Protein AF-0000000087464953 (afdb_homodimer)

Radius of gyration: 22.98 Å; Cα contacts (8 Å, |Δi|>4): 676; chains: 2; bounding box: 60×60×43 Å

Foldseek 3Di:
DLVQLVLLVCLLVLLLVQLVVLQVVCVVVPLDDVVVAADASLSSLQDPPNLVSQLVSLLVSLVSQLVLLVVVLVLLVVLVNPDPLSVLLSVLSNQLSVLSNQCSPDRCVHPVVSNVVSVCSNQVSVLVSLVSVLVSCVVSPPDPVPPPLSVVSVVLSVLSVVLCVQLVVCVVVVNNRSSRVSNSSNVSSSSVSSSSCSVVRSPVDDPDDDPDPDPPD/DLVQLVLLVCLLVLLLVQLVVLQVVCVVVVLDDVVVAADASLSSLQDPPNLVSQLVSLLVSLVSQLVLLVVVLVLLVVLVNPDPLSVLLSVLSNQLSVLSNQCSPDRCVHPVVSNVVSVCSNQVSVLVSLVSVLVSCVVSPPDPVPPPLSVLSVVLSVLSVVLCVQLVVCVVVVNNRSSRVSNSSNVSSSSVSSSSCSVVRSPPPDDDPDPDDPPPD

InterPro domains:
  IPR019402 CWH43-like, N-terminal domain [PF10277] (4-204)
  IPR050911 DRAM/TMEM150 Autophagy Modulator [PTHR21324] (6-210)

Secondary structure (DSSP, 8-state):
-GGGGHHHHHHHHHHHHHHHHHHHHHHHTTSS-TTT-PPPHHHHTSSTTHHHHHHHHHHHHHHHHHHHHHHHHHHHHHTT---HHHHHHHHHHHHHHHHHHHHHHS-TTT-HHHHHHHHHIIIIIHHHHHHHHHHHHHHS---TT-TTHHHHHHHHHHHHHHHHHHHHHHHHTT-HHHHHHHHHHHHHHHHHHHHTHHHHHTT----EE--S-----/-GGGGHHHHHHHHHHHHHHHHHHHHHHHTTSS-TTT-PPPHHHHTSSTTHHHHHHHHHHHHHHHHHHHHHHHHHHHHHTT---HHHHHHHHHHHHHHHHHHHHHHS-TTT-HHHHHHHHHIIIIIHHHHHHHHHHHHHHS---TT-TTHHHHHHHHHHHHHHHHHHHHHHHHTT-HHHHHHHHHHHHHHHHHHHHTHHHHHTT-----EE-S-----

pLDDT: mean 92.19, std 12.77, range [33.0, 98.88]

Organism: NCBI:txid62062

Solvent-accessible surface area (backbone atoms only — not comparable to full-atom values): 20929 Å² total; per-residue (Å²): 65,57,69,55,16,46,54,29,36,47,38,24,51,50,45,53,54,44,56,50,50,23,42,50,50,20,48,73,71,58,75,43,56,67,88,82,43,48,66,37,71,63,63,28,29,44,44,86,64,37,18,29,53,34,16,44,43,28,40,52,37,20,53,48,48,42,52,47,37,53,51,51,44,35,36,41,38,42,72,67,49,79,42,71,63,49,54,51,28,41,53,29,36,49,49,12,28,50,10,32,33,32,38,25,30,24,31,56,88,70,40,42,68,58,15,51,50,9,48,46,26,33,52,54,38,31,48,52,23,53,52,45,48,37,52,44,54,67,67,52,65,74,62,86,88,49,71,62,56,42,60,53,47,44,49,49,49,50,51,37,52,53,27,54,53,48,20,53,52,27,47,76,70,67,38,48,39,63,15,19,53,26,48,52,52,33,54,54,45,50,29,51,57,43,27,55,46,22,70,63,29,39,66,29,62,40,79,48,71,39,33,38,80,62,76,79,124,70,57,69,54,16,47,53,28,37,48,36,23,49,51,45,54,54,44,55,51,51,24,40,50,49,19,47,75,71,60,76,42,55,66,88,81,44,47,66,38,71,63,65,30,28,43,46,86,65,36,18,31,52,34,16,44,44,28,40,54,36,19,52,47,48,43,50,48,39,53,50,50,42,36,36,42,36,42,72,67,48,78,42,71,64,48,54,51,30,42,52,29,36,51,50,13,27,51,11,33,34,34,39,24,31,24,31,55,87,71,39,43,69,59,14,53,49,9,48,47,27,32,53,54,38,30,49,51,22,52,50,45,47,36,53,44,54,68,67,54,65,73,62,84,88,48,71,62,56,42,60,51,46,45,51,49,50,50,51,37,52,52,28,53,52,48,20,53,52,28,46,76,70,68,37,48,39,63,14,19,52,27,48,52,52,34,54,52,45,50,28,51,57,43,27,56,48,20,72,62,28,39,66,25,38,70,52,62,70,36,35,37,76,62,76,78,125

Nearest PDB structures (foldseek):
  5v54-assembly1_A  TM=2.873E-01  e=4.674E+00  Homo sapiens
  6eig-assembly2_B-3  TM=3.670E-01  e=9.941E-01  Chlamydomonas reinhardtii
  5v54-assembly1_A  TM=2.876E-01  e=6.099E+00  Homo sapiens

Structure (mmCIF, N/CA/C/O backbone):
data_AF-0000000087464953-model_v1
#
loop_
_entity.id
_entity.type
_entity.pdbx_description
1 polymer 'Transmembrane protein 150B'
#
loop_
_atom_site.group_PDB
_atom_site.id
_atom_site.type_symbol
_atom_site.label_atom_id
_atom_site.label_alt_id
_atom_site.label_comp_id
_atom_site.label_asym_id
_atom_site.label_entity_id
_atom_site.label_seq_id
_atom_site.pdbx_PDB_ins_code
_atom_site.Cartn_x
_atom_site.Cartn_y
_atom_site.Cartn_z
_atom_site.occupancy
_atom_site.B_iso_or_equiv
_atom_site.auth_seq_id
_atom_site.auth_comp_id
_atom_site.auth_asym_id
_atom_site.auth_atom_id
_atom_site.pdbx_PDB_model_num
ATOM 1 N N . MET A 1 1 ? 5.387 15.211 20.094 1 66.38 1 MET A N 1
ATOM 2 C CA . MET A 1 1 ? 5.168 13.852 20.578 1 66.38 1 MET A CA 1
ATOM 3 C C . MET A 1 1 ? 6.148 12.875 19.938 1 66.38 1 MET A C 1
ATOM 5 O O . MET A 1 1 ? 6.254 12.812 18.703 1 66.38 1 MET A O 1
ATOM 9 N N . TRP A 1 2 ? 6.953 12.156 20.734 1 78.81 2 TRP A N 1
ATOM 10 C CA . TRP A 1 2 ? 8.062 11.266 20.406 1 78.81 2 TRP A CA 1
ATOM 11 C C . TRP A 1 2 ? 7.562 10.031 19.656 1 78.81 2 TRP A C 1
ATOM 13 O O . TRP A 1 2 ? 8.344 9.344 19 1 78.81 2 TRP A O 1
ATOM 23 N N . LEU A 1 3 ? 6.246 9.789 19.594 1 80.25 3 LEU A N 1
ATOM 24 C CA . LEU A 1 3 ? 5.672 8.594 18.984 1 80.25 3 LEU A CA 1
ATOM 25 C C . LEU A 1 3 ? 5.82 8.617 17.469 1 80.25 3 LEU A C 1
ATOM 27 O O . LEU A 1 3 ? 5.926 7.566 16.828 1 80.25 3 LEU A O 1
ATOM 31 N N . TRP A 1 4 ? 5.918 9.742 16.938 1 85.56 4 TRP A N 1
ATOM 32 C CA . TRP A 1 4 ? 6.102 9.852 15.5 1 85.56 4 TRP A CA 1
ATOM 33 C C . TRP A 1 4 ? 7.453 9.289 15.078 1 85.56 4 TRP A C 1
ATOM 35 O O . TRP A 1 4 ? 7.645 8.922 13.914 1 85.56 4 TRP A O 1
ATOM 45 N N . ALA A 1 5 ? 8.375 9.273 16 1 89.94 5 ALA A N 1
ATOM 46 C CA . ALA A 1 5 ? 9.695 8.734 15.711 1 89.94 5 ALA A CA 1
ATOM 47 C C . ALA A 1 5 ? 9.633 7.23 15.461 1 89.94 5 ALA A C 1
ATOM 49 O O . ALA A 1 5 ? 10.539 6.652 14.859 1 89.94 5 ALA A O 1
ATOM 50 N N . LEU A 1 6 ? 8.594 6.645 15.93 1 93.12 6 LEU A N 1
ATOM 51 C CA . LEU A 1 6 ? 8.469 5.199 15.789 1 93.12 6 LEU A CA 1
ATOM 52 C C . LEU A 1 6 ? 8.125 4.812 14.359 1 93.12 6 LEU A C 1
ATOM 54 O O . LEU A 1 6 ? 8.414 3.697 13.922 1 93.12 6 LEU A O 1
ATOM 58 N N . LEU A 1 7 ? 7.547 5.738 13.586 1 95 7 LEU A N 1
ATOM 59 C CA . LEU A 1 7 ? 7.109 5.434 12.227 1 95 7 LEU A CA 1
ATOM 60 C C . LEU A 1 7 ? 8.289 5.031 11.352 1 95 7 LEU A C 1
ATOM 62 O O . LEU A 1 7 ? 8.32 3.922 10.812 1 95 7 LEU A O 1
ATOM 66 N N . PRO A 1 8 ? 9.312 5.863 11.234 1 97.06 8 PRO A N 1
ATOM 67 C CA . PRO A 1 8 ? 10.445 5.457 10.398 1 97.06 8 PRO A CA 1
ATOM 68 C C . PRO A 1 8 ? 11.219 4.277 10.984 1 97.06 8 PRO A C 1
ATOM 70 O O . PRO A 1 8 ? 11.766 3.463 10.242 1 97.06 8 PRO A O 1
ATOM 73 N N . ILE A 1 9 ? 11.266 4.176 12.289 1 97.19 9 ILE A N 1
ATOM 74 C CA . ILE A 1 9 ? 11.953 3.068 12.93 1 97.19 9 ILE A CA 1
ATOM 75 C C . ILE A 1 9 ? 11.211 1.763 12.656 1 97.19 9 ILE A C 1
ATOM 77 O O . ILE A 1 9 ? 11.836 0.745 12.336 1 97.19 9 ILE A O 1
ATOM 81 N N . CYS A 1 10 ? 9.914 1.782 12.758 1 97.69 10 CYS A N 1
ATOM 82 C CA . CYS A 1 10 ? 9.109 0.607 12.445 1 97.69 10 CYS A CA 1
ATOM 83 C C . CYS A 1 10 ? 9.281 0.194 10.992 1 97.69 10 CYS A C 1
ATOM 85 O O . CYS A 1 10 ? 9.375 -0.996 10.688 1 97.69 10 CYS A O 1
ATOM 87 N N . LEU A 1 11 ? 9.297 1.172 10.133 1 98.5 11 LEU A N 1
ATOM 88 C CA . LEU A 1 11 ? 9.547 0.887 8.727 1 98.5 11 LEU A CA 1
ATOM 89 C C . LEU A 1 11 ? 10.875 0.165 8.547 1 98.5 11 LEU A C 1
ATOM 91 O O . LEU A 1 11 ? 10.938 -0.867 7.871 1 98.5 11 LEU A O 1
ATOM 95 N N . ALA A 1 12 ? 11.945 0.646 9.156 1 98.56 12 ALA A N 1
ATOM 96 C CA . ALA A 1 12 ? 13.281 0.09 9.008 1 98.56 12 ALA A CA 1
ATOM 97 C C . ALA A 1 12 ? 13.359 -1.326 9.57 1 98.56 12 ALA A C 1
ATOM 99 O O . ALA A 1 12 ? 13.891 -2.232 8.922 1 98.56 12 ALA A O 1
ATOM 100 N N . VAL A 1 13 ? 12.797 -1.513 10.742 1 98.44 13 VAL A N 1
ATOM 101 C CA . VAL A 1 13 ? 12.859 -2.809 11.414 1 98.44 13 VAL A CA 1
ATOM 102 C C . VAL A 1 13 ? 11.969 -3.812 10.68 1 98.44 13 VAL A C 1
ATOM 104 O O . VAL A 1 13 ? 12.398 -4.934 10.391 1 98.44 13 VAL A O 1
ATOM 107 N N . PHE A 1 14 ? 10.781 -3.422 10.383 1 98.56 14 PHE A N 1
ATOM 108 C CA . PHE A 1 14 ? 9.844 -4.301 9.703 1 98.56 14 PHE A CA 1
ATOM 109 C C . PHE A 1 14 ? 10.391 -4.727 8.344 1 98.56 14 PHE A C 1
ATOM 111 O O . PHE A 1 14 ? 10.32 -5.902 7.984 1 98.56 14 PHE A O 1
ATOM 118 N N . GLY A 1 15 ? 10.875 -3.77 7.555 1 98.44 15 GLY A N 1
ATOM 119 C CA . GLY A 1 15 ? 11.438 -4.094 6.254 1 98.44 15 GLY A CA 1
ATOM 120 C C . GLY A 1 15 ? 12.648 -5.004 6.34 1 98.44 15 GLY A C 1
ATOM 121 O O . GLY A 1 15 ? 12.734 -5.996 5.613 1 98.44 15 GLY A O 1
ATOM 122 N N . ASN A 1 16 ? 13.547 -4.66 7.25 1 98.31 16 ASN A N 1
ATOM 123 C CA . ASN A 1 16 ? 14.766 -5.449 7.426 1 98.31 16 ASN A CA 1
ATOM 124 C C . ASN A 1 16 ? 14.445 -6.879 7.848 1 98.31 16 ASN A C 1
ATOM 126 O O . ASN A 1 16 ? 14.82 -7.832 7.164 1 98.31 16 ASN A O 1
ATOM 130 N N . VAL A 1 17 ? 13.672 -7.043 8.867 1 98.44 17 VAL A N 1
ATOM 131 C CA . VAL A 1 17 ? 13.312 -8.367 9.352 1 98.44 17 VAL A CA 1
ATOM 132 C C . VAL A 1 17 ? 12.508 -9.109 8.281 1 98.44 17 VAL A C 1
ATOM 134 O O . VAL A 1 17 ? 12.734 -10.297 8.031 1 98.44 17 VAL A O 1
ATOM 137 N N . GLY A 1 18 ? 11.602 -8.422 7.637 1 98.62 18 GLY A N 1
ATOM 138 C CA . GLY A 1 18 ? 10.75 -9.039 6.633 1 98.62 18 GLY A CA 1
ATOM 139 C C . GLY A 1 18 ? 11.523 -9.641 5.473 1 98.62 18 GLY A C 1
ATOM 140 O O . GLY A 1 18 ? 11.266 -10.773 5.074 1 98.62 18 GLY A O 1
ATOM 141 N N . ILE A 1 19 ? 12.469 -8.922 4.906 1 98.38 19 ILE A N 1
ATOM 142 C CA . ILE A 1 19 ? 13.195 -9.398 3.736 1 98.38 19 ILE A CA 1
ATOM 143 C C . ILE A 1 19 ? 14.094 -10.57 4.125 1 98.38 19 ILE A C 1
ATOM 145 O O . ILE A 1 19 ? 14.266 -11.516 3.352 1 98.38 19 ILE A O 1
ATOM 149 N N . TRP A 1 20 ? 14.602 -10.57 5.348 1 98.56 20 TRP A N 1
ATOM 150 C CA . TRP A 1 20 ? 15.422 -11.688 5.793 1 98.56 20 TRP A CA 1
ATOM 151 C C . TRP A 1 20 ? 14.562 -12.922 6.074 1 98.56 20 TRP A C 1
ATOM 153 O O . TRP A 1 20 ? 15.008 -14.055 5.887 1 98.56 20 TRP A O 1
ATOM 163 N N . VAL A 1 21 ? 13.367 -12.727 6.562 1 98.62 21 VAL A N 1
ATOM 164 C CA . VAL A 1 21 ? 12.43 -13.844 6.711 1 98.62 21 VAL A CA 1
ATOM 165 C C . VAL A 1 21 ? 12.156 -14.469 5.348 1 98.62 21 VAL A C 1
ATOM 167 O O . VAL A 1 21 ? 12.18 -15.695 5.207 1 98.62 21 VAL A O 1
ATOM 170 N N . VAL A 1 22 ? 11.93 -13.672 4.344 1 98.69 22 VAL A N 1
ATOM 171 C CA . VAL A 1 22 ? 11.695 -14.156 2.988 1 98.69 22 VAL A CA 1
ATOM 172 C C . VAL A 1 22 ? 12.906 -14.953 2.51 1 98.69 22 VAL A C 1
ATOM 174 O O . VAL A 1 22 ? 12.758 -16.016 1.909 1 98.69 22 VAL A O 1
ATOM 177 N N . PHE A 1 23 ? 14.102 -14.438 2.775 1 98.62 23 PHE A N 1
ATOM 178 C CA . PHE A 1 23 ? 15.336 -15.141 2.467 1 98.62 23 PHE A CA 1
ATOM 179 C C . PHE A 1 23 ? 15.359 -16.516 3.133 1 98.62 23 PHE A C 1
ATOM 181 O O . PHE A 1 23 ? 15.633 -17.516 2.479 1 98.62 23 PHE A O 1
ATOM 188 N N . GLY A 1 24 ? 15.039 -16.531 4.43 1 98.56 24 GLY A N 1
ATOM 189 C CA . GLY A 1 24 ? 15.031 -17.781 5.164 1 98.56 24 GLY A CA 1
ATOM 190 C C . GLY A 1 24 ? 14.062 -18.797 4.598 1 98.56 24 GLY A C 1
ATOM 191 O O . GLY A 1 24 ? 14.391 -19.984 4.488 1 98.56 24 GLY A O 1
ATOM 192 N N . ILE A 1 25 ? 12.914 -18.391 4.215 1 98.44 25 ILE A N 1
ATOM 193 C CA . ILE A 1 25 ? 11.914 -19.297 3.658 1 98.44 25 ILE A CA 1
ATOM 194 C C . ILE A 1 25 ? 12.383 -19.812 2.303 1 98.44 25 ILE A C 1
ATOM 196 O O . ILE A 1 25 ? 12.25 -21 2.008 1 98.44 25 ILE A O 1
ATOM 200 N N . ALA A 1 26 ? 12.922 -18.938 1.483 1 98.31 26 ALA A N 1
ATOM 201 C CA . ALA A 1 26 ? 13.398 -19.328 0.158 1 98.31 26 ALA A CA 1
ATOM 202 C C . ALA A 1 26 ? 14.5 -20.375 0.256 1 98.31 26 ALA A C 1
ATOM 204 O O . ALA A 1 26 ? 14.523 -21.328 -0.527 1 98.31 26 ALA A O 1
ATOM 205 N N . VAL A 1 27 ? 15.391 -20.219 1.188 1 98 27 VAL A N 1
ATOM 206 C CA . VAL A 1 27 ? 16.469 -21.172 1.397 1 98 27 VAL A CA 1
ATOM 207 C C . VAL A 1 27 ? 15.898 -22.484 1.934 1 98 27 VAL A C 1
ATOM 209 O O . VAL A 1 27 ? 16.266 -23.562 1.468 1 98 27 VAL A O 1
ATOM 212 N N . SER A 1 28 ? 14.977 -22.375 2.91 1 97.81 28 SER A N 1
ATOM 213 C CA . SER A 1 28 ? 14.406 -23.547 3.559 1 97.81 28 SER A CA 1
ATOM 214 C C . SER A 1 28 ? 13.625 -24.406 2.566 1 97.81 28 SER A C 1
ATOM 216 O O . SER A 1 28 ? 13.672 -25.641 2.625 1 97.81 28 SER A O 1
ATOM 218 N N . ASN A 1 29 ? 12.93 -23.75 1.607 1 96.69 29 ASN A N 1
ATOM 219 C CA . ASN A 1 29 ? 12.141 -24.516 0.651 1 96.69 29 ASN A CA 1
ATOM 220 C C . ASN A 1 29 ? 12.922 -24.781 -0.634 1 96.69 29 ASN A C 1
ATOM 222 O O . ASN A 1 29 ? 12.367 -25.281 -1.614 1 96.69 29 ASN A O 1
ATOM 226 N N . GLU A 1 30 ? 14.203 -24.328 -0.704 1 96.94 30 GLU A N 1
ATOM 227 C CA . GLU A 1 30 ? 15.195 -24.672 -1.718 1 96.94 30 GLU A CA 1
ATOM 228 C C . GLU A 1 30 ? 14.859 -24.031 -3.059 1 96.94 30 GLU A C 1
ATOM 230 O O . GLU A 1 30 ? 15.133 -24.594 -4.117 1 96.94 30 GLU A O 1
ATOM 235 N N . THR A 1 31 ? 14.094 -22.969 -2.947 1 95.88 31 THR A N 1
ATOM 236 C CA . THR A 1 31 ? 13.867 -22.234 -4.184 1 95.88 31 THR A CA 1
ATOM 237 C C . THR A 1 31 ? 15.102 -21.422 -4.559 1 95.88 31 THR A C 1
ATOM 239 O O . THR A 1 31 ? 15.234 -20.969 -5.703 1 95.88 31 THR A O 1
ATOM 242 N N . VAL A 1 32 ? 15.938 -21.188 -3.562 1 96.12 32 VAL A N 1
ATOM 243 C CA . VAL A 1 32 ? 17.25 -20.641 -3.826 1 96.12 32 VAL A CA 1
ATOM 244 C C . VAL A 1 32 ? 18.328 -21.531 -3.207 1 96.12 32 VAL A C 1
ATOM 246 O O . VAL A 1 32 ? 18.125 -22.109 -2.137 1 96.12 32 VAL A O 1
ATOM 249 N N . ASN A 1 33 ? 19.453 -21.672 -3.902 1 96.12 33 ASN A N 1
ATOM 250 C CA . ASN A 1 33 ? 20.609 -22.438 -3.441 1 96.12 33 ASN A CA 1
ATOM 251 C C . ASN A 1 33 ? 21.812 -21.562 -3.178 1 96.12 33 ASN A C 1
ATOM 253 O O . ASN A 1 33 ? 22.516 -21.172 -4.113 1 96.12 33 ASN A O 1
ATOM 257 N N . ILE A 1 34 ? 22.109 -21.344 -1.981 1 94.75 34 ILE A N 1
ATOM 258 C CA . ILE A 1 34 ? 23.125 -20.375 -1.591 1 94.75 34 ILE A CA 1
ATOM 259 C C . ILE A 1 34 ? 24.516 -20.953 -1.82 1 94.75 34 ILE A C 1
ATOM 261 O O . ILE A 1 34 ? 25.5 -20.219 -1.824 1 94.75 34 ILE A O 1
ATOM 265 N N . THR A 1 35 ? 24.656 -22.234 -1.925 1 93.81 35 THR A N 1
ATOM 266 C CA . THR A 1 35 ? 25.953 -22.859 -2.186 1 93.81 35 THR A CA 1
ATOM 267 C C . THR A 1 35 ? 26.375 -22.641 -3.631 1 93.81 35 THR A C 1
ATOM 269 O O . THR A 1 35 ? 27.578 -22.609 -3.932 1 93.81 35 THR A O 1
ATOM 272 N N . GLU A 1 36 ? 25.469 -22.516 -4.488 1 94.19 36 GLU A N 1
ATOM 273 C CA . GLU A 1 36 ? 25.766 -22.266 -5.895 1 94.19 36 GLU A CA 1
ATOM 274 C C . GLU A 1 36 ? 25.984 -20.766 -6.148 1 94.19 36 GLU A C 1
ATOM 276 O O . GLU A 1 36 ? 27 -20.375 -6.723 1 94.19 36 GLU A O 1
ATOM 281 N N . ARG A 1 37 ? 24.984 -20 -5.762 1 95.56 37 ARG A N 1
ATOM 282 C CA . ARG A 1 37 ? 25.016 -18.562 -5.957 1 95.56 37 ARG A CA 1
ATOM 283 C C . ARG A 1 37 ? 24.203 -17.844 -4.883 1 95.56 37 ARG A C 1
ATOM 285 O O . ARG A 1 37 ? 23.125 -18.297 -4.5 1 95.56 37 ARG A O 1
ATOM 292 N N . PHE A 1 38 ? 24.812 -16.688 -4.406 1 97.62 38 PHE A N 1
ATOM 293 C CA . PHE A 1 38 ? 24.016 -15.875 -3.498 1 97.62 38 PHE A CA 1
ATOM 294 C C . PHE A 1 38 ? 22.875 -15.18 -4.246 1 97.62 38 PHE A C 1
ATOM 296 O O . PHE A 1 38 ? 23.094 -14.531 -5.266 1 97.62 38 PHE A O 1
ATOM 303 N N . PRO A 1 39 ? 21.703 -15.32 -3.742 1 98.06 39 PRO A N 1
ATOM 304 C CA . PRO A 1 39 ? 20.547 -14.875 -4.512 1 98.06 39 PRO A CA 1
ATOM 305 C C . PRO A 1 39 ? 20.266 -13.375 -4.344 1 98.06 39 PRO A C 1
ATOM 307 O O . PRO A 1 39 ? 20.547 -12.812 -3.283 1 98.06 39 PRO A O 1
ATOM 310 N N . TYR A 1 40 ? 19.781 -12.758 -5.391 1 97.94 40 TYR A N 1
ATOM 311 C CA . TYR A 1 40 ? 19.172 -11.438 -5.262 1 97.94 40 TYR A CA 1
ATOM 312 C C . TYR A 1 40 ? 17.969 -11.469 -4.328 1 97.94 40 TYR A C 1
ATOM 314 O O . TYR A 1 40 ? 17.344 -12.516 -4.148 1 97.94 40 TYR A O 1
ATOM 322 N N . ILE A 1 41 ? 17.641 -10.32 -3.807 1 98.06 41 ILE A N 1
ATOM 323 C CA . ILE A 1 41 ? 16.469 -10.211 -2.945 1 98.06 41 ILE A CA 1
ATOM 324 C C . ILE A 1 41 ? 15.211 -10.617 -3.721 1 98.06 41 ILE A C 1
ATOM 326 O O . ILE A 1 41 ? 14.375 -11.359 -3.207 1 98.06 41 ILE A O 1
ATOM 330 N N . SER A 1 42 ? 15.094 -10.148 -4.953 1 96.5 42 SER A N 1
ATOM 331 C CA . SER A 1 42 ? 13.93 -10.438 -5.789 1 96.5 42 SER A CA 1
ATOM 332 C C . SER A 1 42 ? 13.805 -11.938 -6.059 1 96.5 42 SER A C 1
ATOM 334 O O . SER A 1 42 ? 12.695 -12.453 -6.191 1 96.5 42 SER A O 1
ATOM 336 N N . GLU A 1 43 ? 14.953 -12.656 -6.184 1 96.94 43 GLU A N 1
ATOM 337 C CA . GLU A 1 43 ? 14.93 -14.102 -6.367 1 96.94 43 GLU A CA 1
ATOM 338 C C . GLU A 1 43 ? 14.367 -14.805 -5.137 1 96.94 43 GLU A C 1
ATOM 340 O O . GLU A 1 43 ? 13.656 -15.805 -5.258 1 96.94 43 GLU A O 1
ATOM 345 N N . CYS A 1 44 ? 14.695 -14.289 -3.986 1 97.56 44 CYS A N 1
ATOM 346 C CA . CYS A 1 44 ? 14.172 -14.859 -2.75 1 97.56 44 CYS A CA 1
ATOM 347 C C . CYS A 1 44 ? 12.656 -14.688 -2.67 1 97.56 44 CYS A C 1
ATOM 349 O O . CYS A 1 44 ? 11.961 -15.531 -2.102 1 97.56 44 CYS A O 1
ATOM 351 N N . GLY A 1 45 ? 12.125 -13.625 -3.229 1 97.06 45 GLY A N 1
ATOM 352 C CA . GLY A 1 45 ? 10.719 -13.297 -3.088 1 97.06 45 GLY A CA 1
ATOM 353 C C . GLY A 1 45 ? 9.906 -13.625 -4.324 1 97.06 45 GLY A C 1
ATOM 354 O O . GLY A 1 45 ? 8.773 -13.156 -4.477 1 97.06 45 GLY A O 1
ATOM 355 N N . THR A 1 46 ? 10.406 -14.398 -5.227 1 95.12 46 THR A N 1
ATOM 356 C CA . THR A 1 46 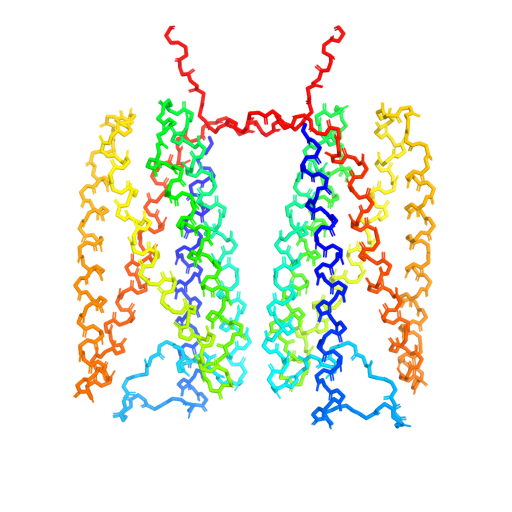? 9.773 -14.539 -6.531 1 95.12 46 THR A CA 1
ATOM 357 C C . THR A 1 46 ? 8.828 -15.742 -6.551 1 95.12 46 THR A C 1
ATOM 359 O O . THR A 1 46 ? 7.84 -15.75 -7.285 1 95.12 46 THR A O 1
ATOM 362 N N . TYR A 1 47 ? 9.023 -16.75 -5.73 1 95.19 47 TYR A N 1
ATOM 363 C CA . TYR A 1 47 ? 8.258 -17.984 -5.828 1 95.19 47 TYR A CA 1
ATOM 364 C C . TYR A 1 47 ? 7.305 -18.125 -4.648 1 95.19 47 TYR A C 1
ATOM 366 O O . TYR A 1 47 ? 7.59 -17.641 -3.549 1 95.19 47 TYR A O 1
ATOM 374 N N . ASN A 1 48 ? 6.289 -18.828 -4.941 1 95.06 48 ASN A N 1
ATOM 375 C CA . ASN A 1 48 ? 5.352 -19.172 -3.881 1 95.06 48 ASN A CA 1
ATOM 376 C C . ASN A 1 48 ? 5.957 -20.172 -2.898 1 95.06 48 ASN A C 1
ATOM 378 O O . ASN A 1 48 ? 6.738 -21.031 -3.293 1 95.06 48 ASN A O 1
ATOM 382 N N . PRO A 1 49 ? 5.641 -20.016 -1.568 1 96.56 49 PRO A N 1
ATOM 383 C CA . PRO A 1 49 ? 4.633 -19.109 -1.007 1 96.56 49 PRO A CA 1
ATOM 384 C C . PRO A 1 49 ? 5.227 -17.781 -0.533 1 96.56 49 PRO A C 1
ATOM 386 O O . PRO A 1 49 ? 4.488 -16.844 -0.238 1 96.56 49 PRO A O 1
ATOM 389 N N . GLN A 1 50 ? 6.609 -17.703 -0.439 1 97.31 50 GLN A N 1
ATOM 390 C CA . GLN A 1 50 ? 7.238 -16.531 0.16 1 97.31 50 GLN A CA 1
ATOM 391 C C . GLN A 1 50 ? 7.078 -15.305 -0.732 1 97.31 50 GLN A C 1
ATOM 393 O O . GLN A 1 50 ? 7.289 -14.18 -0.288 1 97.31 50 GLN A O 1
ATOM 398 N N . SER A 1 51 ? 6.648 -15.508 -1.979 1 97.81 51 SER A N 1
ATOM 399 C CA . SER A 1 51 ? 6.355 -14.352 -2.818 1 97.81 51 SER A CA 1
ATOM 400 C C . SER A 1 51 ? 5.199 -13.539 -2.25 1 97.81 51 SER A C 1
ATOM 402 O O . SER A 1 51 ? 5.184 -12.312 -2.371 1 97.81 51 SER A O 1
ATOM 404 N N . CYS A 1 52 ? 4.184 -14.219 -1.66 1 98.25 52 CYS A N 1
ATOM 405 C CA . CYS A 1 52 ? 3.07 -13.523 -1.016 1 98.25 52 CYS A CA 1
ATOM 406 C C . CYS A 1 52 ? 3.562 -12.656 0.133 1 98.25 52 CYS A C 1
ATOM 408 O O . CYS A 1 52 ? 3.143 -11.508 0.268 1 98.25 52 CYS A O 1
ATOM 410 N N . ILE A 1 53 ? 4.434 -13.219 0.913 1 98.38 53 ILE A N 1
ATOM 411 C CA . ILE A 1 53 ? 4.996 -12.516 2.062 1 98.38 53 ILE A CA 1
ATOM 412 C C . ILE A 1 53 ? 5.848 -11.344 1.584 1 98.38 53 ILE A C 1
ATOM 414 O O . ILE A 1 53 ? 5.762 -10.242 2.133 1 98.38 53 ILE A O 1
ATOM 418 N N . PHE A 1 54 ? 6.684 -11.633 0.591 1 98.75 54 PHE A N 1
ATOM 419 C CA . PHE A 1 54 ? 7.512 -10.586 0.013 1 98.75 54 PHE A CA 1
ATOM 420 C C . PHE A 1 54 ? 6.656 -9.422 -0.471 1 98.75 54 PHE A C 1
ATOM 422 O O . PHE A 1 54 ? 6.961 -8.258 -0.193 1 98.75 54 PHE A O 1
ATOM 429 N N . SER A 1 55 ? 5.574 -9.734 -1.194 1 98.75 55 SER A N 1
ATOM 430 C CA . SER A 1 55 ? 4.652 -8.719 -1.688 1 98.75 55 SER A CA 1
ATOM 431 C C . SER A 1 55 ? 4.055 -7.906 -0.541 1 98.75 55 SER A C 1
ATOM 433 O O . SER A 1 55 ? 4.027 -6.676 -0.589 1 98.75 55 SER A O 1
ATOM 435 N N . GLN A 1 56 ? 3.645 -8.562 0.462 1 98.81 56 GLN A N 1
ATOM 436 C CA . GLN A 1 56 ? 3.043 -7.898 1.611 1 98.81 56 GLN A CA 1
ATOM 437 C C . GLN A 1 56 ? 4.051 -6.984 2.307 1 98.81 56 GLN A C 1
ATOM 439 O O . GLN A 1 56 ? 3.725 -5.852 2.662 1 98.81 56 GLN A O 1
ATOM 444 N N . ILE A 1 57 ? 5.25 -7.473 2.504 1 98.69 57 ILE A N 1
ATOM 445 C CA . ILE A 1 57 ? 6.301 -6.695 3.156 1 98.69 57 ILE A CA 1
ATOM 446 C C . ILE A 1 57 ? 6.594 -5.438 2.342 1 98.69 57 ILE A C 1
ATOM 448 O O . ILE A 1 57 ? 6.648 -4.336 2.891 1 98.69 57 ILE A O 1
ATOM 452 N N . CYS A 1 58 ? 6.77 -5.598 1.04 1 98.75 58 CYS A N 1
ATOM 453 C CA . CYS A 1 58 ? 7.082 -4.469 0.175 1 98.75 58 CYS A CA 1
ATOM 454 C C . CYS A 1 58 ? 5.969 -3.426 0.218 1 98.75 58 CYS A C 1
ATOM 456 O O . CYS A 1 58 ? 6.242 -2.225 0.298 1 98.75 58 CYS A O 1
ATOM 458 N N . ASN A 1 59 ? 4.73 -3.859 0.186 1 98.81 59 ASN A N 1
ATOM 459 C CA . ASN A 1 59 ? 3.619 -2.912 0.161 1 98.81 59 ASN A CA 1
ATOM 460 C C . ASN A 1 59 ? 3.438 -2.225 1.512 1 98.81 59 ASN A C 1
ATOM 462 O O . ASN A 1 59 ? 3.113 -1.038 1.569 1 98.81 59 ASN A O 1
ATOM 466 N N . VAL A 1 60 ? 3.629 -2.938 2.584 1 98.69 60 VAL A N 1
ATOM 467 C CA . VAL A 1 60 ? 3.59 -2.297 3.895 1 98.69 60 VAL A CA 1
ATOM 468 C C . VAL A 1 60 ? 4.715 -1.271 4.004 1 98.69 60 VAL A C 1
ATOM 470 O O . VAL A 1 60 ? 4.5 -0.153 4.48 1 98.69 60 VAL A O 1
ATOM 473 N N . CYS A 1 61 ? 5.914 -1.645 3.584 1 98.69 61 CYS A N 1
ATOM 474 C CA . CYS A 1 61 ? 7.035 -0.711 3.594 1 98.69 61 CYS A CA 1
ATOM 475 C C . CYS A 1 61 ? 6.746 0.5 2.717 1 98.69 61 CYS A C 1
ATOM 477 O O . CYS A 1 61 ? 7.082 1.629 3.08 1 98.69 61 CYS A O 1
ATOM 479 N N . ALA A 1 62 ? 6.141 0.259 1.554 1 98.75 62 ALA A N 1
ATOM 480 C CA . ALA A 1 62 ? 5.805 1.36 0.656 1 98.75 62 ALA A CA 1
ATOM 481 C C . ALA A 1 62 ? 4.863 2.352 1.333 1 98.75 62 ALA A C 1
ATOM 483 O O . ALA A 1 62 ? 5.055 3.566 1.232 1 98.75 62 ALA A O 1
ATOM 484 N N . VAL A 1 63 ? 3.883 1.875 2.033 1 98.19 63 VAL A N 1
ATOM 485 C CA . VAL A 1 63 ? 2.908 2.73 2.703 1 98.19 63 VAL A CA 1
ATOM 486 C C . VAL A 1 63 ? 3.588 3.498 3.834 1 98.19 63 VAL A C 1
ATOM 488 O O . VAL A 1 63 ? 3.385 4.707 3.982 1 98.19 63 VAL A O 1
ATOM 491 N N . LEU A 1 64 ? 4.344 2.818 4.664 1 98.06 64 LEU A N 1
ATOM 492 C CA . LEU A 1 64 ? 5.051 3.475 5.758 1 98.06 64 LEU A CA 1
ATOM 493 C C . LEU A 1 64 ? 6.023 4.523 5.227 1 98.06 64 LEU A C 1
ATOM 495 O O . LEU A 1 64 ? 6.129 5.617 5.785 1 98.06 64 LEU A O 1
ATOM 499 N N . ALA A 1 65 ? 6.707 4.137 4.176 1 98.69 65 ALA A N 1
ATOM 500 C CA . ALA A 1 65 ? 7.633 5.086 3.561 1 98.69 65 ALA A CA 1
ATOM 501 C C . ALA A 1 65 ? 6.895 6.312 3.043 1 98.69 65 ALA A C 1
ATOM 503 O O . ALA A 1 65 ? 7.367 7.441 3.195 1 98.69 65 ALA A O 1
ATOM 504 N N . LEU A 1 66 ? 5.793 6.078 2.422 1 97.81 66 LEU A N 1
ATOM 505 C CA . LEU A 1 66 ? 4.98 7.184 1.927 1 97.81 66 LEU A CA 1
ATOM 506 C C . LEU A 1 66 ? 4.605 8.133 3.061 1 97.81 66 LEU A C 1
ATOM 508 O O . LEU A 1 66 ? 4.684 9.352 2.902 1 97.81 66 LEU A O 1
ATOM 512 N N . TRP A 1 67 ? 4.238 7.598 4.176 1 95.5 67 TRP A N 1
ATOM 513 C CA . TRP A 1 67 ? 3.887 8.414 5.332 1 95.5 67 TRP A CA 1
ATOM 514 C C . TRP A 1 67 ? 5.094 9.195 5.832 1 95.5 67 TRP A C 1
ATOM 516 O O . TRP A 1 67 ? 4.969 10.367 6.195 1 95.5 67 TRP A O 1
ATOM 526 N N . VAL A 1 68 ? 6.211 8.562 5.867 1 96.75 68 VAL A N 1
ATOM 527 C CA . VAL A 1 68 ? 7.434 9.242 6.281 1 96.75 68 VAL A CA 1
ATOM 528 C C . VAL A 1 68 ? 7.719 10.414 5.344 1 96.75 68 VAL A C 1
ATOM 530 O O . VAL A 1 68 ? 8.008 11.523 5.793 1 96.75 68 VAL A O 1
ATOM 533 N N . VAL A 1 69 ? 7.582 10.172 4.07 1 97.38 69 VAL A N 1
ATOM 534 C CA . VAL A 1 69 ? 7.883 11.164 3.043 1 97.38 69 VAL A CA 1
ATOM 535 C C . VAL A 1 69 ? 6.945 12.359 3.191 1 97.38 69 VAL A C 1
ATOM 537 O O . VAL A 1 69 ? 7.387 13.508 3.129 1 97.38 69 VAL A O 1
ATOM 540 N N . VAL A 1 70 ? 5.715 12.133 3.447 1 94 70 VAL A N 1
ATOM 541 C CA . VAL A 1 70 ? 4.715 13.188 3.564 1 94 70 VAL A CA 1
ATOM 542 C C . VAL A 1 70 ? 4.977 14.008 4.824 1 94 70 VAL A C 1
ATOM 544 O O . VAL A 1 70 ? 4.965 15.242 4.781 1 94 70 VAL A O 1
ATOM 547 N N . ILE A 1 71 ? 5.203 13.328 5.883 1 92.25 71 ILE A N 1
ATOM 548 C CA . ILE A 1 71 ? 5.441 14.016 7.148 1 92.25 71 ILE A CA 1
ATOM 549 C C . ILE A 1 71 ? 6.723 14.836 7.055 1 92.25 71 ILE A C 1
ATOM 551 O O . ILE A 1 71 ? 6.762 15.992 7.5 1 92.25 71 ILE A O 1
ATOM 555 N N . ARG A 1 72 ? 7.75 14.242 6.508 1 93.31 72 ARG A N 1
ATOM 556 C CA . ARG A 1 72 ? 9.016 14.953 6.367 1 93.31 72 ARG A CA 1
ATOM 557 C C . ARG A 1 72 ? 8.859 16.203 5.5 1 93.31 72 ARG A C 1
ATOM 559 O O . ARG A 1 72 ? 9.398 17.25 5.82 1 93.31 72 ARG A O 1
ATOM 566 N N . PHE A 1 73 ? 8.164 16.062 4.445 1 93.69 73 PHE A N 1
ATOM 567 C CA . PHE A 1 73 ? 7.887 17.188 3.57 1 93.69 73 PHE A CA 1
ATOM 568 C C . PHE A 1 73 ? 7.234 18.328 4.348 1 93.69 73 PHE A C 1
ATOM 570 O O . PHE A 1 73 ? 7.66 19.484 4.25 1 93.69 73 PHE A O 1
ATOM 577 N N . GLN A 1 74 ? 6.219 18 5.105 1 89.75 74 GLN A N 1
ATOM 578 C CA . GLN A 1 74 ? 5.488 19 5.875 1 89.75 74 GLN A CA 1
ATOM 579 C C . GLN A 1 74 ? 6.363 19.594 6.977 1 89.75 74 GLN A C 1
ATOM 581 O O . GLN A 1 74 ? 6.266 20.781 7.281 1 89.75 74 GLN A O 1
ATOM 586 N N . GLN A 1 75 ? 7.117 18.766 7.574 1 88 75 GLN A N 1
ATOM 587 C CA . GLN A 1 75 ? 8.023 19.234 8.617 1 88 75 GLN A CA 1
ATOM 588 C C . GLN A 1 75 ? 8.969 20.312 8.078 1 88 75 GLN A C 1
ATOM 590 O O . GLN A 1 75 ? 9.148 21.359 8.711 1 88 75 GLN A O 1
ATOM 595 N N . VAL A 1 76 ? 9.539 20.062 6.992 1 89.81 76 VAL A N 1
ATOM 596 C CA . VAL A 1 76 ? 10.469 21.016 6.367 1 89.81 76 VAL A CA 1
ATOM 597 C C . VAL A 1 76 ? 9.727 22.281 5.984 1 89.81 76 VAL A C 1
ATOM 599 O O . VAL A 1 76 ? 10.242 23.391 6.16 1 89.81 76 VAL A O 1
ATOM 602 N N . ARG A 1 77 ? 8.555 22.141 5.488 1 88.12 77 ARG A N 1
ATOM 603 C CA . ARG A 1 77 ? 7.723 23.297 5.145 1 88.12 77 ARG A CA 1
ATOM 604 C C . ARG A 1 77 ? 7.422 24.141 6.379 1 88.12 77 ARG A C 1
ATOM 606 O O . ARG A 1 77 ? 7.477 25.375 6.324 1 88.12 77 ARG A O 1
ATOM 613 N N . ASP A 1 78 ? 7.109 23.5 7.457 1 84.38 78 ASP A N 1
ATOM 614 C CA . ASP A 1 78 ? 6.773 24.188 8.703 1 84.38 78 ASP A CA 1
ATOM 615 C C . ASP A 1 78 ? 7.984 24.922 9.266 1 84.38 78 ASP A C 1
ATOM 617 O O . ASP A 1 78 ? 7.832 25.906 9.992 1 84.38 78 ASP A O 1
ATOM 621 N N . TYR A 1 79 ? 9.117 24.375 8.953 1 83 79 TYR A N 1
ATOM 622 C CA . TYR A 1 79 ? 10.336 25.047 9.383 1 83 79 TYR A CA 1
ATOM 623 C C . TYR A 1 79 ? 10.641 26.25 8.508 1 83 79 TYR A C 1
ATOM 625 O O . TYR A 1 79 ? 11.68 26.891 8.664 1 83 79 TYR A O 1
ATOM 633 N N . GLY A 1 80 ? 9.789 26.516 7.578 1 82 80 GLY A N 1
ATOM 634 C CA . GLY A 1 80 ? 9.93 27.703 6.746 1 82 80 GLY A CA 1
ATOM 635 C C . GLY A 1 80 ? 10.734 27.453 5.48 1 82 80 GLY A C 1
ATOM 636 O O . GLY A 1 80 ? 11.141 28.391 4.805 1 82 80 GLY A O 1
ATOM 637 N N . GLN A 1 81 ? 11.062 26.281 5.195 1 82.44 81 GLN A N 1
ATOM 638 C CA . GLN A 1 81 ? 11.844 25.938 4.016 1 82.44 81 GLN A CA 1
ATOM 639 C C . GLN A 1 81 ? 10.953 25.375 2.906 1 82.44 81 GLN A C 1
ATOM 641 O O . GLN A 1 81 ? 11.18 24.266 2.426 1 82.44 81 GLN A O 1
ATOM 646 N N . ASN A 1 82 ? 9.977 26.109 2.502 1 83.69 82 ASN A N 1
ATOM 647 C CA . ASN A 1 82 ? 9.133 25.75 1.37 1 83.69 82 ASN A CA 1
ATOM 648 C C . ASN A 1 82 ? 9.836 26 0.041 1 83.69 82 ASN A C 1
ATOM 650 O O . ASN A 1 82 ? 9.43 26.875 -0.725 1 83.69 82 ASN A O 1
ATOM 654 N N . SER A 1 83 ? 10.836 25.156 -0.331 1 91.19 83 SER A N 1
ATOM 655 C CA . SER A 1 83 ? 11.719 25.328 -1.482 1 91.19 83 SER A CA 1
ATOM 656 C C . SER A 1 83 ? 11.359 24.344 -2.598 1 91.19 83 SER A C 1
ATOM 658 O O . SER A 1 83 ? 10.609 23.391 -2.377 1 91.19 83 SER A O 1
ATOM 660 N N . LYS A 1 84 ? 11.852 24.656 -3.736 1 95.94 84 LYS A N 1
ATOM 661 C CA . LYS A 1 84 ? 11.719 23.75 -4.875 1 95.94 84 LYS A CA 1
ATOM 662 C C . LYS A 1 84 ? 12.375 22.406 -4.59 1 95.94 84 LYS A C 1
ATOM 664 O O . LYS A 1 84 ? 11.938 21.375 -5.094 1 95.94 84 LYS A O 1
ATOM 669 N N . VAL A 1 85 ? 13.367 22.422 -3.789 1 96.38 85 VAL A N 1
ATOM 670 C CA . VAL A 1 85 ? 14.062 21.203 -3.428 1 96.38 85 VAL A CA 1
ATOM 671 C C . VAL A 1 85 ? 13.148 20.312 -2.584 1 96.38 85 VAL A C 1
ATOM 673 O O . VAL A 1 85 ? 13.094 19.094 -2.779 1 96.38 85 VAL A O 1
ATOM 676 N N . ASN A 1 86 ? 12.453 20.938 -1.652 1 96.44 86 ASN A N 1
ATOM 677 C CA . ASN A 1 86 ? 11.508 20.203 -0.831 1 96.44 86 ASN A CA 1
ATOM 678 C C . ASN A 1 86 ? 10.383 19.594 -1.672 1 96.44 86 ASN A C 1
ATOM 680 O O . ASN A 1 86 ? 9.984 18.453 -1.458 1 96.44 86 ASN A O 1
ATOM 684 N N . ILE A 1 87 ? 9.93 20.297 -2.658 1 97.5 87 ILE A N 1
ATOM 685 C CA . ILE A 1 87 ? 8.898 19.812 -3.57 1 97.5 87 ILE A CA 1
ATOM 686 C C . ILE A 1 87 ? 9.453 18.672 -4.41 1 97.5 87 ILE A C 1
ATOM 688 O O . ILE A 1 87 ? 8.797 17.641 -4.57 1 97.5 87 ILE A O 1
ATOM 692 N N . ALA A 1 88 ? 10.625 18.844 -4.922 1 98.25 88 ALA A N 1
ATOM 693 C CA . ALA A 1 88 ? 11.258 17.781 -5.684 1 98.25 88 ALA A CA 1
ATOM 694 C C . ALA A 1 88 ? 11.422 16.516 -4.828 1 98.25 88 ALA A C 1
ATOM 696 O O . ALA A 1 88 ? 11.242 15.406 -5.312 1 98.25 88 ALA A O 1
ATOM 697 N N . SER A 1 89 ? 11.758 16.734 -3.598 1 98.12 89 SER A N 1
ATOM 698 C CA . SER A 1 89 ? 12 15.609 -2.701 1 98.12 89 SER A CA 1
ATOM 699 C C . SER A 1 89 ? 10.734 14.789 -2.486 1 98.12 89 SER A C 1
ATOM 701 O O . SER A 1 89 ? 10.766 13.562 -2.533 1 98.12 89 SER A O 1
ATOM 703 N N . ILE A 1 90 ? 9.617 15.453 -2.252 1 98 90 ILE A N 1
ATOM 704 C CA . ILE A 1 90 ? 8.391 14.695 -2.014 1 98 90 ILE A CA 1
ATOM 705 C C . ILE A 1 90 ? 7.98 13.969 -3.289 1 98 90 ILE A C 1
ATOM 707 O O . ILE A 1 90 ? 7.457 12.852 -3.23 1 98 90 ILE A O 1
ATOM 711 N N . ILE A 1 91 ? 8.188 14.547 -4.449 1 98.62 91 ILE A N 1
ATOM 712 C CA . ILE A 1 91 ? 7.867 13.906 -5.719 1 98.62 91 ILE A CA 1
ATOM 713 C C . ILE A 1 91 ? 8.719 12.648 -5.898 1 98.62 91 ILE A C 1
ATOM 715 O O . ILE A 1 91 ? 8.195 11.57 -6.199 1 98.62 91 ILE A O 1
ATOM 719 N N . LEU A 1 92 ? 9.977 12.773 -5.668 1 98.88 92 LEU A N 1
ATOM 720 C CA . LEU A 1 92 ? 10.867 11.633 -5.785 1 98.88 92 LEU A CA 1
ATOM 721 C C . LEU A 1 92 ? 10.508 10.555 -4.766 1 98.88 92 LEU A C 1
ATOM 723 O O . LEU A 1 92 ? 10.57 9.359 -5.066 1 98.88 92 LEU A O 1
ATOM 727 N N . GLY A 1 93 ? 10.188 11.016 -3.533 1 98.81 93 GLY A N 1
ATOM 728 C CA . GLY A 1 93 ? 9.758 10.078 -2.512 1 98.81 93 GLY A CA 1
ATOM 729 C C . GLY A 1 93 ? 8.539 9.273 -2.918 1 98.81 93 GLY A C 1
ATOM 730 O O . GLY A 1 93 ? 8.516 8.047 -2.773 1 98.81 93 GLY A O 1
ATOM 731 N N . PHE A 1 94 ? 7.566 9.93 -3.508 1 98.56 94 PHE A N 1
ATOM 732 C CA . PHE A 1 94 ? 6.352 9.266 -3.961 1 98.56 94 PHE A CA 1
ATOM 733 C C . PHE A 1 94 ? 6.664 8.258 -5.062 1 98.56 94 PHE A C 1
ATOM 735 O O . PHE A 1 94 ? 6.188 7.125 -5.023 1 98.56 94 PHE A O 1
ATOM 742 N N . ILE A 1 95 ? 7.441 8.672 -6 1 98.81 95 ILE A N 1
ATOM 743 C CA . ILE A 1 95 ? 7.793 7.82 -7.129 1 98.81 95 ILE A CA 1
ATOM 744 C C . ILE A 1 95 ? 8.531 6.582 -6.633 1 98.81 95 ILE A C 1
ATOM 746 O O . ILE A 1 95 ? 8.258 5.465 -7.086 1 98.81 95 ILE A O 1
ATOM 750 N N . SER A 1 96 ? 9.398 6.773 -5.711 1 98.88 96 SER A N 1
ATOM 751 C CA . SER A 1 96 ? 10.156 5.652 -5.164 1 98.88 96 SER A CA 1
ATOM 752 C C . SER A 1 96 ? 9.242 4.68 -4.422 1 98.88 96 SER A C 1
ATOM 754 O O . SER A 1 96 ? 9.43 3.463 -4.492 1 98.88 96 SER A O 1
ATOM 756 N N . CYS A 1 97 ? 8.266 5.199 -3.666 1 98.75 97 CYS A N 1
ATOM 757 C CA . CYS A 1 97 ? 7.324 4.336 -2.963 1 98.75 97 CYS A CA 1
ATOM 758 C C . CYS A 1 97 ? 6.516 3.496 -3.945 1 98.75 97 CYS A C 1
ATOM 760 O O . CYS A 1 97 ? 6.25 2.32 -3.689 1 98.75 97 CYS A O 1
ATOM 762 N N . VAL A 1 98 ? 6.156 4.07 -5.062 1 98.75 98 VAL A N 1
ATOM 763 C CA . VAL A 1 98 ? 5.488 3.314 -6.117 1 98.75 98 VAL A CA 1
ATOM 764 C C . VAL A 1 98 ? 6.41 2.207 -6.621 1 98.75 98 VAL A C 1
ATOM 766 O O . VAL A 1 98 ? 5.969 1.081 -6.859 1 98.75 98 VAL A O 1
ATOM 769 N N . GLY A 1 99 ? 7.66 2.539 -6.809 1 98.88 99 GLY A N 1
ATOM 770 C CA . GLY A 1 99 ? 8.633 1.538 -7.211 1 98.88 99 GLY A CA 1
ATOM 771 C C . GLY A 1 99 ? 8.68 0.344 -6.277 1 98.88 99 GLY A C 1
ATOM 772 O O . GLY A 1 99 ? 8.727 -0.803 -6.727 1 98.88 99 GLY A O 1
ATOM 773 N N . ILE A 1 100 ? 8.672 0.592 -4.969 1 98.81 100 ILE A N 1
ATOM 774 C CA . ILE A 1 100 ? 8.695 -0.47 -3.969 1 98.81 100 ILE A CA 1
ATOM 775 C C . ILE A 1 100 ? 7.465 -1.356 -4.125 1 98.81 100 ILE A C 1
ATOM 777 O O . ILE A 1 100 ? 7.562 -2.584 -4.062 1 98.81 100 ILE A O 1
ATOM 781 N N . SER A 1 101 ? 6.324 -0.754 -4.332 1 98.81 101 SER A N 1
ATOM 782 C CA . SER A 1 101 ? 5.086 -1.499 -4.543 1 98.81 101 SER A CA 1
ATOM 783 C C . SER A 1 101 ? 5.168 -2.365 -5.793 1 98.81 101 SER A C 1
ATOM 785 O O . SER A 1 101 ? 4.762 -3.529 -5.777 1 98.81 101 SER A O 1
ATOM 787 N N . LEU A 1 102 ? 5.703 -1.843 -6.863 1 98.81 102 LEU A N 1
ATOM 788 C CA . LEU A 1 102 ? 5.852 -2.59 -8.109 1 98.81 102 LEU A CA 1
ATOM 789 C C . LEU A 1 102 ? 6.766 -3.793 -7.914 1 98.81 102 LEU A C 1
ATOM 791 O O . LEU A 1 102 ? 6.453 -4.895 -8.375 1 98.81 102 LEU A O 1
ATOM 795 N N . ILE A 1 103 ? 7.844 -3.549 -7.188 1 98.38 103 ILE A N 1
ATOM 796 C CA . ILE A 1 103 ? 8.789 -4.629 -6.934 1 98.38 103 ILE A CA 1
ATOM 797 C C . ILE A 1 103 ? 8.094 -5.77 -6.199 1 98.38 103 ILE A C 1
ATOM 799 O O . ILE A 1 103 ? 8.312 -6.941 -6.504 1 98.38 103 ILE A O 1
ATOM 803 N N . GLY A 1 104 ? 7.258 -5.449 -5.285 1 98.25 104 GLY A N 1
ATOM 804 C CA . GLY A 1 104 ? 6.59 -6.449 -4.469 1 98.25 104 GLY A CA 1
ATOM 805 C C . GLY A 1 104 ? 5.5 -7.199 -5.215 1 98.25 104 GLY A C 1
ATOM 806 O O . GLY A 1 104 ? 5.34 -8.406 -5.039 1 98.25 104 GLY A O 1
ATOM 807 N N . ASN A 1 105 ? 4.82 -6.512 -6.094 1 98.5 105 ASN A N 1
ATOM 808 C CA . ASN A 1 105 ? 3.621 -7.094 -6.691 1 98.5 105 ASN A CA 1
ATOM 809 C C . ASN A 1 105 ? 3.928 -7.766 -8.023 1 98.5 105 ASN A C 1
ATOM 811 O O . ASN A 1 105 ? 3.164 -8.617 -8.484 1 98.5 105 ASN A O 1
ATOM 815 N N . PHE A 1 106 ? 4.961 -7.348 -8.703 1 98.5 106 PHE A N 1
ATOM 816 C CA . PHE A 1 106 ? 5.355 -7.941 -9.977 1 98.5 106 PHE A CA 1
ATOM 817 C C . PHE A 1 106 ? 6.641 -8.75 -9.82 1 98.5 106 PHE A C 1
ATOM 819 O O . PHE A 1 106 ? 7.734 -8.18 -9.82 1 98.5 106 PHE A O 1
ATOM 826 N N . GLN A 1 107 ? 6.469 -10.047 -9.719 1 96.38 107 GLN A N 1
ATOM 827 C CA . GLN A 1 107 ? 7.613 -10.938 -9.578 1 96.38 107 GLN A CA 1
ATOM 828 C C . GLN A 1 107 ? 8.477 -10.93 -10.836 1 96.38 107 GLN A C 1
ATOM 830 O O . GLN A 1 107 ? 7.957 -10.891 -11.953 1 96.38 107 GLN A O 1
ATOM 835 N N . GLN A 1 108 ? 9.695 -11.008 -10.609 1 93.94 108 GLN A N 1
ATOM 836 C CA . GLN A 1 108 ? 10.633 -10.953 -11.727 1 93.94 108 GLN A CA 1
ATOM 837 C C . GLN A 1 108 ? 10.422 -12.125 -12.688 1 93.94 108 GLN A C 1
ATOM 839 O O . GLN A 1 108 ? 10.617 -11.984 -13.891 1 93.94 108 GLN A O 1
ATOM 844 N N . SER A 1 109 ? 9.938 -13.281 -12.211 1 93.69 109 SER A N 1
ATOM 845 C CA . SER A 1 109 ? 9.734 -14.461 -13.039 1 93.69 109 SER A CA 1
ATOM 846 C C . SER A 1 109 ? 8.453 -14.344 -13.859 1 93.69 109 SER A C 1
ATOM 848 O O . SER A 1 109 ? 8.234 -15.117 -14.797 1 93.69 109 SER A O 1
ATOM 850 N N . VAL A 1 110 ? 7.621 -13.43 -13.562 1 95.44 110 VAL A N 1
ATOM 851 C CA . VAL A 1 110 ? 6.309 -13.328 -14.195 1 95.44 110 VAL A CA 1
ATOM 852 C C . VAL A 1 110 ? 6.285 -12.141 -15.156 1 95.44 110 VAL A C 1
ATOM 854 O O . VAL A 1 110 ? 6.02 -12.305 -16.344 1 95.44 110 VAL A O 1
ATOM 857 N N . VAL A 1 111 ? 6.594 -10.992 -14.633 1 96.31 111 VAL A N 1
ATOM 858 C CA . VAL A 1 111 ? 6.652 -9.781 -15.453 1 96.31 111 VAL A CA 1
ATOM 859 C C . VAL A 1 111 ? 7.945 -9.023 -15.164 1 96.31 111 VAL A C 1
ATOM 861 O O . VAL A 1 111 ? 7.938 -8.023 -14.438 1 96.31 111 VAL A O 1
ATOM 864 N N . MET A 1 112 ? 9.031 -9.297 -15.859 1 96.06 112 MET A N 1
ATOM 865 C CA . MET A 1 112 ? 10.367 -8.781 -15.578 1 96.06 112 MET A CA 1
ATOM 866 C C . MET A 1 112 ? 10.438 -7.277 -15.828 1 96.06 112 MET A C 1
ATOM 868 O O . MET A 1 112 ? 11.031 -6.543 -15.031 1 96.06 112 MET A O 1
ATOM 872 N N . GLY A 1 113 ? 9.805 -6.828 -16.875 1 97.19 113 GLY A N 1
ATOM 873 C CA . GLY A 1 113 ? 9.883 -5.422 -17.25 1 97.19 113 GLY A CA 1
ATOM 874 C C . GLY A 1 113 ? 9.375 -4.492 -16.156 1 97.19 113 GLY A C 1
ATOM 875 O O . GLY A 1 113 ? 10.062 -3.535 -15.789 1 97.19 113 GLY A O 1
ATOM 876 N N . ILE A 1 114 ? 8.227 -4.77 -15.609 1 98.25 114 ILE A N 1
ATOM 877 C CA . ILE A 1 114 ? 7.641 -3.922 -14.578 1 98.25 114 ILE A CA 1
ATOM 878 C C . ILE A 1 114 ? 8.43 -4.066 -13.281 1 98.25 114 ILE A C 1
ATOM 880 O O . ILE A 1 114 ? 8.633 -3.086 -12.555 1 98.25 114 ILE A O 1
ATOM 884 N N . HIS A 1 115 ? 8.93 -5.301 -13.023 1 98 115 HIS A N 1
ATOM 885 C CA . HIS A 1 115 ? 9.766 -5.508 -11.852 1 98 115 HIS A CA 1
ATOM 886 C C . HIS A 1 115 ? 11.023 -4.645 -11.906 1 98 115 HIS A C 1
ATOM 888 O O . HIS A 1 115 ? 11.367 -3.975 -10.93 1 98 115 HIS A O 1
ATOM 894 N N . LEU A 1 116 ? 11.68 -4.648 -13.07 1 97.38 116 LEU A N 1
ATOM 895 C CA . LEU A 1 116 ? 12.914 -3.885 -13.234 1 97.38 116 LEU A CA 1
ATOM 896 C C . LEU A 1 116 ? 12.641 -2.389 -13.141 1 97.38 116 LEU A C 1
ATOM 898 O O . LEU A 1 116 ? 13.469 -1.632 -12.617 1 97.38 116 LEU A O 1
ATOM 902 N N . LEU A 1 117 ? 11.5 -2.006 -13.672 1 98.44 117 LEU A N 1
ATOM 903 C CA . LEU A 1 117 ? 11.109 -0.614 -13.492 1 98.44 117 LEU A CA 1
ATOM 904 C C . LEU A 1 117 ? 10.961 -0.276 -12.008 1 98.44 117 LEU A C 1
ATOM 906 O O . LEU A 1 117 ? 11.469 0.75 -11.555 1 98.44 117 LEU A O 1
ATOM 910 N N . GLY A 1 118 ? 10.297 -1.112 -11.281 1 98.62 118 GLY A N 1
ATOM 911 C CA . GLY A 1 118 ? 10.164 -0.917 -9.844 1 98.62 118 GLY A CA 1
ATOM 912 C C . GLY A 1 118 ? 11.5 -0.837 -9.133 1 98.62 118 GLY A C 1
ATOM 913 O O . GLY A 1 118 ? 11.703 0.032 -8.281 1 98.62 118 GLY A O 1
ATOM 914 N N . ALA A 1 119 ? 12.406 -1.733 -9.477 1 98 119 ALA A N 1
ATOM 915 C CA . ALA A 1 119 ? 13.742 -1.743 -8.875 1 98 119 ALA A CA 1
ATOM 916 C C . ALA A 1 119 ? 14.484 -0.445 -9.172 1 98 119 ALA A C 1
ATOM 918 O O . ALA A 1 119 ? 15.125 0.13 -8.289 1 98 119 ALA A O 1
ATOM 919 N N . PHE A 1 120 ? 14.398 -0.018 -10.414 1 98.06 120 PHE A N 1
ATOM 920 C CA . PHE A 1 120 ? 15.031 1.233 -10.812 1 98.06 120 PHE A CA 1
ATOM 921 C C . PHE A 1 120 ? 14.484 2.4 -9.992 1 98.06 120 PHE A C 1
ATOM 923 O O . PHE A 1 120 ? 15.258 3.188 -9.438 1 98.06 120 PHE A O 1
ATOM 930 N N . LEU A 1 121 ? 13.172 2.512 -9.906 1 98.75 121 LEU A N 1
ATOM 931 C CA . LEU A 1 121 ? 12.539 3.598 -9.164 1 98.75 121 LEU A CA 1
ATOM 932 C C . LEU A 1 121 ? 12.898 3.531 -7.688 1 98.75 121 LEU A C 1
ATOM 934 O O . LEU A 1 121 ? 13.211 4.555 -7.074 1 98.75 121 LEU A O 1
ATOM 938 N N . ALA A 1 122 ? 12.859 2.365 -7.141 1 98.5 122 ALA A N 1
ATOM 939 C CA . ALA A 1 122 ? 13.125 2.205 -5.715 1 98.5 122 ALA A CA 1
ATOM 940 C C . ALA A 1 122 ? 14.578 2.535 -5.383 1 98.5 122 ALA A C 1
ATOM 942 O O . ALA A 1 122 ? 14.852 3.238 -4.41 1 98.5 122 ALA A O 1
ATOM 943 N N . PHE A 1 123 ? 15.539 2.1 -6.215 1 98.44 123 PHE A N 1
ATOM 944 C CA . PHE A 1 123 ? 16.953 2.225 -5.887 1 98.44 123 PHE A CA 1
ATOM 945 C C . PHE A 1 123 ? 17.5 3.574 -6.336 1 98.44 123 PHE A C 1
ATOM 947 O O . PHE A 1 123 ? 18.109 4.297 -5.551 1 98.44 123 PHE A O 1
ATOM 954 N N . PHE A 1 124 ? 17.25 3.934 -7.574 1 98.25 124 PHE A N 1
ATOM 955 C CA . PHE A 1 124 ? 17.875 5.129 -8.117 1 98.25 124 PHE A CA 1
ATOM 956 C C . PHE A 1 124 ? 17.109 6.379 -7.727 1 98.25 124 PHE A C 1
ATOM 958 O O . PHE A 1 124 ? 17.688 7.348 -7.227 1 98.25 124 PHE A O 1
ATOM 965 N N . VAL A 1 125 ? 15.797 6.355 -7.934 1 98.69 125 VAL A N 1
ATOM 966 C CA . VAL A 1 125 ? 14.984 7.512 -7.559 1 98.69 125 VAL A CA 1
ATOM 967 C C . VAL A 1 125 ? 14.961 7.652 -6.039 1 98.69 125 VAL A C 1
ATOM 969 O O . VAL A 1 125 ? 15.008 8.766 -5.512 1 98.69 125 VAL A O 1
ATOM 972 N N . GLY A 1 126 ? 14.883 6.512 -5.352 1 98.75 126 GLY A N 1
ATOM 973 C CA . GLY A 1 126 ? 14.984 6.543 -3.9 1 98.75 126 GLY A CA 1
ATOM 974 C C . GLY A 1 126 ? 16.281 7.141 -3.404 1 98.75 126 GLY A C 1
ATOM 975 O O . GLY A 1 126 ? 16.297 7.93 -2.457 1 98.75 126 GLY A O 1
ATOM 976 N N . LEU A 1 127 ? 17.375 6.734 -4.055 1 98.81 127 LEU A N 1
ATOM 977 C CA . LEU A 1 127 ? 18.672 7.293 -3.686 1 98.81 127 LEU A CA 1
ATOM 978 C C . LEU A 1 127 ? 18.703 8.797 -3.916 1 98.81 127 LEU A C 1
ATOM 980 O O . LEU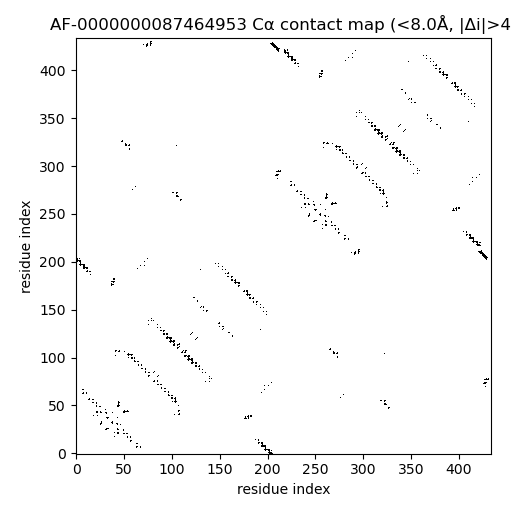 A 1 127 ? 19.219 9.547 -3.086 1 98.81 127 LEU A O 1
ATOM 984 N N . ALA A 1 128 ? 18.141 9.242 -4.996 1 98.81 128 ALA A N 1
ATOM 985 C CA . ALA A 1 128 ? 18.047 10.68 -5.27 1 98.81 128 ALA A CA 1
ATOM 986 C C . ALA A 1 128 ? 17.25 11.391 -4.184 1 98.81 128 ALA A C 1
ATOM 988 O O . ALA A 1 128 ? 17.609 12.492 -3.762 1 98.81 128 ALA A O 1
ATOM 989 N N . TYR A 1 129 ? 16.172 10.805 -3.781 1 98.81 129 TYR A N 1
ATOM 990 C CA . TYR A 1 129 ? 15.391 11.352 -2.678 1 98.81 129 TYR A CA 1
ATOM 991 C C . TYR A 1 129 ? 16.266 11.562 -1.445 1 98.81 129 TYR A C 1
ATOM 993 O O . TYR A 1 129 ? 16.219 12.625 -0.827 1 98.81 129 TYR A O 1
ATOM 1001 N N . PHE A 1 130 ? 17.031 10.57 -1.07 1 98.75 130 PHE A N 1
ATOM 1002 C CA . PHE A 1 130 ? 17.828 10.641 0.151 1 98.75 130 PHE A CA 1
ATOM 1003 C C . PHE A 1 130 ? 18.922 11.68 0.019 1 98.75 130 PHE A C 1
ATOM 1005 O O . PHE A 1 130 ? 19.281 12.344 0.996 1 98.75 130 PHE A O 1
ATOM 1012 N N . TRP A 1 131 ? 19.453 11.82 -1.194 1 98.56 131 TRP A N 1
ATOM 1013 C CA . TRP A 1 131 ? 20.438 12.883 -1.393 1 98.56 131 TRP A CA 1
ATOM 1014 C C . TRP A 1 131 ? 19.797 14.258 -1.196 1 98.56 131 TRP A C 1
ATOM 1016 O O . TRP A 1 131 ? 20.438 15.164 -0.65 1 98.56 131 TRP A O 1
ATOM 1026 N N . LEU A 1 132 ? 18.578 14.453 -1.667 1 97.88 132 LEU A N 1
ATOM 1027 C CA . LEU A 1 132 ? 17.891 15.711 -1.433 1 97.88 132 LEU A CA 1
ATOM 1028 C C . LEU A 1 132 ? 17.641 15.93 0.056 1 97.88 132 LEU A C 1
ATOM 1030 O O . LEU A 1 132 ? 17.672 17.062 0.536 1 97.88 132 LEU A O 1
ATOM 1034 N N . GLN A 1 133 ? 17.391 14.859 0.739 1 96.62 133 GLN A N 1
ATOM 1035 C CA . GLN A 1 133 ? 17.188 14.984 2.178 1 96.62 133 GLN A CA 1
ATOM 1036 C C . GLN A 1 133 ? 18.469 15.422 2.881 1 96.62 133 GLN A C 1
ATOM 1038 O O . GLN A 1 133 ? 18.422 16.141 3.881 1 96.62 133 GLN A O 1
ATOM 1043 N N . VAL A 1 134 ? 19.641 14.945 2.396 1 96.12 134 VAL A N 1
ATOM 1044 C CA . VAL A 1 134 ? 20.906 15.438 2.924 1 96.12 134 VAL A CA 1
ATOM 1045 C C . VAL A 1 134 ? 21 16.953 2.729 1 96.12 134 VAL A C 1
ATOM 1047 O O . VAL A 1 134 ? 21.328 17.688 3.66 1 96.12 134 VAL A O 1
ATOM 1050 N N . TRP A 1 135 ? 20.641 17.391 1.561 1 94.56 135 TRP A N 1
ATOM 1051 C CA . TRP A 1 135 ? 20.672 18.812 1.246 1 94.56 135 TRP A CA 1
ATOM 1052 C C . TRP A 1 135 ? 19.75 19.594 2.166 1 94.56 135 TRP A C 1
ATOM 1054 O O . TRP A 1 135 ? 20.125 20.625 2.727 1 94.56 135 TRP A O 1
ATOM 1064 N N . LEU A 1 136 ? 18.594 19.109 2.379 1 93.25 136 LEU A N 1
ATOM 1065 C CA . LEU A 1 136 ? 17.594 19.781 3.199 1 93.25 136 LEU A CA 1
ATOM 1066 C C . LEU A 1 136 ? 18.016 19.781 4.668 1 93.25 136 LEU A C 1
ATOM 1068 O O . LEU A 1 136 ? 17.703 20.719 5.402 1 93.25 136 LEU A O 1
ATOM 1072 N N . CYS A 1 137 ? 18.625 18.703 5.051 1 89.56 137 CYS A N 1
ATOM 1073 C CA . CYS A 1 137 ? 19.125 18.594 6.418 1 89.56 137 CYS A CA 1
ATOM 1074 C C . CYS A 1 137 ? 20.109 19.719 6.723 1 89.56 137 CYS A C 1
ATOM 1076 O O . CYS A 1 137 ? 20.078 20.297 7.812 1 89.56 137 CYS A O 1
ATOM 1078 N N . TYR A 1 138 ? 20.906 20.094 5.789 1 88.5 138 TYR A N 1
ATOM 1079 C CA . TYR A 1 138 ? 21.906 21.141 6 1 88.5 138 TYR A CA 1
ATOM 1080 C C . TYR A 1 138 ? 21.312 22.516 5.789 1 88.5 138 TYR A C 1
ATOM 1082 O O . TYR A 1 138 ? 21.75 23.5 6.387 1 88.5 138 TYR A O 1
ATOM 1090 N N . LYS A 1 139 ? 20.312 22.594 5.047 1 84.69 139 LYS A N 1
ATOM 1091 C CA . LYS A 1 139 ? 19.688 23.891 4.77 1 84.69 139 LYS A CA 1
ATOM 1092 C C . LYS A 1 139 ? 18.656 24.25 5.84 1 84.69 139 LYS A C 1
ATOM 1094 O O . LYS A 1 139 ? 18.469 25.422 6.164 1 84.69 139 LYS A O 1
ATOM 1099 N N . ALA A 1 140 ? 17.844 23.203 6.141 1 71.81 140 ALA A N 1
ATOM 1100 C CA . ALA A 1 140 ? 16.797 23.453 7.113 1 71.81 140 ALA A CA 1
ATOM 1101 C C . ALA A 1 140 ? 17.359 23.578 8.523 1 71.81 140 ALA A C 1
ATOM 1103 O O . ALA A 1 140 ? 16.656 23.953 9.453 1 71.81 140 ALA A O 1
ATOM 1104 N N . HIS A 1 141 ? 18.422 24.219 8.914 1 56.78 141 HIS A N 1
ATOM 1105 C CA . HIS A 1 141 ? 19.188 24.453 10.133 1 56.78 141 HIS A CA 1
ATOM 1106 C C . HIS A 1 141 ? 18.328 24.281 11.375 1 56.78 141 HIS A C 1
ATOM 1108 O O . HIS A 1 141 ? 18.391 25.078 12.305 1 56.78 141 HIS A O 1
ATOM 1114 N N . PRO A 1 142 ? 17.172 23.484 11.297 1 52.66 142 PRO A N 1
ATOM 1115 C CA . PRO A 1 142 ? 16.406 23.828 12.492 1 52.66 142 PRO A CA 1
ATOM 1116 C C . PRO A 1 142 ? 17.188 23.578 13.789 1 52.66 142 PRO A C 1
ATOM 1118 O O . PRO A 1 142 ? 17 24.297 14.773 1 52.66 142 PRO A O 1
ATOM 1121 N N . PHE A 1 143 ? 17.672 22.219 13.984 1 54.75 143 PHE A N 1
ATOM 1122 C CA . PHE A 1 143 ? 17.938 21.875 15.375 1 54.75 143 PHE A CA 1
ATOM 1123 C C . PHE A 1 143 ? 19.438 21.766 15.625 1 54.75 143 PHE A C 1
ATOM 1125 O O . PHE A 1 143 ? 20.156 21.078 14.898 1 54.75 143 PHE A O 1
ATOM 1132 N N . LYS A 1 144 ? 20.031 22.75 16.281 1 55.12 144 LYS A N 1
ATOM 1133 C CA . LYS A 1 144 ? 21.375 22.797 16.875 1 55.12 144 LYS A CA 1
ATOM 1134 C C . LYS A 1 144 ? 21.781 21.422 17.391 1 55.12 144 LYS A C 1
ATOM 1136 O O . LYS A 1 144 ? 22.953 21.047 17.328 1 55.12 144 LYS A O 1
ATOM 1141 N N . ASP A 1 145 ? 20.797 20.609 17.828 1 56.91 145 ASP A N 1
ATOM 1142 C CA . ASP A 1 145 ? 21.172 19.406 18.578 1 56.91 145 ASP A CA 1
ATOM 1143 C C . ASP A 1 145 ? 21.266 18.203 17.656 1 56.91 145 ASP A C 1
ATOM 1145 O O . ASP A 1 145 ? 21.406 17.062 18.125 1 56.91 145 ASP A O 1
ATOM 1149 N N . ARG A 1 146 ? 21.281 18.438 16.297 1 65.5 146 ARG A N 1
ATOM 1150 C CA . ARG A 1 146 ? 21.297 17.266 15.43 1 65.5 146 ARG A CA 1
ATOM 1151 C C . ARG A 1 146 ? 22.422 17.359 14.398 1 65.5 146 ARG A C 1
ATOM 1153 O O . ARG A 1 146 ? 22.219 17.031 13.227 1 65.5 146 ARG A O 1
ATOM 1160 N N . HIS A 1 147 ? 23.516 17.609 14.922 1 80.94 147 HIS A N 1
ATOM 1161 C CA . HIS A 1 147 ? 24.625 17.844 14.008 1 80.94 147 HIS A CA 1
ATOM 1162 C C . HIS A 1 147 ? 25.156 16.531 13.438 1 80.94 147 HIS A C 1
ATOM 1164 O O . HIS A 1 147 ? 25.828 16.547 12.398 1 80.94 147 HIS A O 1
ATOM 1170 N N . TRP A 1 148 ? 24.734 15.414 14.086 1 87 148 TRP A N 1
ATOM 1171 C CA . TRP A 1 148 ? 25.281 14.141 13.648 1 87 148 TRP A CA 1
ATOM 1172 C C . TRP A 1 148 ? 24.438 13.531 12.539 1 87 148 TRP A C 1
ATOM 1174 O O . TRP A 1 148 ? 24.906 12.656 11.805 1 87 148 TRP A O 1
ATOM 1184 N N . VAL A 1 149 ? 23.25 13.891 12.359 1 91.38 149 VAL A N 1
ATOM 1185 C CA . VAL A 1 149 ? 22.328 13.25 11.43 1 91.38 149 VAL A CA 1
ATOM 1186 C C . VAL A 1 149 ? 22.766 13.555 9.992 1 91.38 149 VAL A C 1
ATOM 1188 O O . VAL A 1 149 ? 22.75 12.664 9.133 1 91.38 149 VAL A O 1
ATOM 1191 N N . GLY A 1 150 ? 23.141 14.75 9.734 1 91.88 150 GLY A N 1
ATOM 1192 C CA . GLY A 1 150 ? 23.562 15.156 8.406 1 91.88 150 GLY A CA 1
ATOM 1193 C C . GLY A 1 150 ? 24.719 14.328 7.871 1 91.88 150 GLY A C 1
ATOM 1194 O O . GLY A 1 150 ? 24.594 13.648 6.855 1 91.88 150 GLY A O 1
ATOM 1195 N N . PRO A 1 151 ? 25.828 14.359 8.641 1 94.81 151 PRO A N 1
ATOM 1196 C CA . PRO A 1 151 ? 2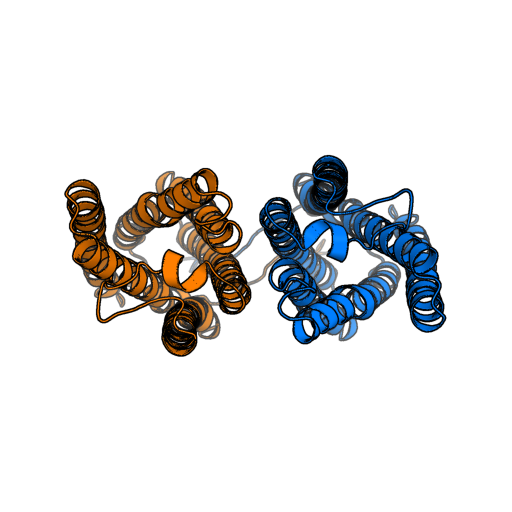6.984 13.578 8.203 1 94.81 151 PRO A CA 1
ATOM 1197 C C . PRO A 1 151 ? 26.672 12.086 8.078 1 94.81 151 PRO A C 1
ATOM 1199 O O . PRO A 1 151 ? 27.172 11.422 7.16 1 94.81 151 PRO A O 1
ATOM 1202 N N . LEU A 1 152 ? 25.969 11.547 8.945 1 96.12 152 LEU A N 1
ATOM 1203 C CA . LEU A 1 152 ? 25.609 10.133 8.883 1 96.12 152 LEU A CA 1
ATOM 1204 C C . LEU A 1 152 ? 24.781 9.836 7.641 1 96.12 152 LEU A C 1
ATOM 1206 O O . LEU A 1 152 ? 25.031 8.844 6.949 1 96.12 152 LEU A O 1
ATOM 1210 N N . ARG A 1 153 ? 23.797 10.695 7.359 1 97.25 153 ARG A N 1
ATOM 1211 C CA . ARG A 1 153 ? 22.984 10.547 6.156 1 97.25 153 ARG A CA 1
ATOM 1212 C C . ARG A 1 153 ? 23.844 10.641 4.898 1 97.25 153 ARG A C 1
ATOM 1214 O O . ARG A 1 153 ? 23.672 9.859 3.963 1 97.25 153 ARG A O 1
ATOM 1221 N N . ALA A 1 154 ? 24.719 11.555 4.922 1 97.56 154 ALA A N 1
ATOM 1222 C CA . ALA A 1 154 ? 25.594 11.727 3.766 1 97.56 154 ALA A CA 1
ATOM 1223 C C . ALA A 1 154 ? 26.484 10.5 3.57 1 97.56 154 ALA A C 1
ATOM 1225 O O . ALA A 1 154 ? 26.719 10.07 2.438 1 97.56 154 ALA A O 1
ATOM 1226 N N . THR A 1 155 ? 27 10.008 4.605 1 98.38 155 THR A N 1
ATOM 1227 C CA . THR A 1 155 ? 27.859 8.82 4.539 1 98.38 155 THR A CA 1
ATOM 1228 C C . THR A 1 155 ? 27.094 7.641 3.957 1 98.38 155 THR A C 1
ATOM 1230 O O . THR A 1 155 ? 27.562 6.984 3.029 1 98.38 155 THR A O 1
ATOM 1233 N N . PHE A 1 156 ? 25.906 7.391 4.441 1 98.69 156 PHE A N 1
ATOM 1234 C CA . PHE A 1 156 ? 25.125 6.258 3.955 1 98.69 156 PHE A CA 1
ATOM 1235 C C . PHE A 1 156 ? 24.688 6.484 2.516 1 98.69 156 PHE A C 1
ATOM 1237 O O . PHE A 1 156 ? 24.609 5.535 1.729 1 98.69 156 PHE A O 1
ATOM 1244 N N . CYS A 1 157 ? 24.344 7.738 2.145 1 98.75 157 CYS A N 1
ATOM 1245 C CA . CYS A 1 157 ? 24.031 8.023 0.75 1 98.75 157 CYS A CA 1
ATOM 1246 C C . CYS A 1 157 ? 25.234 7.738 -0.149 1 98.75 157 CYS A C 1
ATOM 1248 O O . CYS A 1 157 ? 25.062 7.211 -1.251 1 98.75 157 CYS A O 1
ATOM 1250 N N . SER A 1 158 ? 26.391 8.102 0.317 1 98.81 158 SER A N 1
ATOM 1251 C CA . SER A 1 158 ? 27.609 7.812 -0.44 1 98.81 158 SER A CA 1
ATOM 1252 C C . SER A 1 158 ? 27.828 6.312 -0.589 1 98.81 158 SER A C 1
ATOM 1254 O O . SER A 1 158 ? 28.141 5.828 -1.681 1 98.81 158 SER A O 1
ATOM 1256 N N . ILE A 1 159 ? 27.688 5.621 0.481 1 98.81 159 ILE A N 1
ATOM 1257 C CA . ILE A 1 159 ? 27.812 4.168 0.452 1 98.81 159 ILE A CA 1
ATOM 1258 C C . ILE A 1 159 ? 26.812 3.582 -0.538 1 98.81 159 ILE A C 1
ATOM 1260 O O . ILE A 1 159 ? 27.172 2.756 -1.381 1 98.81 159 ILE A O 1
ATOM 1264 N N . CYS A 1 160 ? 25.578 4.039 -0.483 1 98.88 160 CYS A N 1
ATOM 1265 C CA . CYS A 1 160 ? 24.547 3.559 -1.388 1 98.88 160 CYS A CA 1
ATOM 1266 C C . CYS A 1 160 ? 24.906 3.855 -2.84 1 98.88 160 CYS A C 1
ATOM 1268 O O . CYS A 1 160 ? 24.656 3.031 -3.723 1 98.88 160 CYS A O 1
ATOM 1270 N N . THR A 1 161 ? 25.422 5.02 -3.082 1 98.88 161 THR A N 1
ATOM 1271 C CA . THR A 1 161 ? 25.828 5.387 -4.434 1 98.88 161 THR A CA 1
ATOM 1272 C C . THR A 1 161 ? 26.875 4.414 -4.969 1 98.88 161 THR A C 1
ATOM 1274 O O . THR A 1 161 ? 26.75 3.91 -6.086 1 98.88 161 THR A O 1
ATOM 1277 N N . VAL A 1 162 ? 27.859 4.117 -4.184 1 98.81 162 VAL A N 1
ATOM 1278 C CA . VAL A 1 162 ? 28.906 3.189 -4.586 1 98.81 162 VAL A CA 1
ATOM 1279 C C . VAL A 1 162 ? 28.312 1.794 -4.777 1 98.81 162 VAL A C 1
ATOM 1281 O O . VAL A 1 162 ? 28.625 1.112 -5.758 1 98.81 162 VAL A O 1
ATOM 1284 N N . LEU A 1 163 ? 27.484 1.403 -3.881 1 98.81 163 LEU A N 1
ATOM 1285 C CA . LEU A 1 163 ? 26.906 0.067 -3.928 1 98.81 163 LEU A CA 1
ATOM 1286 C C . LEU A 1 163 ? 26.047 -0.107 -5.176 1 98.81 163 LEU A C 1
ATOM 1288 O O . LEU A 1 163 ? 26.094 -1.153 -5.824 1 98.81 163 LEU A O 1
ATOM 1292 N N . VAL A 1 164 ? 25.219 0.901 -5.492 1 98.44 164 VAL A N 1
ATOM 1293 C CA . VAL A 1 164 ? 24.328 0.752 -6.633 1 98.44 164 VAL A CA 1
ATOM 1294 C C . VAL A 1 164 ? 25.141 0.696 -7.926 1 98.44 164 VAL A C 1
ATOM 1296 O O . VAL A 1 164 ? 24.812 -0.064 -8.836 1 98.44 164 VAL A O 1
ATOM 1299 N N . ILE A 1 165 ? 26.172 1.467 -8.07 1 98.31 165 ILE A N 1
ATOM 1300 C CA . ILE A 1 165 ? 27.047 1.447 -9.242 1 98.31 165 ILE A CA 1
ATOM 1301 C C . ILE A 1 165 ? 27.766 0.105 -9.32 1 98.31 165 ILE A C 1
ATOM 1303 O O . ILE A 1 165 ? 27.812 -0.517 -10.383 1 98.31 165 ILE A O 1
ATOM 1307 N N . THR A 1 166 ? 28.328 -0.353 -8.219 1 98.62 166 THR A N 1
ATOM 1308 C CA . THR A 1 166 ? 29.031 -1.634 -8.172 1 98.62 166 THR A CA 1
ATOM 1309 C C . THR A 1 166 ? 28.078 -2.779 -8.508 1 98.62 166 THR A C 1
ATOM 1311 O O . THR A 1 166 ? 28.438 -3.697 -9.242 1 98.62 166 THR A O 1
ATOM 1314 N N . MET A 1 167 ? 26.891 -2.721 -7.945 1 98.44 167 MET A N 1
ATOM 1315 C CA . MET A 1 167 ? 25.875 -3.732 -8.227 1 98.44 167 MET A CA 1
ATOM 1316 C C . MET A 1 167 ? 25.609 -3.834 -9.727 1 98.44 167 MET A C 1
ATOM 1318 O O . MET A 1 167 ? 25.625 -4.93 -10.289 1 98.44 167 MET A O 1
ATOM 1322 N N . ALA A 1 168 ? 25.406 -2.646 -10.367 1 97.19 168 ALA A N 1
ATOM 1323 C CA . ALA A 1 168 ? 25.125 -2.613 -11.797 1 97.19 168 ALA A CA 1
ATOM 1324 C C . ALA A 1 168 ? 26.297 -3.139 -12.609 1 97.19 168 ALA A C 1
ATOM 1326 O O . ALA A 1 168 ? 26.125 -3.908 -13.555 1 97.19 168 ALA A O 1
ATOM 1327 N N . THR A 1 169 ? 27.484 -2.783 -12.234 1 98.19 169 THR A N 1
ATOM 1328 C CA . THR A 1 169 ? 28.688 -3.211 -12.938 1 98.19 169 THR A CA 1
ATOM 1329 C C . THR A 1 169 ? 28.891 -4.719 -12.805 1 98.19 169 THR A C 1
ATOM 1331 O O . THR A 1 169 ? 29.125 -5.41 -13.797 1 98.19 169 THR A O 1
ATOM 1334 N N . LEU A 1 170 ? 28.75 -5.211 -11.57 1 98.31 170 LEU A N 1
ATOM 1335 C CA . LEU A 1 170 ? 28.938 -6.637 -11.328 1 98.31 170 LEU A CA 1
ATOM 1336 C C . LEU A 1 170 ? 27.859 -7.449 -12.039 1 98.31 170 LEU A C 1
ATOM 1338 O O . LEU A 1 170 ? 28.156 -8.492 -12.633 1 98.31 170 LEU A O 1
ATOM 1342 N N . HIS A 1 171 ? 26.641 -6.973 -12 1 96.75 171 HIS A N 1
ATOM 1343 C CA . HIS A 1 171 ? 25.547 -7.656 -12.688 1 96.75 171 HIS A CA 1
ATOM 1344 C C . HIS A 1 171 ? 25.828 -7.766 -14.188 1 96.75 171 HIS A C 1
ATOM 1346 O O . HIS A 1 171 ? 25.672 -8.844 -14.773 1 96.75 171 HIS A O 1
ATOM 1352 N N . ASN A 1 172 ? 26.344 -6.668 -14.789 1 96.81 172 ASN A N 1
ATOM 1353 C CA . ASN A 1 172 ? 26.547 -6.609 -16.234 1 96.81 172 ASN A CA 1
ATOM 1354 C C . ASN A 1 172 ? 27.797 -7.383 -16.656 1 96.81 172 ASN A C 1
ATOM 1356 O O . ASN A 1 172 ? 27.969 -7.715 -17.828 1 96.81 172 ASN A O 1
ATOM 1360 N N . THR A 1 173 ? 28.672 -7.676 -15.742 1 97.75 173 THR A N 1
ATOM 1361 C CA . THR A 1 173 ? 29.906 -8.391 -16.078 1 97.75 173 THR A CA 1
ATOM 1362 C C . THR A 1 173 ? 29.797 -9.859 -15.672 1 97.75 173 THR A C 1
ATOM 1364 O O . THR A 1 173 ? 30.766 -10.602 -15.742 1 97.75 173 THR A O 1
ATOM 1367 N N . GLY A 1 174 ? 28.688 -10.305 -15.141 1 96.44 174 GLY A N 1
ATOM 1368 C CA . GLY A 1 174 ? 28.422 -11.719 -14.93 1 96.44 174 GLY A CA 1
ATOM 1369 C C . GLY A 1 174 ? 28.719 -12.188 -13.516 1 96.44 174 GLY A C 1
ATOM 1370 O O . GLY A 1 174 ? 28.609 -13.375 -13.219 1 96.44 174 GLY A O 1
ATOM 1371 N N . TYR A 1 175 ? 29.109 -11.258 -12.656 1 97.25 175 TYR A N 1
ATOM 1372 C CA . TYR A 1 175 ? 29.344 -11.594 -11.258 1 97.25 175 TYR A CA 1
ATOM 1373 C C . TYR A 1 175 ? 28.078 -11.422 -10.43 1 97.25 175 TYR A C 1
ATOM 1375 O O . TYR A 1 175 ? 27.984 -10.508 -9.602 1 97.25 175 TYR A O 1
ATOM 1383 N N . LYS A 1 176 ? 27.234 -12.344 -10.539 1 97 176 LYS A N 1
ATOM 1384 C CA . LYS A 1 176 ? 25.875 -12.219 -10.031 1 97 176 LYS A CA 1
ATOM 1385 C C . LYS A 1 176 ? 25.844 -12.266 -8.508 1 97 176 LYS A C 1
ATOM 1387 O O . LYS A 1 176 ? 25.094 -11.523 -7.871 1 97 176 LYS A O 1
ATOM 1392 N N . SER A 1 177 ? 26.625 -13.133 -7.906 1 98 177 SER A N 1
ATOM 1393 C CA . SER A 1 177 ? 26.656 -13.219 -6.449 1 98 177 SER A CA 1
ATOM 1394 C C . SER A 1 177 ? 27.141 -11.914 -5.828 1 98 177 SER A C 1
ATOM 1396 O O . SER A 1 177 ? 26.562 -11.43 -4.855 1 98 177 SER A O 1
ATOM 1398 N N . GLY A 1 178 ? 28.203 -11.422 -6.453 1 98.19 178 GLY A N 1
ATOM 1399 C CA . GLY A 1 178 ? 28.703 -10.141 -5.973 1 98.19 178 GLY A CA 1
ATOM 1400 C C . GLY A 1 178 ? 27.672 -9.023 -6.109 1 98.19 178 GLY A C 1
ATOM 1401 O O . GLY A 1 178 ? 27.531 -8.203 -5.203 1 98.19 178 GLY A O 1
ATOM 1402 N N . ALA A 1 179 ? 27 -8.969 -7.199 1 98.5 179 ALA A N 1
ATOM 1403 C CA . ALA A 1 179 ? 25.953 -7.98 -7.426 1 98.5 179 ALA A CA 1
ATOM 1404 C C . ALA A 1 179 ? 24.828 -8.117 -6.398 1 98.5 179 ALA A C 1
ATOM 1406 O O . ALA A 1 179 ? 24.344 -7.121 -5.859 1 98.5 179 ALA A O 1
ATOM 1407 N N . ALA A 1 180 ? 24.484 -9.336 -6.109 1 98.56 180 ALA A N 1
ATOM 1408 C CA . ALA A 1 180 ? 23.422 -9.602 -5.133 1 98.56 180 ALA A CA 1
ATOM 1409 C C . ALA A 1 180 ? 23.828 -9.109 -3.746 1 98.56 180 ALA A C 1
ATOM 1411 O O . ALA A 1 180 ? 23.016 -8.523 -3.029 1 98.56 180 ALA A O 1
ATOM 1412 N N . ILE A 1 181 ? 25.047 -9.367 -3.377 1 98.56 181 ILE A N 1
ATOM 1413 C CA . ILE A 1 181 ? 25.547 -8.914 -2.08 1 98.56 181 ILE A CA 1
ATOM 1414 C C . ILE A 1 181 ? 25.469 -7.387 -2.004 1 98.56 181 ILE A C 1
ATOM 1416 O O . ILE A 1 181 ? 25.06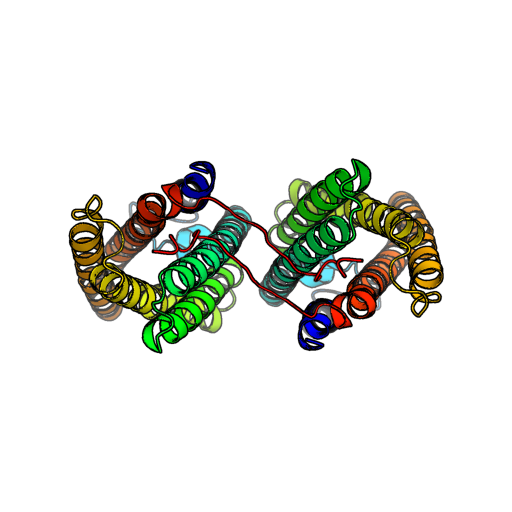2 -6.828 -0.981 1 98.56 181 ILE A O 1
ATOM 1420 N N . CYS A 1 182 ? 25.828 -6.723 -3.062 1 98.69 182 CYS A N 1
ATOM 1421 C CA . CYS A 1 182 ? 25.719 -5.273 -3.127 1 98.69 182 CYS A CA 1
ATOM 1422 C C . CYS A 1 182 ? 24.266 -4.832 -2.986 1 98.69 182 CYS A C 1
ATOM 1424 O O . CYS A 1 182 ? 23.984 -3.842 -2.312 1 98.69 182 CYS A O 1
ATOM 1426 N N . GLU A 1 183 ? 23.406 -5.523 -3.619 1 98.62 183 GLU A N 1
ATOM 1427 C CA . GLU A 1 183 ? 21.969 -5.23 -3.51 1 98.62 183 GLU A CA 1
ATOM 1428 C C . GLU A 1 183 ? 21.5 -5.312 -2.061 1 98.62 183 GLU A C 1
ATOM 1430 O O . GLU A 1 183 ? 20.797 -4.418 -1.578 1 98.62 183 GLU A O 1
ATOM 1435 N N . TRP A 1 184 ? 21.859 -6.355 -1.393 1 98.69 184 TRP A N 1
ATOM 1436 C CA . TRP A 1 184 ? 21.484 -6.539 0.005 1 98.69 184 TRP A CA 1
ATOM 1437 C C . TRP A 1 184 ? 22.016 -5.406 0.869 1 98.69 184 TRP A C 1
ATOM 1439 O O . TRP A 1 184 ? 21.297 -4.832 1.682 1 98.69 184 TRP A O 1
ATOM 1449 N N . ALA A 1 185 ? 23.25 -5.133 0.661 1 98.75 185 ALA A N 1
ATOM 1450 C CA . ALA A 1 185 ? 23.859 -4.051 1.429 1 98.75 185 ALA A CA 1
ATOM 1451 C C . ALA A 1 185 ? 23.172 -2.719 1.142 1 98.75 185 ALA A C 1
ATOM 1453 O O . ALA A 1 185 ? 22.984 -1.903 2.047 1 98.75 185 ALA A O 1
ATOM 1454 N N . LEU A 1 186 ? 22.859 -2.488 -0.082 1 98.75 186 LEU A N 1
ATOM 1455 C CA . LEU A 1 186 ? 22.172 -1.277 -0.503 1 98.75 186 LEU A CA 1
ATOM 1456 C C . LEU A 1 186 ? 20.828 -1.145 0.213 1 98.75 186 LEU A C 1
ATOM 1458 O O . LEU A 1 186 ? 20.547 -0.104 0.808 1 98.75 186 LEU A O 1
ATOM 1462 N N . VAL A 1 187 ? 20.016 -2.186 0.222 1 98.75 187 VAL A N 1
ATOM 1463 C CA . VAL A 1 187 ? 18.672 -2.162 0.81 1 98.75 187 VAL A CA 1
ATOM 1464 C C . VAL A 1 187 ? 18.781 -1.995 2.324 1 98.75 187 VAL A C 1
ATOM 1466 O O . VAL A 1 187 ? 18.016 -1.246 2.926 1 98.75 187 VAL A O 1
ATOM 1469 N N . MET A 1 188 ? 19.766 -2.641 2.967 1 98.56 188 MET A N 1
ATOM 1470 C CA . MET A 1 188 ? 19.984 -2.443 4.398 1 98.56 188 MET A CA 1
ATOM 1471 C C . MET A 1 188 ? 20.328 -0.99 4.699 1 98.56 188 MET A C 1
ATOM 1473 O O . MET A 1 188 ? 19.844 -0.421 5.68 1 98.56 188 MET A O 1
ATOM 1477 N N . SER A 1 189 ? 21.156 -0.451 3.863 1 98.62 189 SER A N 1
ATOM 1478 C CA . SER A 1 189 ? 21.531 0.949 4.027 1 98.62 189 SER A CA 1
ATOM 1479 C C . SER A 1 189 ? 20.328 1.869 3.859 1 98.62 189 SER A C 1
ATOM 1481 O O . SER A 1 189 ? 20.188 2.857 4.582 1 98.62 189 SER A O 1
ATOM 1483 N N . PHE A 1 190 ? 19.453 1.575 2.908 1 98.81 190 PHE A N 1
ATOM 1484 C CA . PHE A 1 190 ? 18.234 2.336 2.732 1 98.81 190 PHE A CA 1
ATOM 1485 C C . PHE A 1 190 ? 17.375 2.291 3.996 1 98.81 190 PHE A C 1
ATOM 1487 O O . PHE A 1 190 ? 16.797 3.305 4.398 1 98.81 190 PHE A O 1
ATOM 1494 N N . PHE A 1 191 ? 17.266 1.129 4.621 1 98.75 191 PHE A N 1
ATOM 1495 C CA . PHE A 1 191 ? 16.484 1.016 5.844 1 98.75 191 PHE A CA 1
ATOM 1496 C C . PHE A 1 191 ? 17.094 1.864 6.957 1 98.75 191 PHE A C 1
ATOM 1498 O O . PHE A 1 191 ? 16.359 2.471 7.746 1 98.75 191 PHE A O 1
ATOM 1505 N N . VAL A 1 192 ? 18.406 1.893 7.035 1 98.25 192 VAL A N 1
ATOM 1506 C CA . VAL A 1 192 ? 19.047 2.762 8.008 1 98.25 192 VAL A CA 1
ATOM 1507 C C . VAL A 1 192 ? 18.703 4.219 7.715 1 98.25 192 VAL A C 1
ATOM 1509 O O . VAL A 1 192 ? 18.375 4.98 8.625 1 98.25 192 VAL A O 1
ATOM 1512 N N . LEU A 1 193 ? 18.797 4.613 6.484 1 98.5 193 LEU A N 1
ATOM 1513 C CA . LEU A 1 193 ? 18.484 5.98 6.074 1 98.5 193 LEU A CA 1
ATOM 1514 C C . LEU A 1 193 ? 17.047 6.34 6.445 1 98.5 193 LEU A C 1
ATOM 1516 O O . LEU A 1 193 ? 16.781 7.449 6.906 1 98.5 193 LEU A O 1
ATOM 1520 N N . PHE A 1 194 ? 16.125 5.449 6.25 1 98.5 194 PHE A N 1
ATOM 1521 C CA . PHE A 1 194 ? 14.75 5.68 6.68 1 98.5 194 PHE A CA 1
ATOM 1522 C C . PHE A 1 194 ? 14.672 5.809 8.195 1 98.5 194 PHE A C 1
ATOM 1524 O O . PHE A 1 194 ? 13.984 6.691 8.719 1 98.5 194 PHE A O 1
ATOM 1531 N N . GLY A 1 195 ? 15.391 4.934 8.891 1 97.5 195 GLY A N 1
ATOM 1532 C CA . GLY A 1 195 ? 15.383 4.984 10.344 1 97.5 195 GLY A CA 1
ATOM 1533 C C . GLY A 1 195 ? 15.891 6.301 10.898 1 97.5 195 GLY A C 1
ATOM 1534 O O . GLY A 1 195 ? 15.438 6.75 11.953 1 97.5 195 GLY A O 1
ATOM 1535 N N . LEU A 1 196 ? 16.75 6.934 10.227 1 96.38 196 LEU A N 1
ATOM 1536 C CA . LEU A 1 196 ? 17.375 8.18 10.68 1 96.38 196 LEU A CA 1
ATOM 1537 C C . LEU A 1 196 ? 16.328 9.297 10.758 1 96.38 196 LEU A C 1
ATOM 1539 O O . LEU A 1 196 ? 16.531 10.281 11.469 1 96.38 196 LEU A O 1
ATOM 1543 N N . PHE A 1 197 ? 15.203 9.172 10.047 1 95.69 197 PHE A N 1
ATOM 1544 C CA . PHE A 1 197 ? 14.156 10.188 10.133 1 95.69 197 PHE A CA 1
ATOM 1545 C C . PHE A 1 197 ? 13.57 10.234 11.539 1 95.69 197 PHE A C 1
ATOM 1547 O O . PHE A 1 197 ? 12.906 11.211 11.906 1 95.69 197 PHE A O 1
ATOM 1554 N N . GLY A 1 198 ? 13.789 9.117 12.289 1 93.31 198 GLY A N 1
ATOM 1555 C CA . GLY A 1 198 ? 13.352 9.125 13.672 1 93.31 198 GLY A CA 1
ATOM 1556 C C . GLY A 1 198 ? 13.914 10.281 14.469 1 93.31 198 GLY A C 1
ATOM 1557 O O . GLY A 1 198 ? 13.242 10.82 15.359 1 93.31 198 GLY A O 1
ATOM 1558 N N . SER A 1 199 ? 15.086 10.695 14.148 1 90.38 199 SER A N 1
ATOM 1559 C CA . SER A 1 199 ? 15.727 11.805 14.852 1 90.38 199 SER A CA 1
ATOM 1560 C C . SER A 1 199 ? 14.992 13.117 14.602 1 90.38 199 SER A C 1
ATOM 1562 O O . SER A 1 199 ? 14.898 13.961 15.492 1 90.38 199 SER A O 1
ATOM 1564 N N . GLU A 1 200 ? 14.484 13.328 13.461 1 88.19 200 GLU A N 1
ATOM 1565 C CA . GLU A 1 200 ? 13.719 14.531 13.148 1 88.19 200 GLU A CA 1
ATOM 1566 C C . GLU A 1 200 ? 12.289 14.43 13.68 1 88.19 200 GLU A C 1
ATOM 1568 O O . GLU A 1 200 ? 11.727 15.422 14.156 1 88.19 200 GLU A O 1
ATOM 1573 N N . PHE A 1 201 ? 11.781 13.219 13.57 1 89 201 PHE A N 1
ATOM 1574 C CA . PHE A 1 201 ? 10.367 13.031 13.891 1 89 201 PHE A CA 1
ATOM 1575 C C . PHE A 1 201 ? 10.148 13.07 15.398 1 89 201 PHE A C 1
ATOM 1577 O O . PHE A 1 201 ? 9.023 13.297 15.852 1 89 201 PHE A O 1
ATOM 1584 N N . ARG A 1 202 ? 11.148 12.891 16.188 1 86.69 202 ARG A N 1
ATOM 1585 C CA . ARG A 1 202 ? 11.008 12.93 17.641 1 86.69 202 ARG A CA 1
ATOM 1586 C C . ARG A 1 202 ? 10.641 14.328 18.109 1 86.69 202 ARG A C 1
ATOM 1588 O O . ARG A 1 202 ? 10.172 14.5 19.234 1 86.69 202 ARG A O 1
ATOM 1595 N N . HIS A 1 203 ? 10.836 15.328 17.312 1 79.81 203 HIS A N 1
ATOM 1596 C CA . HIS A 1 203 ? 10.578 16.719 17.688 1 79.81 203 HIS A CA 1
ATOM 1597 C C . HIS A 1 203 ? 9.211 17.172 17.188 1 79.81 203 HIS A C 1
ATOM 1599 O O . HIS A 1 203 ? 8.844 18.344 17.359 1 79.81 203 HIS A O 1
ATOM 1605 N N . ILE A 1 204 ? 8.594 16.328 16.547 1 77 204 ILE A N 1
ATOM 1606 C CA . ILE A 1 204 ? 7.27 16.703 16.062 1 77 204 ILE A CA 1
ATOM 1607 C C . ILE A 1 204 ? 6.305 16.828 17.234 1 77 204 ILE A C 1
ATOM 1609 O O . ILE A 1 204 ? 6.121 15.883 18 1 77 204 ILE A O 1
ATOM 1613 N N . ASP A 1 205 ? 6.055 18.047 17.75 1 63.44 205 ASP A N 1
ATOM 1614 C CA . ASP A 1 205 ? 5.18 18.312 18.891 1 63.44 205 ASP A CA 1
ATOM 1615 C C . ASP A 1 205 ? 3.711 18.266 18.484 1 63.44 205 ASP A C 1
ATOM 1617 O O . ASP A 1 205 ? 2.844 17.953 19.297 1 63.44 205 ASP A O 1
ATOM 1621 N N . PHE A 1 206 ? 3.283 19.109 17.391 1 55.62 206 PHE A N 1
ATOM 1622 C CA . PHE A 1 206 ? 1.858 19.375 17.219 1 55.62 206 PHE A CA 1
ATOM 1623 C C . PHE A 1 206 ? 1.341 18.766 15.922 1 55.62 206 PHE A C 1
ATOM 1625 O O . PHE A 1 206 ? 1.969 18.906 14.875 1 55.62 206 PHE A O 1
ATOM 1632 N N . HIS A 1 207 ? 0.552 17.625 16.047 1 57.91 207 HIS A N 1
ATOM 1633 C CA . HIS A 1 207 ? 0.026 17.094 14.789 1 57.91 207 HIS A CA 1
ATOM 1634 C C . HIS A 1 207 ? -1.41 17.562 14.555 1 57.91 207 HIS A C 1
ATOM 1636 O O . HIS A 1 207 ? -2.344 17.016 15.148 1 57.91 207 HIS A O 1
ATOM 1642 N N . GLN A 1 208 ? -1.602 18.938 14.344 1 61.09 208 GLN A N 1
ATOM 1643 C CA . GLN A 1 208 ? -3.014 19.156 14.055 1 61.09 208 GLN A CA 1
ATOM 1644 C C . GLN A 1 208 ? -3.301 19.016 12.562 1 61.09 208 GLN A C 1
ATOM 1646 O O . GLN A 1 208 ? -2.652 19.672 11.734 1 61.09 208 GLN A O 1
ATOM 1651 N N . LEU A 1 209 ? -3.826 17.844 12.234 1 59.78 209 LEU A N 1
ATOM 1652 C CA . LEU A 1 209 ? -4.434 17.766 10.914 1 59.78 209 LEU A CA 1
ATOM 1653 C C . LEU A 1 209 ? -5.809 18.422 10.906 1 59.78 209 LEU A C 1
ATOM 1655 O O . LEU A 1 209 ? -6.688 18.047 11.688 1 59.78 209 LEU A O 1
ATOM 1659 N N . THR A 1 210 ? -5.848 19.688 10.398 1 61.44 210 THR A N 1
ATOM 1660 C CA . THR A 1 210 ? -7.133 20.359 10.242 1 61.44 210 THR A CA 1
ATOM 1661 C C . THR A 1 210 ? -7.625 20.266 8.797 1 61.44 210 THR A C 1
ATOM 1663 O O . THR A 1 210 ? -6.91 20.656 7.871 1 61.44 210 THR A O 1
ATOM 1666 N N . VAL A 1 211 ? -8.727 19.625 8.672 1 63.22 211 VAL A N 1
ATOM 1667 C CA . VAL A 1 211 ? -9.258 19.469 7.32 1 63.22 211 VAL A CA 1
ATOM 1668 C C . VAL A 1 211 ? -10.438 20.422 7.121 1 63.22 211 VAL A C 1
ATOM 1670 O O . VAL A 1 211 ? -10.75 20.797 5.992 1 63.22 211 VAL A O 1
ATOM 1673 N N . GLN A 1 212 ? -11.164 20.812 8.227 1 60.81 212 GLN A N 1
ATOM 1674 C CA . GLN A 1 212 ? -12.289 21.734 8.141 1 60.81 212 GLN A CA 1
ATOM 1675 C C . GLN A 1 212 ? -12.102 22.906 9.102 1 60.81 212 GLN A C 1
ATOM 1677 O O . GLN A 1 212 ? -11.711 22.719 10.258 1 60.81 212 GLN A O 1
ATOM 1682 N N . LYS A 1 213 ? -12.219 24.203 8.492 1 56.62 213 LYS A N 1
ATOM 1683 C CA . LYS A 1 213 ? -12.172 25.375 9.352 1 56.62 213 LYS A CA 1
ATOM 1684 C C . LYS A 1 213 ? -13.359 25.406 10.305 1 56.62 213 LYS A C 1
ATOM 1686 O O . LYS A 1 213 ? -14.492 25.094 9.914 1 56.62 213 LYS A O 1
ATOM 1691 N N . GLN A 1 214 ? -13.148 25.266 11.57 1 51.31 214 GLN A N 1
ATOM 1692 C CA . GLN A 1 214 ? -14.242 25.516 12.5 1 51.31 214 GLN A CA 1
ATOM 1693 C C . GLN A 1 214 ? -14.812 26.922 12.328 1 51.31 214 GLN A C 1
ATOM 1695 O O . GLN A 1 214 ? -14.062 27.891 12.234 1 51.31 214 GLN A O 1
ATOM 1700 N N . GLU A 1 215 ? -15.836 27.109 11.602 1 43.03 215 GLU A N 1
ATOM 1701 C CA . GLU A 1 215 ? -16.469 28.422 11.695 1 43.03 215 GLU A CA 1
ATOM 1702 C C . GLU A 1 215 ? -16.578 28.891 13.141 1 43.03 215 GLU A C 1
ATOM 1704 O O . GLU A 1 215 ? -17.109 28.172 13.992 1 43.03 215 GLU A O 1
ATOM 1709 N N . MET A 1 216 ? -15.539 29.484 13.773 1 35.69 216 MET A N 1
AT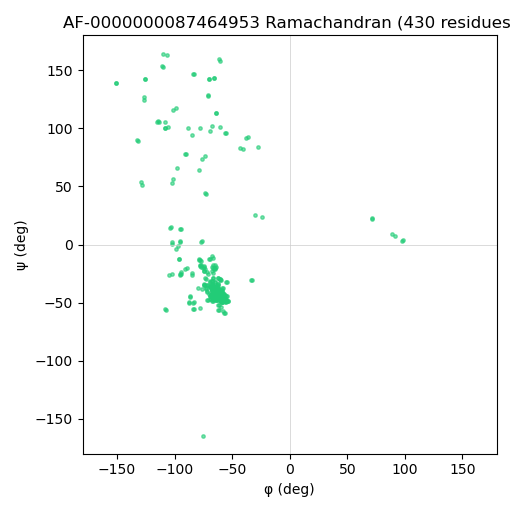OM 1710 C CA . MET A 1 216 ? -15.805 30.266 14.977 1 35.69 216 MET A CA 1
ATOM 1711 C C . MET A 1 216 ? -17.109 31.047 14.844 1 35.69 216 MET A C 1
ATOM 1713 O O . MET A 1 216 ? -17.25 31.859 13.922 1 35.69 216 MET A O 1
ATOM 1717 N N . ILE A 1 217 ? -18.219 30.453 15.281 1 33 217 ILE A N 1
ATOM 1718 C CA . ILE A 1 217 ? -19.188 31.438 15.75 1 33 217 ILE A CA 1
ATOM 1719 C C . ILE A 1 217 ? -18.562 32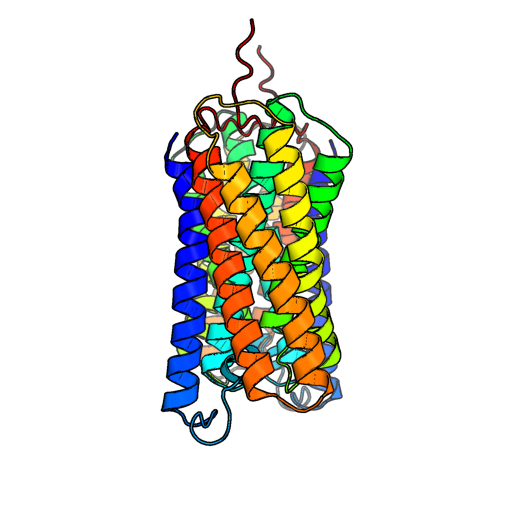.281 16.859 1 33 217 ILE A C 1
ATOM 1721 O O . ILE A 1 217 ? -17.953 31.75 17.781 1 33 217 ILE A O 1
ATOM 1725 N N . MET B 1 1 ? -10.906 23.234 -0.769 1 66.94 1 MET B N 1
ATOM 1726 C CA . MET B 1 1 ? -10.43 22.875 -2.104 1 66.94 1 MET B CA 1
ATOM 1727 C C . MET B 1 1 ? -11.086 21.594 -2.592 1 66.94 1 MET B C 1
ATOM 1729 O O . MET B 1 1 ? -11.031 20.562 -1.914 1 66.94 1 MET B O 1
ATOM 1733 N N . TRP B 1 2 ? -11.797 21.625 -3.742 1 79.12 2 TRP B N 1
ATOM 1734 C CA . TRP B 1 2 ? -12.633 20.594 -4.355 1 79.12 2 TRP B CA 1
ATOM 1735 C C . TRP B 1 2 ? -11.789 19.422 -4.832 1 79.12 2 TRP B C 1
ATOM 1737 O O . TRP B 1 2 ? -12.305 18.328 -5.062 1 79.12 2 TRP B O 1
ATOM 1747 N N . LEU B 1 3 ? -10.438 19.531 -4.84 1 80.62 3 LEU B N 1
ATOM 1748 C CA . LEU B 1 3 ? -9.547 18.5 -5.367 1 80.62 3 LEU B CA 1
ATOM 1749 C C . LEU B 1 3 ? -9.508 17.281 -4.445 1 80.62 3 LEU B C 1
ATOM 1751 O O . LEU B 1 3 ? -9.289 16.156 -4.902 1 80.62 3 LEU B O 1
ATOM 1755 N N . TRP B 1 4 ? -9.805 17.484 -3.244 1 85.81 4 TRP B N 1
ATOM 1756 C CA . TRP B 1 4 ? -9.828 16.359 -2.309 1 85.81 4 TRP B CA 1
ATOM 1757 C C . TRP B 1 4 ? -10.961 15.391 -2.637 1 85.81 4 TRP B C 1
ATOM 1759 O O . TRP B 1 4 ? -10.93 14.227 -2.238 1 85.81 4 TRP B O 1
ATOM 1769 N N . ALA B 1 5 ? -11.969 15.891 -3.32 1 90 5 ALA B N 1
ATOM 1770 C CA . ALA B 1 5 ? -13.086 15.039 -3.719 1 90 5 ALA B CA 1
ATOM 1771 C C . ALA B 1 5 ? -12.648 14 -4.746 1 90 5 ALA B C 1
ATOM 1773 O O . ALA B 1 5 ? -13.32 12.984 -4.934 1 90 5 ALA B O 1
ATOM 1774 N N . LEU B 1 6 ? -11.562 14.281 -5.359 1 93.44 6 LEU B N 1
ATOM 1775 C CA . LEU B 1 6 ? -11.094 13.383 -6.406 1 93.44 6 LEU B CA 1
ATOM 1776 C C . LEU B 1 6 ? -10.5 12.109 -5.801 1 93.44 6 LEU B C 1
ATOM 1778 O O . LEU B 1 6 ? -10.477 11.062 -6.449 1 93.44 6 LEU B O 1
ATOM 1782 N N . LEU B 1 7 ? -10.062 12.164 -4.539 1 95.06 7 LEU B N 1
ATOM 1783 C CA . LEU B 1 7 ? -9.406 11.031 -3.906 1 95.06 7 LEU B CA 1
ATOM 1784 C C . LEU B 1 7 ? -10.344 9.828 -3.832 1 95.06 7 LEU B C 1
ATOM 1786 O O . LEU B 1 7 ? -10.047 8.766 -4.387 1 95.06 7 LEU B O 1
ATOM 1790 N N . PRO B 1 8 ? -11.508 9.969 -3.23 1 97.25 8 PRO B N 1
ATOM 1791 C CA . PRO B 1 8 ? -12.406 8.812 -3.178 1 97.25 8 PRO B CA 1
ATOM 1792 C C . PRO B 1 8 ? -12.945 8.422 -4.551 1 97.25 8 PRO B C 1
ATOM 1794 O O . PRO B 1 8 ? -13.203 7.242 -4.805 1 97.25 8 PRO B O 1
ATOM 1797 N N . ILE B 1 9 ? -13.117 9.383 -5.422 1 97.38 9 ILE B N 1
ATOM 1798 C CA . ILE B 1 9 ? -13.609 9.094 -6.766 1 97.38 9 ILE B CA 1
ATOM 1799 C C . ILE B 1 9 ? -12.555 8.297 -7.539 1 97.38 9 ILE B C 1
ATOM 1801 O O . ILE B 1 9 ? -12.875 7.324 -8.219 1 97.38 9 ILE B O 1
ATOM 1805 N N . CYS B 1 10 ? -11.312 8.703 -7.434 1 97.81 10 CYS B N 1
ATOM 1806 C CA . CYS B 1 10 ? -10.227 7.98 -8.078 1 97.81 10 CYS B CA 1
ATOM 1807 C C . CYS B 1 10 ? -10.125 6.555 -7.543 1 97.81 10 CYS B C 1
ATOM 1809 O O . CYS B 1 10 ? -9.898 5.613 -8.305 1 97.81 10 CYS B O 1
ATOM 1811 N N . LEU B 1 11 ? -10.273 6.441 -6.258 1 98.56 11 LEU B N 1
ATOM 1812 C CA . LEU B 1 11 ? -10.281 5.109 -5.656 1 98.56 11 LEU B CA 1
ATOM 1813 C C . LEU B 1 11 ? -11.367 4.242 -6.27 1 98.56 11 LEU B C 1
ATOM 1815 O O . LEU B 1 11 ? -11.109 3.109 -6.684 1 98.56 11 LEU B O 1
ATOM 1819 N N . ALA B 1 12 ? -12.586 4.746 -6.387 1 98.62 12 ALA B N 1
ATOM 1820 C CA . ALA B 1 12 ? -13.734 3.998 -6.891 1 98.62 12 ALA B CA 1
ATOM 1821 C C . ALA B 1 12 ? -13.539 3.613 -8.359 1 98.62 12 ALA B C 1
ATOM 1823 O O . ALA B 1 12 ? -13.766 2.463 -8.742 1 98.62 12 ALA B O 1
ATOM 1824 N N . VAL B 1 13 ? -13.086 4.562 -9.141 1 98.5 13 VAL B N 1
ATOM 1825 C CA . VAL B 1 13 ? -12.93 4.336 -10.578 1 98.5 13 VAL B CA 1
ATOM 1826 C C . VAL B 1 13 ? -11.75 3.398 -10.82 1 98.5 13 VAL B C 1
ATOM 1828 O O . VAL B 1 13 ? -11.867 2.428 -11.578 1 98.5 13 VAL B O 1
ATOM 1831 N N . PHE B 1 14 ? -10.648 3.664 -10.195 1 98.56 14 PHE B N 1
ATOM 1832 C CA . PHE B 1 14 ? -9.453 2.846 -10.359 1 98.56 14 PHE B CA 1
ATOM 1833 C C . PHE B 1 14 ? -9.727 1.406 -9.938 1 98.56 14 PHE B C 1
ATOM 1835 O O . PHE B 1 14 ? -9.344 0.466 -10.633 1 98.56 14 PHE B O 1
ATOM 1842 N N . GLY B 1 15 ? -10.328 1.213 -8.766 1 98.5 15 GLY B N 1
ATOM 1843 C CA . GLY B 1 15 ? -10.641 -0.127 -8.297 1 98.5 15 GLY B CA 1
ATOM 1844 C C . GLY B 1 15 ? -11.602 -0.865 -9.211 1 98.5 15 GLY B C 1
ATOM 1845 O O . GLY B 1 15 ? -11.375 -2.025 -9.555 1 98.5 15 GLY B O 1
ATOM 1846 N N . ASN B 1 16 ? -12.656 -0.158 -9.602 1 98.38 16 ASN B N 1
ATOM 1847 C CA . ASN B 1 16 ? -13.664 -0.756 -10.469 1 98.38 16 ASN B CA 1
ATOM 1848 C C . ASN B 1 16 ? -13.078 -1.169 -11.812 1 98.38 16 ASN B C 1
ATOM 1850 O O . ASN B 1 16 ? -13.141 -2.34 -12.188 1 98.38 16 ASN B O 1
ATOM 1854 N N . VAL B 1 17 ? -12.414 -0.282 -12.461 1 98.5 17 VAL B N 1
ATOM 1855 C CA . VAL B 1 17 ? -11.812 -0.576 -13.758 1 98.5 17 VAL B CA 1
ATOM 1856 C C . VAL B 1 17 ? -10.742 -1.65 -13.602 1 98.5 17 VAL B C 1
ATOM 1858 O O . VAL B 1 17 ? -10.656 -2.58 -14.406 1 98.5 17 VAL B O 1
ATOM 1861 N N . GLY B 1 18 ? -9.953 -1.552 -12.562 1 98.62 18 GLY B N 1
ATOM 1862 C CA . GLY B 1 18 ? -8.867 -2.492 -12.336 1 98.62 18 GLY B CA 1
ATOM 1863 C C . GLY B 1 18 ? -9.336 -3.928 -12.203 1 98.62 18 GLY B C 1
ATOM 1864 O O . GLY B 1 18 ? -8.781 -4.832 -12.828 1 98.62 18 GLY B O 1
ATOM 1865 N N . ILE B 1 19 ? -10.352 -4.184 -11.398 1 98.38 19 ILE B N 1
ATOM 1866 C CA . ILE B 1 19 ? -10.805 -5.547 -11.148 1 98.38 19 ILE B CA 1
ATOM 1867 C C . ILE B 1 19 ? -11.445 -6.117 -12.414 1 98.38 19 ILE B C 1
ATOM 1869 O O . ILE B 1 19 ? -11.305 -7.309 -12.703 1 98.38 19 ILE B O 1
ATOM 1873 N N . TRP B 1 20 ? -12.07 -5.277 -13.219 1 98.62 20 TRP B N 1
ATOM 1874 C CA . TRP B 1 20 ? -12.656 -5.758 -14.469 1 98.62 20 TRP B CA 1
ATOM 1875 C C . TRP B 1 20 ? -11.57 -6.035 -15.5 1 98.62 20 TRP B C 1
ATOM 1877 O O . TRP B 1 20 ? -11.719 -6.938 -16.328 1 98.62 20 TRP B O 1
ATOM 1887 N N . VAL B 1 21 ? -10.516 -5.273 -15.508 1 98.69 21 VAL B N 1
ATOM 1888 C CA . VAL B 1 21 ? -9.375 -5.574 -16.375 1 98.69 21 VAL B CA 1
ATOM 1889 C C . VAL B 1 21 ? -8.805 -6.941 -16 1 98.69 21 VAL B C 1
ATOM 1891 O O . VAL B 1 21 ? -8.523 -7.758 -16.891 1 98.69 21 VAL B O 1
ATOM 1894 N N . VAL B 1 22 ? -8.656 -7.215 -14.75 1 98.75 22 VAL B N 1
ATOM 1895 C CA . VAL B 1 22 ? -8.156 -8.508 -14.281 1 98.75 22 VAL B CA 1
ATOM 1896 C C . VAL B 1 22 ? -9.086 -9.617 -14.758 1 98.75 22 VAL B C 1
ATOM 1898 O O . VAL B 1 22 ? -8.625 -10.664 -15.219 1 98.75 22 VAL B O 1
ATOM 1901 N N . PHE B 1 23 ? -10.391 -9.391 -14.656 1 98.69 23 PHE B N 1
ATOM 1902 C CA . PHE B 1 23 ? -11.391 -10.328 -15.172 1 98.69 23 PHE B CA 1
ATOM 1903 C C . PHE B 1 23 ? -11.164 -10.594 -16.656 1 98.69 23 PHE B C 1
ATOM 1905 O O . PHE B 1 23 ? -11.117 -11.742 -17.078 1 98.69 23 PHE B O 1
ATOM 1912 N N . GLY B 1 24 ? -11.008 -9.508 -17.406 1 98.56 24 GLY B N 1
ATOM 1913 C CA . GLY B 1 24 ? -10.797 -9.641 -18.844 1 98.56 24 GLY B CA 1
ATOM 1914 C C . GLY B 1 24 ? -9.562 -10.438 -19.188 1 98.56 24 GLY B C 1
ATOM 1915 O O . GLY B 1 24 ? -9.594 -11.281 -20.094 1 98.56 24 GLY B O 1
ATOM 1916 N N . ILE B 1 25 ? -8.492 -10.242 -18.5 1 98.5 25 ILE B N 1
ATOM 1917 C CA . ILE B 1 25 ? -7.254 -10.961 -18.766 1 98.5 25 ILE B CA 1
ATOM 1918 C C . ILE B 1 25 ? -7.43 -12.438 -18.406 1 98.5 25 ILE B C 1
ATOM 1920 O O . ILE B 1 25 ? -7.004 -13.312 -19.172 1 98.5 25 ILE B O 1
ATOM 1924 N N . ALA B 1 26 ? -8.055 -12.703 -17.297 1 98.38 26 ALA B N 1
ATOM 1925 C CA . ALA B 1 26 ? -8.266 -14.078 -16.844 1 98.38 26 A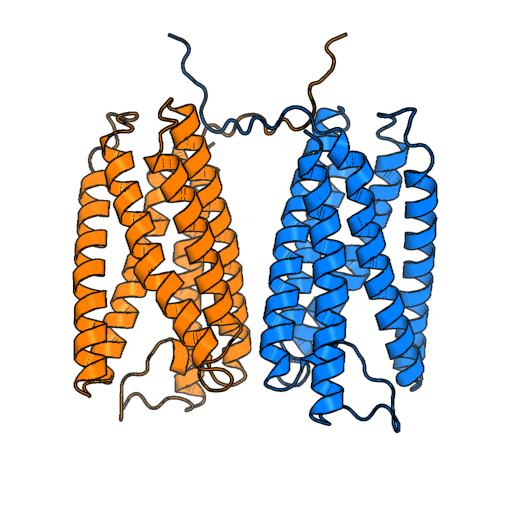LA B CA 1
ATOM 1926 C C . ALA B 1 26 ? -9.102 -14.859 -17.859 1 98.38 26 ALA B C 1
ATOM 1928 O O . ALA B 1 26 ? -8.812 -16.031 -18.141 1 98.38 26 ALA B O 1
ATOM 1929 N N . VAL B 1 27 ? -10.102 -14.25 -18.406 1 98.06 27 VAL B N 1
ATOM 1930 C CA . VAL B 1 27 ? -10.953 -14.883 -19.406 1 98.06 27 VAL B CA 1
ATOM 1931 C C . VAL B 1 27 ? -10.156 -15.07 -20.703 1 98.06 27 VAL B C 1
ATOM 1933 O O . VAL B 1 27 ? -10.211 -16.141 -21.312 1 98.06 27 VAL B O 1
ATOM 1936 N N . SER B 1 28 ? -9.414 -14.031 -21.094 1 98 28 SER B N 1
ATOM 1937 C CA . SER B 1 28 ? -8.664 -14.055 -22.344 1 98 28 SER B CA 1
ATOM 1938 C C . SER B 1 28 ? -7.594 -15.141 -22.328 1 98 28 SER B C 1
ATOM 1940 O O . SER B 1 28 ? -7.359 -15.812 -23.344 1 98 28 SER B O 1
ATOM 1942 N N . ASN B 1 29 ? -6.953 -15.359 -21.141 1 97.19 29 ASN B N 1
ATOM 1943 C CA . ASN B 1 29 ? -5.898 -16.359 -21.094 1 97.19 29 ASN B CA 1
ATOM 1944 C C . ASN B 1 29 ? -6.438 -17.703 -20.609 1 97.19 29 ASN B C 1
ATOM 1946 O O . ASN B 1 29 ? -5.664 -18.625 -20.328 1 97.19 29 ASN B O 1
ATOM 1950 N N . GLU B 1 30 ? -7.77 -17.797 -20.359 1 97.12 30 GLU B N 1
ATOM 1951 C CA . GLU B 1 30 ? -8.531 -19.031 -20.125 1 97.12 30 GLU B CA 1
ATOM 1952 C C . GLU B 1 30 ? -8.203 -19.641 -18.766 1 97.12 30 GLU B C 1
ATOM 1954 O O . GLU B 1 30 ? -8.234 -20.859 -18.594 1 97.12 30 GLU B O 1
ATOM 1959 N N . THR B 1 31 ? -7.703 -18.781 -17.906 1 96.19 31 THR B N 1
ATOM 1960 C CA . THR B 1 31 ? -7.516 -19.266 -16.547 1 96.19 31 THR B CA 1
ATOM 1961 C C . THR B 1 31 ? -8.859 -19.391 -15.828 1 96.19 31 THR B C 1
ATOM 1963 O O . THR B 1 31 ? -8.961 -20.062 -14.805 1 96.19 31 THR B O 1
ATOM 1966 N N . VAL B 1 32 ? -9.828 -18.672 -16.344 1 96.31 32 VAL B N 1
ATOM 1967 C CA . VAL B 1 32 ? -11.203 -18.859 -15.906 1 96.31 32 VAL B CA 1
ATOM 1968 C C . VAL B 1 32 ? -12.094 -19.141 -17.109 1 96.31 32 VAL B C 1
ATOM 1970 O O . VAL B 1 32 ? -11.883 -18.578 -18.188 1 96.31 32 VAL B O 1
ATOM 1973 N N . ASN B 1 33 ? -13.07 -20.016 -16.938 1 96.25 33 ASN B N 1
ATOM 1974 C CA . ASN B 1 33 ? -14.039 -20.375 -17.953 1 96.25 33 ASN B CA 1
ATOM 1975 C C . ASN B 1 33 ? -15.453 -19.953 -17.562 1 96.25 33 ASN B C 1
ATOM 1977 O O . ASN B 1 33 ? -16.109 -20.641 -16.781 1 96.25 33 ASN B O 1
ATOM 1981 N N . ILE B 1 34 ? -15.93 -18.953 -18.156 1 94.94 34 ILE B N 1
ATOM 1982 C CA . ILE B 1 34 ? -17.188 -18.344 -17.734 1 94.94 34 ILE B CA 1
ATOM 1983 C C . ILE B 1 34 ? -18.359 -19.188 -18.234 1 94.94 34 ILE B C 1
ATOM 1985 O O . ILE B 1 34 ? -19.484 -19 -17.766 1 94.94 34 ILE B O 1
ATOM 1989 N N . THR B 1 35 ? -18.188 -20.031 -19.188 1 94 35 THR B N 1
ATOM 1990 C CA . THR B 1 35 ? -19.25 -20.891 -19.672 1 94 35 THR B CA 1
ATOM 1991 C C . THR B 1 35 ? -19.547 -22 -18.672 1 94 35 THR B C 1
ATOM 1993 O O . THR B 1 35 ? -20.672 -22.516 -18.609 1 94 35 THR B O 1
ATOM 1996 N N . GLU B 1 36 ? -18.578 -22.391 -17.938 1 94.19 36 GLU B N 1
ATOM 1997 C CA . GLU B 1 36 ? -18.766 -23.406 -16.906 1 94.19 36 GLU B CA 1
ATOM 1998 C C . GLU B 1 36 ? -19.297 -22.812 -15.617 1 94.19 36 GLU B C 1
ATOM 2000 O O . GLU B 1 36 ? -20.312 -23.266 -15.078 1 94.19 36 GLU B O 1
ATOM 2005 N N . ARG B 1 37 ? -18.578 -21.844 -15.133 1 95.56 37 ARG B N 1
ATOM 2006 C CA . ARG B 1 37 ? -18.922 -21.172 -13.883 1 95.56 37 ARG B CA 1
ATOM 2007 C C . ARG B 1 37 ? -18.438 -19.719 -13.875 1 95.56 37 ARG B C 1
ATOM 2009 O O . ARG B 1 37 ? -17.344 -19.438 -14.352 1 95.56 37 ARG B O 1
ATOM 2016 N N . PHE B 1 38 ? -19.344 -18.844 -13.32 1 97.69 38 PHE B N 1
ATOM 2017 C CA . PHE B 1 38 ? -18.875 -17.469 -13.133 1 97.69 38 PHE B CA 1
ATOM 2018 C C . PHE B 1 38 ? -17.844 -17.391 -12.008 1 97.69 38 PHE B C 1
ATOM 2020 O O . PHE B 1 38 ? -18.094 -17.875 -10.906 1 97.69 38 PHE B O 1
ATOM 2027 N N . PRO B 1 39 ? -16.75 -16.812 -12.289 1 98.12 39 PRO B N 1
ATOM 2028 C CA . PRO B 1 39 ? -15.641 -16.875 -11.328 1 98.12 39 PRO B CA 1
ATOM 2029 C C . PRO B 1 39 ? -15.742 -15.828 -10.227 1 98.12 39 PRO B C 1
ATOM 2031 O O . PRO B 1 39 ? -16.266 -14.734 -10.461 1 98.12 39 PRO B O 1
ATOM 2034 N N . TYR B 1 40 ? -15.289 -16.188 -9.055 1 98 40 TYR B N 1
ATOM 2035 C CA . TYR B 1 40 ? -15.039 -15.18 -8.023 1 98 40 TYR B CA 1
ATOM 2036 C C . TYR B 1 40 ? -13.977 -14.188 -8.469 1 98 40 TYR B C 1
ATOM 2038 O O . TYR B 1 40 ? -13.148 -14.5 -9.336 1 98 40 TYR B O 1
ATOM 2046 N N . ILE B 1 41 ? -13.977 -13.055 -7.844 1 98.19 41 ILE B N 1
ATOM 2047 C CA . ILE B 1 41 ? -12.969 -12.039 -8.141 1 98.19 41 ILE B CA 1
ATOM 2048 C C . ILE B 1 41 ? -11.578 -12.586 -7.848 1 98.19 41 ILE B C 1
ATOM 2050 O O . ILE B 1 41 ? -10.656 -12.414 -8.641 1 98.19 41 ILE B O 1
ATOM 2054 N N . SER B 1 42 ? -11.422 -13.273 -6.711 1 96.69 42 SER B N 1
ATOM 2055 C CA . SER B 1 42 ? -10.133 -13.82 -6.297 1 96.69 42 SER B CA 1
ATOM 2056 C C . SER B 1 42 ? -9.633 -14.859 -7.297 1 96.69 42 SER B C 1
ATOM 2058 O O . SER B 1 42 ? -8.422 -15.008 -7.488 1 96.69 42 SER B O 1
ATOM 2060 N N . GLU B 1 43 ? -10.555 -15.633 -7.93 1 97.19 43 GLU B N 1
ATOM 2061 C CA . GLU B 1 43 ? -10.172 -16.594 -8.953 1 97.19 43 GLU B CA 1
ATOM 2062 C C . GLU B 1 43 ? -9.609 -15.898 -10.188 1 97.19 43 GLU B C 1
ATOM 2064 O O . GLU B 1 43 ? -8.672 -16.391 -10.82 1 97.19 43 GLU B O 1
ATOM 2069 N N . CYS B 1 44 ? -10.188 -14.773 -10.516 1 97.75 44 CYS B N 1
ATOM 2070 C CA . CYS B 1 44 ? -9.695 -14 -11.648 1 97.75 44 CYS B CA 1
ATOM 2071 C C . CYS B 1 44 ? -8.281 -13.484 -11.383 1 97.75 44 CYS B C 1
ATOM 2073 O O . CYS B 1 44 ? -7.484 -13.344 -12.312 1 97.75 44 CYS B O 1
ATOM 2075 N N . GLY B 1 45 ? -7.965 -13.203 -10.156 1 97.31 45 GLY B N 1
ATOM 2076 C CA . GLY B 1 45 ? -6.703 -12.562 -9.82 1 97.31 45 GLY B CA 1
ATOM 2077 C C . GLY B 1 45 ? -5.688 -13.523 -9.227 1 97.31 45 GLY B C 1
ATOM 2078 O O . GLY B 1 45 ? -4.684 -13.094 -8.656 1 97.31 45 GLY B O 1
ATOM 2079 N N . THR B 1 46 ? -5.879 -14.797 -9.328 1 95.31 46 THR B N 1
ATOM 2080 C CA . THR B 1 46 ? -5.062 -15.734 -8.562 1 95.31 46 THR B CA 1
ATOM 2081 C C . THR B 1 46 ? -3.877 -16.219 -9.391 1 95.31 46 THR B C 1
ATOM 2083 O O . THR B 1 46 ? -2.826 -16.562 -8.844 1 95.31 46 THR B O 1
ATOM 2086 N N . TYR B 1 47 ? -3.918 -16.188 -10.711 1 95.44 47 TYR B N 1
ATOM 2087 C CA . TYR B 1 47 ? -2.881 -16.797 -11.539 1 95.44 47 TYR B CA 1
ATOM 2088 C C . TYR B 1 47 ? -2.076 -15.727 -12.266 1 95.44 47 TYR B C 1
ATOM 2090 O O . TYR B 1 47 ? -2.596 -14.648 -12.57 1 95.44 47 TYR B O 1
ATOM 2098 N N . ASN B 1 48 ? -0.895 -16.109 -12.539 1 95.31 48 ASN B N 1
ATOM 2099 C CA . ASN B 1 48 ? -0.039 -15.242 -13.352 1 95.31 48 ASN B CA 1
ATOM 2100 C C . ASN B 1 48 ? -0.511 -15.188 -14.797 1 95.31 48 ASN B C 1
ATOM 2102 O O . ASN B 1 48 ? -1.017 -16.172 -15.336 1 95.31 48 ASN B O 1
ATOM 2106 N N . PRO B 1 49 ? -0.401 -13.977 -15.43 1 96.75 49 PRO B N 1
ATOM 2107 C CA . PRO B 1 49 ? 0.294 -12.781 -14.938 1 96.75 49 PRO B CA 1
ATOM 2108 C C . PRO B 1 49 ? -0.643 -11.797 -14.25 1 96.75 49 PRO B C 1
ATOM 2110 O O . PRO B 1 49 ? -0.182 -10.852 -13.594 1 96.75 49 PRO B O 1
ATOM 2113 N N . GLN B 1 50 ? -2.006 -12 -14.398 1 97.44 50 GLN B N 1
ATOM 2114 C CA . GLN B 1 50 ? -2.959 -11.008 -13.906 1 97.44 50 GLN B CA 1
ATOM 2115 C C . GLN B 1 50 ? -2.98 -10.977 -12.383 1 97.44 50 GLN B C 1
ATOM 2117 O O . GLN B 1 50 ? -3.498 -10.031 -11.781 1 97.44 50 GLN B O 1
ATOM 2122 N N . SER B 1 51 ? -2.381 -11.969 -11.742 1 97.88 51 SER B N 1
ATOM 2123 C CA . SER B 1 51 ? -2.268 -11.898 -10.289 1 97.88 51 SER B CA 1
ATOM 2124 C C . SER B 1 51 ? -1.413 -10.711 -9.852 1 97.88 51 SER B C 1
ATOM 2126 O O . SER B 1 51 ? -1.669 -10.102 -8.812 1 97.88 51 SER B O 1
ATOM 2128 N N . CYS B 1 52 ? -0.336 -10.398 -10.625 1 98.31 52 CYS B N 1
ATOM 2129 C CA . CYS B 1 52 ? 0.497 -9.234 -10.344 1 98.31 52 CYS B CA 1
ATOM 2130 C C . CYS B 1 52 ? -0.32 -7.953 -10.406 1 98.31 52 CYS B C 1
ATOM 2132 O O . CYS B 1 52 ? -0.2 -7.09 -9.539 1 98.31 52 CYS B O 1
ATOM 2134 N N . ILE B 1 53 ? -1.131 -7.867 -11.43 1 98.44 53 ILE B N 1
ATOM 2135 C CA . ILE B 1 53 ? -1.976 -6.695 -11.641 1 98.44 53 ILE B CA 1
ATOM 2136 C C . ILE B 1 53 ? -3.016 -6.605 -10.523 1 98.44 53 ILE B C 1
ATOM 2138 O O . ILE B 1 53 ? -3.258 -5.527 -9.984 1 98.44 53 ILE B O 1
ATOM 2142 N N . PHE B 1 54 ? -3.625 -7.75 -10.25 1 98.75 54 PHE B N 1
ATOM 2143 C CA . PHE B 1 54 ? -4.602 -7.801 -9.172 1 98.75 54 PHE B CA 1
ATOM 2144 C C . PHE B 1 54 ? -3.992 -7.316 -7.859 1 98.75 54 PHE B C 1
ATOM 2146 O O . PHE B 1 54 ? -4.594 -6.508 -7.152 1 98.75 54 PHE B O 1
ATOM 2153 N N . SER B 1 55 ? -2.797 -7.797 -7.539 1 98.75 55 SER B N 1
ATOM 2154 C CA . SER B 1 55 ? -2.088 -7.387 -6.332 1 98.75 55 SER B CA 1
ATOM 2155 C C . SER B 1 55 ? -1.837 -5.883 -6.324 1 98.75 55 SER B C 1
ATOM 2157 O O . SER B 1 55 ? -2.092 -5.211 -5.32 1 98.75 55 SER B O 1
ATOM 2159 N N . GLN B 1 56 ? -1.401 -5.379 -7.402 1 98.81 56 GLN B N 1
ATOM 2160 C CA . GLN B 1 56 ? -1.116 -3.953 -7.5 1 98.81 56 GLN B CA 1
ATOM 2161 C C . GLN B 1 56 ? -2.385 -3.123 -7.324 1 98.81 56 GLN B C 1
ATOM 2163 O O . GLN B 1 56 ? -2.381 -2.119 -6.609 1 98.81 56 GLN B O 1
ATOM 2168 N N . ILE B 1 57 ? -3.453 -3.535 -7.973 1 98.75 57 ILE B N 1
ATOM 2169 C CA . ILE B 1 57 ? -4.723 -2.826 -7.879 1 98.75 57 ILE B CA 1
ATOM 2170 C C . ILE B 1 57 ? -5.207 -2.818 -6.43 1 98.75 57 ILE B C 1
ATOM 2172 O O . ILE B 1 57 ? -5.586 -1.771 -5.898 1 98.75 57 ILE B O 1
ATOM 2176 N N . CYS B 1 58 ? -5.18 -3.971 -5.785 1 98.81 58 CYS B N 1
ATOM 2177 C CA . CYS B 1 58 ? -5.641 -4.078 -4.406 1 98.81 58 CYS B CA 1
ATOM 2178 C C . CYS B 1 58 ? -4.82 -3.189 -3.482 1 98.81 58 CYS B C 1
ATOM 2180 O O . CYS B 1 58 ? -5.375 -2.504 -2.619 1 98.81 58 CYS B O 1
ATOM 2182 N N . ASN B 1 59 ? -3.525 -3.168 -3.664 1 98.88 59 ASN B N 1
ATOM 2183 C CA . ASN B 1 59 ? -2.674 -2.387 -2.775 1 98.88 59 ASN B CA 1
ATOM 2184 C C . ASN B 1 59 ? -2.822 -0.889 -3.029 1 98.88 59 ASN B C 1
ATOM 2186 O O . ASN B 1 59 ? -2.795 -0.089 -2.092 1 98.88 59 ASN B O 1
ATOM 2190 N N . VAL B 1 60 ? -2.957 -0.496 -4.262 1 98.69 60 VAL B N 1
ATOM 2191 C CA . VAL B 1 60 ? -3.227 0.909 -4.551 1 98.69 60 VAL B CA 1
ATOM 2192 C C . VAL B 1 60 ? -4.562 1.314 -3.936 1 98.69 60 VAL B C 1
ATOM 2194 O O . VAL B 1 60 ? -4.676 2.379 -3.32 1 98.69 60 VAL B O 1
ATOM 2197 N N . CYS B 1 61 ? -5.586 0.484 -4.117 1 98.75 61 CYS B N 1
ATOM 2198 C CA . CYS B 1 61 ? -6.887 0.761 -3.518 1 98.75 61 CYS B CA 1
ATOM 2199 C C . CYS B 1 61 ? -6.785 0.827 -1.998 1 98.75 61 CYS B C 1
ATOM 2201 O O . CYS B 1 61 ? -7.414 1.677 -1.366 1 98.75 61 CYS B O 1
ATOM 2203 N N . ALA B 1 62 ? -6.008 -0.083 -1.414 1 98.75 62 ALA B N 1
ATOM 2204 C CA . ALA B 1 62 ? -5.836 -0.084 0.036 1 98.75 62 ALA B CA 1
ATOM 2205 C C . ALA B 1 62 ? -5.242 1.235 0.518 1 98.75 62 ALA B C 1
ATOM 2207 O O . ALA B 1 62 ? -5.699 1.804 1.512 1 98.75 62 ALA B O 1
ATOM 2208 N N . VAL B 1 63 ? -4.254 1.744 -0.163 1 98.25 63 VAL B N 1
ATOM 2209 C CA . VAL B 1 63 ? -3.594 2.988 0.219 1 98.25 63 VAL B CA 1
ATOM 2210 C C . VAL B 1 63 ? -4.562 4.156 0.062 1 98.25 63 VAL B C 1
ATOM 2212 O O . VAL B 1 63 ? -4.668 5.008 0.948 1 98.25 63 VAL B O 1
ATOM 2215 N N . LEU B 1 64 ? -5.23 4.242 -1.064 1 98.12 64 LEU B N 1
ATOM 2216 C CA . LEU B 1 64 ? -6.199 5.312 -1.291 1 98.12 64 LEU B CA 1
ATOM 2217 C C . LEU B 1 64 ? -7.316 5.262 -0.257 1 98.12 64 LEU B C 1
ATOM 2219 O O . LEU B 1 64 ? -7.738 6.301 0.258 1 98.12 64 LEU B O 1
ATOM 2223 N N . ALA B 1 65 ? -7.766 4.051 -0.005 1 98.69 65 ALA B N 1
ATOM 2224 C CA . ALA B 1 65 ? -8.805 3.887 1.008 1 98.69 65 ALA B CA 1
ATOM 2225 C C . ALA B 1 65 ? -8.312 4.352 2.377 1 98.69 65 ALA B C 1
ATOM 2227 O O . ALA B 1 65 ? -9.055 5.004 3.117 1 98.69 65 ALA B O 1
ATOM 2228 N N . LEU B 1 66 ? -7.129 3.984 2.689 1 97.88 66 LEU B N 1
ATOM 2229 C CA . LEU B 1 66 ? -6.543 4.414 3.955 1 97.88 66 LEU B CA 1
ATOM 2230 C C . LEU B 1 66 ? -6.543 5.938 4.062 1 97.88 66 LEU B C 1
ATOM 2232 O O . LEU B 1 66 ? -6.887 6.488 5.109 1 97.88 66 LEU B O 1
ATOM 2236 N N . TRP B 1 67 ? -6.184 6.594 3.006 1 95.56 67 TRP B N 1
ATOM 2237 C CA . TRP B 1 67 ? -6.172 8.055 2.988 1 95.56 67 TRP B CA 1
ATOM 2238 C C . TRP B 1 67 ? -7.578 8.609 3.168 1 95.56 67 TRP B C 1
ATOM 2240 O O . TRP B 1 67 ? -7.777 9.594 3.887 1 95.56 67 TRP B O 1
ATOM 2250 N N . VAL B 1 68 ? -8.516 8.016 2.512 1 96.81 68 VAL B N 1
ATOM 2251 C CA . VAL B 1 68 ? -9.906 8.445 2.654 1 96.81 68 VAL B CA 1
ATOM 2252 C C . VAL B 1 68 ? -10.344 8.305 4.109 1 96.81 68 VAL B C 1
ATOM 2254 O O . VAL B 1 68 ? -10.938 9.227 4.68 1 96.81 68 VAL B O 1
ATOM 2257 N N . VAL B 1 69 ? -10.008 7.195 4.707 1 97.44 69 VAL B N 1
ATOM 2258 C CA . VAL B 1 69 ? -10.406 6.883 6.074 1 97.44 69 VAL B CA 1
ATOM 2259 C C . VAL B 1 69 ? -9.797 7.898 7.035 1 97.44 69 VAL B C 1
ATOM 2261 O O . VAL B 1 69 ? -10.484 8.406 7.93 1 97.44 69 VAL B O 1
ATOM 2264 N N . VAL B 1 70 ? -8.578 8.258 6.855 1 94 70 VAL B N 1
ATOM 2265 C CA . VAL B 1 70 ? -7.875 9.188 7.734 1 94 70 VAL B CA 1
ATOM 2266 C C . VAL B 1 70 ? -8.469 10.586 7.586 1 94 70 VAL B C 1
ATOM 2268 O O . VAL B 1 70 ? -8.742 11.258 8.586 1 94 70 VAL B O 1
ATOM 2271 N N . ILE B 1 71 ? -8.648 10.977 6.375 1 92.19 71 ILE B N 1
ATOM 2272 C CA . ILE B 1 71 ? -9.188 12.312 6.117 1 92.19 71 ILE B CA 1
ATOM 2273 C C . ILE B 1 71 ? -10.602 12.406 6.676 1 92.19 71 ILE B C 1
ATOM 2275 O O . ILE B 1 71 ? -10.961 13.406 7.309 1 92.19 71 ILE B O 1
ATOM 2279 N N . ARG B 1 72 ? -11.398 11.406 6.426 1 93.25 72 ARG B N 1
ATOM 2280 C CA . ARG B 1 72 ? -12.773 11.414 6.918 1 93.25 72 ARG B CA 1
ATOM 2281 C C . ARG B 1 72 ? -12.805 11.477 8.438 1 93.25 72 ARG B C 1
ATOM 2283 O O . ARG B 1 72 ? -13.609 12.203 9.016 1 93.25 72 ARG B O 1
ATOM 2290 N N . PHE B 1 73 ? -11.977 10.719 9.062 1 93.69 73 PHE B N 1
ATOM 2291 C CA . PHE B 1 73 ? -11.867 10.742 10.516 1 93.69 73 PHE B CA 1
ATOM 2292 C C . PHE B 1 73 ? -11.594 12.156 11.016 1 93.69 73 PHE B C 1
ATOM 2294 O O . PHE B 1 73 ? -12.266 12.641 11.93 1 93.69 73 PHE B O 1
ATOM 2301 N N . GLN B 1 74 ? -10.633 12.797 10.414 1 89.88 74 GLN B N 1
ATOM 2302 C CA . GLN B 1 74 ? -10.25 14.148 10.82 1 89.88 74 GLN B CA 1
ATOM 2303 C C . GLN B 1 74 ? -11.359 15.148 10.523 1 89.88 74 GLN B C 1
ATOM 2305 O O . GLN B 1 74 ? -11.578 16.078 11.297 1 89.88 74 GLN B O 1
ATOM 2310 N N . GLN B 1 75 ? -11.969 14.969 9.414 1 88 75 GLN B N 1
ATOM 2311 C CA . GLN B 1 75 ? -13.078 15.844 9.047 1 88 75 GLN B CA 1
ATOM 2312 C C . GLN B 1 75 ? -14.172 15.82 10.109 1 88 75 GLN B C 1
ATOM 2314 O O . GLN B 1 75 ? -14.664 16.875 10.531 1 88 75 GLN B O 1
ATOM 2319 N N . VAL B 1 76 ? -14.539 14.688 10.516 1 89.94 76 VAL B N 1
ATOM 2320 C CA . VAL B 1 76 ? -15.586 14.516 11.516 1 89.94 76 VAL B CA 1
ATOM 2321 C C . VAL B 1 76 ? -15.125 15.117 12.844 1 89.94 76 VAL B C 1
ATOM 2323 O O . VAL B 1 76 ? -15.906 15.766 13.547 1 89.94 76 VAL B O 1
ATOM 2326 N N . ARG B 1 77 ? -13.891 14.914 13.18 1 88.25 77 ARG B N 1
ATOM 2327 C CA . ARG B 1 77 ? -13.32 15.5 14.391 1 88.25 77 ARG B CA 1
ATOM 2328 C C . ARG B 1 77 ? -13.375 17.031 14.336 1 88.25 77 ARG B C 1
ATOM 2330 O O . ARG B 1 77 ? -13.711 17.672 15.336 1 88.25 77 ARG B O 1
ATOM 2337 N N . ASP B 1 78 ? -13.047 17.578 13.219 1 84.56 78 ASP B N 1
ATOM 2338 C CA . ASP B 1 78 ? -13.023 19.031 13.047 1 84.56 78 ASP B CA 1
ATOM 2339 C C . ASP B 1 78 ? -14.438 19.609 13.141 1 84.56 78 ASP B C 1
ATOM 2341 O O . ASP B 1 78 ? -14.609 20.781 13.492 1 84.56 78 ASP B O 1
ATOM 2345 N N . TYR B 1 79 ? -15.359 18.781 12.758 1 83.06 79 TYR B N 1
ATOM 2346 C CA . TYR B 1 79 ? -16.75 19.219 12.875 1 83.06 79 TYR B CA 1
ATOM 2347 C C . TYR B 1 79 ? -17.219 19.141 14.32 1 83.06 79 TYR B C 1
ATOM 2349 O O . TYR B 1 79 ? -18.391 19.391 14.609 1 83.06 79 TYR B O 1
ATOM 2357 N N . GLY B 1 80 ? -16.344 18.781 15.195 1 82.19 80 GLY B N 1
ATOM 2358 C CA . GLY B 1 80 ? -16.656 18.766 16.609 1 82.19 80 GLY B CA 1
ATOM 2359 C C . GLY B 1 80 ? -17.234 17.453 17.078 1 82.19 80 GLY B C 1
ATOM 2360 O O . GLY B 1 80 ? -17.781 17.359 18.188 1 82.19 80 GLY B O 1
ATOM 2361 N N . GLN B 1 81 ? -17.234 16.484 16.297 1 82.69 81 GLN B N 1
ATOM 2362 C CA . GLN B 1 81 ? -17.781 15.172 16.641 1 82.69 81 GLN B CA 1
ATOM 2363 C C . GLN B 1 81 ? -16.672 14.18 16.984 1 82.69 81 GLN B C 1
ATOM 2365 O O . GLN B 1 81 ? -16.609 13.094 16.406 1 82.69 81 GLN B O 1
ATOM 2370 N N . ASN B 1 82 ? -15.82 14.539 17.891 1 84.25 82 ASN B N 1
ATOM 2371 C CA . ASN B 1 82 ? -14.797 13.625 18.406 1 84.25 82 ASN B CA 1
ATOM 2372 C C . ASN B 1 82 ? -15.391 12.578 19.328 1 84.25 82 ASN B C 1
ATOM 2374 O O . ASN B 1 82 ? -15.195 12.633 20.547 1 84.25 82 ASN B O 1
ATOM 2378 N N . SER B 1 83 ? -16.078 11.523 18.781 1 91.44 83 SER B N 1
ATOM 2379 C CA . SER B 1 83 ? -16.844 10.516 19.516 1 91.44 83 SER B CA 1
ATOM 2380 C C . SER B 1 83 ? -16.141 9.156 19.469 1 91.44 83 SER B C 1
ATOM 2382 O O . SER B 1 83 ? -15.227 8.953 18.656 1 91.44 83 SER B O 1
ATOM 2384 N N . LYS B 1 84 ? -16.562 8.328 20.344 1 96 84 LYS B N 1
ATOM 2385 C CA . LYS B 1 84 ? -16.094 6.945 20.344 1 96 84 LYS B CA 1
ATOM 2386 C C . LYS B 1 84 ? -16.453 6.25 19.031 1 96 84 LYS B C 1
ATOM 2388 O O . LYS B 1 84 ? -15.734 5.359 18.578 1 96 84 LYS B O 1
ATOM 2393 N N . VAL B 1 85 ? -17.516 6.66 18.453 1 96.5 85 VAL B N 1
ATOM 2394 C CA . VAL B 1 85 ? -17.953 6.082 17.172 1 96.5 85 VAL B CA 1
ATOM 2395 C C . VAL B 1 85 ? -16.953 6.453 16.078 1 96.5 85 VAL B C 1
ATOM 2397 O O . VAL B 1 85 ? -16.594 5.613 15.25 1 96.5 85 VAL B O 1
ATOM 2400 N N . ASN B 1 86 ? -16.531 7.707 16.094 1 96.56 86 ASN B N 1
ATOM 2401 C CA . ASN B 1 86 ? -15.547 8.141 15.109 1 96.56 86 ASN B CA 1
ATOM 2402 C C . ASN B 1 86 ? -14.219 7.402 15.281 1 96.56 86 ASN B C 1
ATOM 2404 O O . ASN B 1 86 ? -13.594 7.012 14.297 1 96.56 86 ASN B O 1
ATOM 2408 N N . ILE B 1 87 ? -13.836 7.137 16.484 1 97.62 87 ILE B N 1
ATOM 2409 C CA . ILE B 1 87 ? -12.625 6.383 16.781 1 97.62 87 ILE B CA 1
ATOM 2410 C C . ILE B 1 87 ? -12.789 4.934 16.312 1 97.62 87 ILE B C 1
ATOM 2412 O O . ILE B 1 87 ? -11.898 4.371 15.68 1 97.62 87 ILE B O 1
ATOM 2416 N N . ALA B 1 88 ? -13.906 4.367 16.625 1 98.31 88 ALA B N 1
ATOM 2417 C CA . ALA B 1 88 ? -14.18 3.01 16.172 1 98.31 88 ALA B CA 1
ATOM 2418 C C . ALA B 1 88 ? -14.148 2.928 14.648 1 98.31 88 ALA B C 1
ATOM 2420 O O . ALA B 1 88 ? -13.656 1.948 14.086 1 98.31 88 ALA B O 1
ATOM 2421 N N . SER B 1 89 ? -14.664 3.934 14.031 1 98.19 89 SER B N 1
ATOM 2422 C CA . SER B 1 89 ? -14.742 3.943 12.57 1 98.19 89 SER B CA 1
ATOM 2423 C C . SER B 1 89 ? -13.352 3.941 11.945 1 98.19 89 SER B C 1
ATOM 2425 O O . SER B 1 89 ? -13.094 3.195 11 1 98.19 89 SER B O 1
ATOM 2427 N N . ILE B 1 90 ? -12.461 4.77 12.453 1 98 90 ILE B N 1
ATOM 2428 C CA . ILE B 1 90 ? -11.125 4.809 11.859 1 98 90 ILE B CA 1
ATOM 2429 C C . ILE B 1 90 ? -10.414 3.482 12.102 1 98 90 ILE B C 1
ATOM 2431 O O . ILE B 1 90 ? -9.656 3.014 11.25 1 98 90 ILE B O 1
ATOM 2435 N N . ILE B 1 91 ? -10.609 2.844 13.234 1 98.62 91 ILE B N 1
ATOM 2436 C CA . ILE B 1 91 ? -10 1.553 13.539 1 98.62 91 ILE B CA 1
ATOM 2437 C C . ILE B 1 91 ? -10.508 0.5 12.555 1 98.62 91 ILE B C 1
ATOM 2439 O O . ILE B 1 91 ? -9.719 -0.229 11.953 1 98.62 91 ILE B O 1
ATOM 2443 N N . LEU B 1 92 ? -11.781 0.459 12.367 1 98.88 92 LEU B N 1
ATOM 2444 C CA . LEU B 1 92 ? -12.359 -0.494 11.43 1 98.88 92 LEU B CA 1
ATOM 2445 C C . LEU B 1 92 ? -11.883 -0.219 10.008 1 98.88 92 LEU B C 1
ATOM 2447 O O . LEU B 1 92 ? -11.617 -1.151 9.242 1 98.88 92 LEU B O 1
ATOM 2451 N N . GLY B 1 93 ? -11.82 1.09 9.664 1 98.81 93 GLY B N 1
ATOM 2452 C CA . GLY B 1 93 ? -11.305 1.458 8.352 1 98.81 93 GLY B CA 1
ATOM 2453 C C . GLY B 1 93 ? -9.891 0.965 8.109 1 98.81 93 GLY B C 1
ATOM 2454 O O . GLY B 1 93 ? -9.602 0.388 7.059 1 98.81 93 GLY B O 1
ATOM 2455 N N . PHE B 1 94 ? -9.047 1.115 9.102 1 98.56 94 PHE B N 1
ATOM 2456 C CA . PHE B 1 94 ? -7.66 0.664 8.992 1 98.56 94 PHE B CA 1
ATOM 2457 C C . PHE B 1 94 ? -7.598 -0.85 8.828 1 98.56 94 PHE B C 1
ATOM 2459 O O . PHE B 1 94 ? -6.875 -1.355 7.969 1 98.56 94 PHE B O 1
ATOM 2466 N N . ILE B 1 95 ? -8.336 -1.534 9.633 1 98.81 95 ILE B N 1
ATOM 2467 C CA . ILE B 1 95 ? -8.344 -2.992 9.602 1 98.81 95 ILE B CA 1
ATOM 2468 C C . ILE B 1 95 ? -8.82 -3.479 8.234 1 98.81 95 ILE B C 1
ATOM 2470 O O . ILE B 1 95 ? -8.242 -4.406 7.664 1 98.81 95 ILE B O 1
ATOM 2474 N N . SER B 1 96 ? -9.82 -2.861 7.727 1 98.88 96 SER B N 1
ATOM 2475 C CA . SER B 1 96 ? -10.352 -3.242 6.422 1 98.88 96 SER B CA 1
ATOM 2476 C C . SER B 1 96 ? -9.328 -2.998 5.316 1 98.88 96 SER B C 1
ATOM 2478 O O . SER B 1 96 ? -9.219 -3.793 4.379 1 98.88 96 SER B O 1
ATOM 2480 N N . CYS B 1 97 ? -8.602 -1.872 5.387 1 98.81 97 CYS B N 1
ATOM 2481 C CA . CYS B 1 97 ? -7.566 -1.586 4.395 1 98.81 97 CYS B CA 1
ATOM 2482 C C . CYS B 1 97 ? -6.477 -2.65 4.422 1 98.81 97 CYS B C 1
ATOM 2484 O O . CYS B 1 97 ? -5.969 -3.053 3.373 1 98.81 97 CYS B O 1
ATOM 2486 N N . VAL B 1 98 ? -6.129 -3.121 5.594 1 98.75 98 VAL B N 1
ATOM 2487 C CA . VAL B 1 98 ? -5.184 -4.227 5.715 1 98.75 98 VAL B CA 1
ATOM 2488 C C . VAL B 1 98 ? -5.758 -5.469 5.035 1 98.75 98 VAL B C 1
ATOM 2490 O O . VAL B 1 98 ? -5.035 -6.195 4.344 1 98.75 98 VAL B O 1
ATOM 2493 N N . GLY B 1 99 ? -7.02 -5.715 5.262 1 98.88 99 GLY B N 1
ATOM 2494 C CA . GLY B 1 99 ? -7.676 -6.832 4.602 1 98.88 99 GLY B CA 1
ATOM 2495 C C . GLY B 1 99 ? -7.555 -6.789 3.09 1 98.88 99 GLY B C 1
ATOM 2496 O O . GLY B 1 99 ? -7.281 -7.805 2.455 1 98.88 99 GLY B O 1
ATOM 2497 N N . ILE B 1 100 ? -7.754 -5.613 2.498 1 98.81 100 ILE B N 1
ATOM 2498 C CA . ILE B 1 100 ? -7.648 -5.434 1.054 1 98.81 100 ILE B CA 1
ATOM 2499 C C . ILE B 1 100 ? -6.234 -5.777 0.594 1 98.81 100 ILE B C 1
ATOM 2501 O O . ILE B 1 100 ? -6.051 -6.449 -0.423 1 98.81 100 ILE B O 1
ATOM 2505 N N . SER B 1 101 ? -5.25 -5.328 1.335 1 98.81 101 SER B N 1
ATOM 2506 C CA . SER B 1 101 ? -3.857 -5.629 1.021 1 98.81 101 SER B CA 1
ATOM 2507 C C . SER B 1 101 ? -3.586 -7.129 1.084 1 98.81 101 SER B C 1
ATOM 2509 O O . SER B 1 101 ? -2.92 -7.68 0.205 1 98.81 101 SER B O 1
ATOM 2511 N N . LEU B 1 102 ? -4.098 -7.797 2.08 1 98.81 102 LEU B N 1
ATOM 2512 C CA . LEU B 1 102 ? -3.918 -9.234 2.227 1 98.81 102 LEU B CA 1
ATOM 2513 C C . LEU B 1 102 ? -4.543 -9.984 1.054 1 98.81 102 LEU B C 1
ATOM 2515 O O . LEU B 1 102 ? -3.93 -10.898 0.499 1 98.81 102 LEU B O 1
ATOM 2519 N N . ILE B 1 103 ? -5.727 -9.523 0.673 1 98.44 103 ILE B N 1
ATOM 2520 C CA . ILE B 1 103 ? -6.422 -10.156 -0.443 1 98.44 103 ILE B CA 1
ATOM 2521 C C . ILE B 1 103 ? -5.562 -10.062 -1.704 1 98.44 103 ILE B C 1
ATOM 2523 O O . ILE B 1 103 ? -5.473 -11.023 -2.473 1 98.44 103 ILE B O 1
ATOM 2527 N N . GLY B 1 104 ? -4.93 -8.969 -1.904 1 98.31 104 GLY B N 1
ATOM 2528 C CA . GLY B 1 104 ? -4.145 -8.742 -3.105 1 98.31 104 GLY B CA 1
ATOM 2529 C C . GLY B 1 104 ? -2.83 -9.5 -3.111 1 98.31 104 GLY B C 1
ATOM 2530 O O . GLY B 1 104 ? -2.41 -10.016 -4.152 1 98.31 104 GLY B O 1
ATOM 2531 N N . ASN B 1 105 ? -2.24 -9.641 -1.959 1 98.56 105 ASN B N 1
ATOM 2532 C CA . ASN B 1 105 ? -0.876 -10.156 -1.909 1 98.56 105 ASN B CA 1
ATOM 2533 C C . ASN B 1 105 ? -0.856 -11.664 -1.665 1 98.56 105 ASN B C 1
ATOM 2535 O O . ASN B 1 105 ? 0.136 -12.328 -1.963 1 98.56 105 ASN B O 1
ATOM 2539 N N . PHE B 1 106 ? -1.867 -12.203 -1.046 1 98.5 106 PHE B N 1
ATOM 2540 C CA . PHE B 1 106 ? -1.959 -13.633 -0.793 1 98.5 106 PHE B CA 1
ATOM 2541 C C . PHE B 1 106 ? -3.025 -14.273 -1.675 1 98.5 106 PHE B C 1
ATOM 2543 O O . PHE B 1 106 ? -4.219 -14.203 -1.364 1 98.5 106 PHE B O 1
ATOM 2550 N N . GLN B 1 107 ? -2.566 -14.891 -2.74 1 96.56 107 GLN B N 1
ATOM 2551 C CA . GLN B 1 107 ? -3.48 -15.555 -3.668 1 96.56 107 GLN B CA 1
ATOM 2552 C C . GLN B 1 107 ? -4.168 -16.75 -3.006 1 96.56 107 GLN B C 1
ATOM 2554 O O . GLN B 1 107 ? -3.547 -17.484 -2.24 1 96.56 107 GLN B O 1
ATOM 2559 N N . GLN B 1 108 ? -5.355 -16.891 -3.359 1 94.25 108 GLN B N 1
ATOM 2560 C CA . GLN B 1 108 ? -6.145 -17.953 -2.76 1 94.25 108 GLN B CA 1
ATOM 2561 C C . GLN B 1 108 ? -5.551 -19.328 -3.09 1 94.25 108 GLN B C 1
ATOM 2563 O O . GLN B 1 108 ? -5.633 -20.25 -2.283 1 94.25 108 GLN B O 1
ATOM 2568 N N . SER B 1 109 ? -4.867 -19.5 -4.227 1 94.06 109 SER B N 1
ATOM 2569 C CA . SER B 1 109 ? -4.285 -20.766 -4.648 1 94.06 109 SER B CA 1
ATOM 2570 C C . SER B 1 109 ? -2.984 -21.047 -3.906 1 94.06 109 SER B C 1
ATOM 2572 O O . SER B 1 109 ? -2.48 -22.172 -3.939 1 94.06 109 SER B O 1
ATOM 2574 N N . VAL B 1 110 ? -2.436 -20.109 -3.254 1 95.56 110 VAL B N 1
ATOM 2575 C CA . VAL B 1 110 ? -1.12 -20.25 -2.637 1 95.56 110 VAL B CA 1
ATOM 2576 C C . VAL B 1 110 ? -1.268 -20.328 -1.12 1 95.56 110 VAL B C 1
ATOM 2578 O O . VAL B 1 110 ? -0.835 -21.312 -0.502 1 95.56 110 VAL B O 1
ATOM 2581 N N . VAL B 1 111 ? -1.903 -19.328 -0.563 1 96.5 111 VAL B N 1
ATOM 2582 C CA . VAL B 1 111 ? -2.148 -19.312 0.875 1 96.5 111 VAL B CA 1
ATOM 2583 C C . VAL B 1 111 ? -3.607 -18.953 1.146 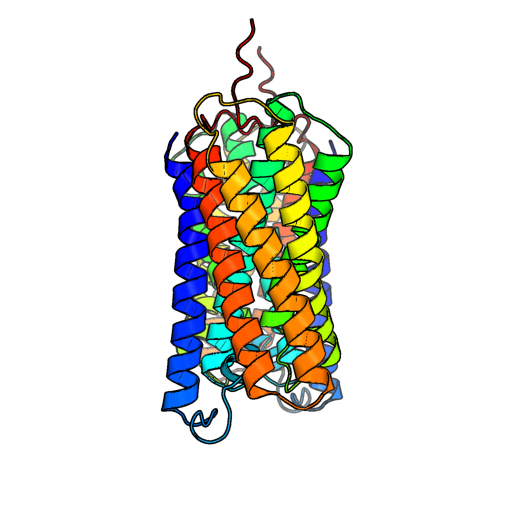1 96.5 111 VAL B C 1
ATOM 2585 O O . VAL B 1 111 ? -3.92 -17.812 1.5 1 96.5 111 VAL B O 1
ATOM 2588 N N . MET B 1 112 ? -4.508 -19.906 1.217 1 96.19 112 MET B N 1
ATOM 2589 C CA . MET B 1 112 ? -5.953 -19.703 1.293 1 96.19 112 MET B CA 1
ATOM 2590 C C . MET B 1 112 ? -6.344 -19.062 2.619 1 96.19 112 MET B C 1
ATOM 2592 O O . MET B 1 112 ? -7.184 -18.156 2.654 1 96.19 112 MET B O 1
ATOM 2596 N N . GLY B 1 113 ? -5.719 -19.484 3.686 1 97.25 113 GLY B N 1
ATOM 2597 C CA . GLY B 1 113 ? -6.078 -19 5.008 1 97.25 113 GLY B CA 1
ATOM 2598 C C . GLY B 1 113 ? -5.938 -17.5 5.152 1 97.25 113 GLY B C 1
ATOM 2599 O O . GLY B 1 113 ? -6.863 -16.828 5.602 1 97.25 113 GLY B O 1
ATOM 2600 N N . ILE B 1 114 ? -4.82 -16.953 4.738 1 98.31 114 ILE B N 1
ATOM 2601 C CA . ILE B 1 114 ? -4.578 -15.523 4.863 1 98.31 114 ILE B CA 1
ATOM 2602 C C . ILE B 1 114 ? -5.457 -14.766 3.871 1 98.31 114 ILE B C 1
ATOM 2604 O O . ILE B 1 114 ? -5.965 -13.688 4.184 1 98.31 114 ILE B O 1
ATOM 2608 N N . HIS B 1 115 ? -5.676 -15.375 2.686 1 98.06 115 HIS B N 1
ATOM 2609 C CA . HIS B 1 115 ? -6.574 -14.758 1.716 1 98.06 115 HIS B CA 1
ATOM 2610 C C . HIS B 1 115 ? -7.98 -14.609 2.283 1 98.06 115 HIS B C 1
ATOM 2612 O O . HIS B 1 115 ? -8.586 -13.539 2.184 1 98.06 115 HIS B O 1
ATOM 2618 N N . LEU B 1 116 ? -8.477 -15.688 2.9 1 97.5 116 LEU B N 1
ATOM 2619 C CA . LEU B 1 116 ? -9.828 -15.672 3.453 1 97.5 116 LEU B CA 1
ATOM 2620 C C . LEU B 1 116 ? -9.922 -14.688 4.617 1 97.5 116 LEU B C 1
ATOM 2622 O O . LEU B 1 116 ? -10.953 -14.039 4.805 1 97.5 116 LEU B O 1
ATOM 2626 N N . LEU B 1 117 ? -8.859 -14.617 5.379 1 98.44 117 LEU B N 1
ATOM 2627 C CA . LEU B 1 117 ? -8.82 -13.594 6.414 1 98.44 117 LEU B CA 1
ATOM 2628 C C . LEU B 1 117 ? -8.938 -12.203 5.805 1 98.44 117 LEU B C 1
ATOM 2630 O O . LEU B 1 117 ? -9.719 -11.375 6.277 1 98.44 117 LEU B O 1
ATOM 2634 N N . GLY B 1 118 ? -8.18 -11.945 4.773 1 98.69 118 GLY B N 1
ATOM 2635 C CA . GLY B 1 118 ? -8.273 -10.672 4.078 1 98.69 118 GLY B CA 1
ATOM 2636 C C . GLY B 1 118 ? -9.664 -10.375 3.551 1 98.69 118 GLY B C 1
ATOM 2637 O O . GLY B 1 118 ? -10.164 -9.258 3.697 1 98.69 118 GLY B O 1
ATOM 2638 N N . ALA B 1 119 ? -10.273 -11.367 2.953 1 98.06 119 ALA B N 1
ATOM 2639 C CA . ALA B 1 119 ? -11.633 -11.211 2.428 1 98.06 119 ALA B CA 1
ATOM 2640 C C . ALA B 1 119 ? -12.617 -10.883 3.545 1 98.06 119 ALA B C 1
ATOM 2642 O O . ALA B 1 119 ? -13.469 -10.008 3.389 1 98.06 119 ALA B O 1
ATOM 2643 N N . PHE B 1 120 ? -12.492 -11.594 4.633 1 98.12 120 PHE B N 1
ATOM 2644 C CA . PHE B 1 120 ? -13.352 -11.344 5.785 1 98.12 120 PHE B CA 1
ATOM 2645 C C . PHE B 1 120 ? -13.195 -9.906 6.273 1 98.12 120 PHE B C 1
ATOM 2647 O O . PHE B 1 120 ? -14.188 -9.211 6.477 1 98.12 120 PHE B O 1
ATOM 2654 N N . LEU B 1 121 ? -11.961 -9.469 6.465 1 98.75 121 LEU B N 1
ATOM 2655 C CA . LEU B 1 121 ? -11.695 -8.117 6.949 1 98.75 121 LEU B CA 1
ATOM 2656 C C . LEU B 1 121 ? -12.203 -7.078 5.961 1 98.75 121 LEU B C 1
ATOM 2658 O O . LEU B 1 121 ? -12.812 -6.082 6.359 1 98.75 121 LEU B O 1
ATOM 2662 N N . ALA B 1 122 ? -11.961 -7.301 4.719 1 98.5 122 ALA B N 1
ATOM 2663 C CA . ALA B 1 122 ? -12.344 -6.332 3.695 1 98.5 122 ALA B CA 1
ATOM 2664 C C . ALA B 1 122 ? -13.867 -6.227 3.588 1 98.5 122 ALA B C 1
ATOM 2666 O O . ALA B 1 122 ? -14.414 -5.125 3.527 1 98.5 122 ALA B O 1
ATOM 2667 N N . PHE B 1 123 ? -14.586 -7.359 3.629 1 98.44 123 PHE B N 1
ATOM 2668 C CA . PHE B 1 123 ? -16.016 -7.363 3.361 1 98.44 123 PHE B CA 1
ATOM 2669 C C . PHE B 1 123 ? -16.812 -7.078 4.633 1 98.44 123 PHE B C 1
ATOM 2671 O O . PHE B 1 123 ? -17.672 -6.199 4.652 1 98.44 123 PHE B O 1
ATOM 2678 N N . PHE B 1 124 ? -16.5 -7.781 5.691 1 98.31 124 PHE B N 1
ATOM 2679 C CA . PHE B 1 124 ? -17.328 -7.68 6.887 1 98.31 124 PHE B CA 1
ATOM 2680 C C . PHE B 1 124 ? -16.922 -6.477 7.727 1 98.31 124 PHE B C 1
ATOM 2682 O O . PHE B 1 124 ? -17.766 -5.668 8.117 1 98.31 124 PHE B O 1
ATOM 2689 N N . VAL B 1 125 ? -15.633 -6.355 8 1 98.75 125 VAL B N 1
ATOM 2690 C CA . VAL B 1 125 ? -15.164 -5.211 8.781 1 98.75 125 VAL B CA 1
ATOM 2691 C C . VAL B 1 125 ? -15.344 -3.928 7.973 1 98.75 125 VAL B C 1
ATOM 2693 O O . VAL B 1 125 ? -15.711 -2.887 8.523 1 98.75 125 VAL B O 1
ATOM 2696 N N . GLY B 1 126 ? -15.086 -4.023 6.664 1 98.75 126 GLY B N 1
ATOM 2697 C CA . GLY B 1 126 ? -15.352 -2.885 5.797 1 98.75 126 GLY B CA 1
ATOM 2698 C C . GLY B 1 126 ? -16.812 -2.457 5.812 1 98.75 126 GLY B C 1
ATOM 2699 O O . GLY B 1 126 ? -17.109 -1.262 5.859 1 98.75 126 GLY B O 1
ATOM 2700 N N . LEU B 1 127 ? -17.688 -3.441 5.762 1 98.81 127 LEU B N 1
ATOM 2701 C CA . LEU B 1 127 ? -19.109 -3.137 5.824 1 98.81 127 LEU B CA 1
ATOM 2702 C C . LEU B 1 127 ? -19.469 -2.467 7.145 1 98.81 127 LEU B C 1
ATOM 2704 O O . LEU B 1 127 ? -20.25 -1.508 7.172 1 98.81 127 LEU B O 1
ATOM 2708 N N . ALA B 1 128 ? -18.906 -2.934 8.211 1 98.81 128 ALA B N 1
ATOM 2709 C CA . ALA B 1 128 ? -19.125 -2.311 9.516 1 98.81 128 ALA B CA 1
ATOM 2710 C C . ALA B 1 128 ? -18.641 -0.86 9.516 1 98.81 128 ALA B C 1
ATOM 2712 O O . ALA B 1 128 ? -19.297 0.016 10.086 1 98.81 128 ALA B O 1
ATOM 2713 N N . TYR B 1 129 ? -17.516 -0.628 8.945 1 98.81 129 TYR B N 1
ATOM 2714 C CA . TYR B 1 129 ? -17.016 0.736 8.805 1 98.81 129 TYR B CA 1
ATOM 2715 C C . TYR B 1 129 ? -18.062 1.622 8.117 1 98.81 129 TYR B C 1
ATOM 2717 O O . TYR B 1 129 ? -18.344 2.725 8.586 1 98.81 129 TYR B O 1
ATOM 2725 N N . PHE B 1 130 ? -18.609 1.175 7.016 1 98.75 130 PHE B N 1
ATOM 2726 C CA . PHE B 1 130 ? -19.531 1.992 6.242 1 98.75 130 PHE B CA 1
ATOM 2727 C C . PHE B 1 130 ? -20.828 2.225 7.016 1 98.75 130 PHE B C 1
ATOM 2729 O O . PHE B 1 130 ? -21.438 3.287 6.902 1 98.75 130 PHE B O 1
ATOM 2736 N N . TRP B 1 131 ? -21.234 1.226 7.785 1 98.56 131 TRP B N 1
ATOM 2737 C CA . TRP B 1 131 ? -22.406 1.445 8.625 1 98.56 131 TRP B CA 1
ATOM 2738 C C . TRP B 1 131 ? -22.141 2.529 9.664 1 98.56 131 TRP B C 1
ATOM 2740 O O . TRP B 1 131 ? -23.016 3.334 9.977 1 98.56 131 TRP B O 1
ATOM 2750 N N . LEU B 1 132 ? -20.938 2.551 10.258 1 97.88 132 LEU B N 1
ATOM 2751 C CA . LEU B 1 132 ? -20.594 3.615 11.188 1 97.88 132 LEU B CA 1
ATOM 2752 C C . LEU B 1 132 ? -20.594 4.969 10.492 1 97.88 132 LEU B C 1
ATOM 2754 O O . LEU B 1 132 ? -20.953 5.984 11.094 1 97.88 132 LEU B O 1
ATOM 2758 N N . GLN B 1 133 ? -20.172 4.957 9.266 1 96.69 133 GLN B N 1
ATOM 2759 C CA . GLN B 1 133 ? -20.172 6.215 8.523 1 96.69 133 GLN B CA 1
ATOM 2760 C C . GLN B 1 133 ? -21.594 6.719 8.289 1 96.69 133 GLN B C 1
ATOM 2762 O O . GLN B 1 133 ? -21.828 7.926 8.258 1 96.69 133 GLN B O 1
ATOM 2767 N N . VAL B 1 134 ? -22.547 5.793 8.07 1 96.12 134 VAL B N 1
ATOM 2768 C CA . VAL B 1 134 ? -23.953 6.191 7.984 1 96.12 134 VAL B CA 1
ATOM 2769 C C . VAL B 1 134 ? -24.375 6.879 9.281 1 96.12 134 VAL B C 1
ATOM 2771 O O . VAL B 1 134 ? -24.969 7.953 9.258 1 96.12 134 VAL B O 1
ATOM 2774 N N . TRP B 1 135 ? -24 6.285 10.375 1 94.56 135 TRP B N 1
ATOM 2775 C CA . TRP B 1 135 ? -24.328 6.844 11.688 1 94.56 135 TRP B CA 1
ATOM 2776 C C . TRP B 1 135 ? -23.719 8.227 11.859 1 94.56 135 TRP B C 1
ATOM 2778 O O . TRP B 1 135 ? -24.391 9.172 12.273 1 94.56 135 TRP B O 1
ATOM 2788 N N . LEU B 1 136 ? -22.516 8.391 11.484 1 93.25 136 LEU B N 1
ATOM 2789 C CA . LEU B 1 136 ? -21.797 9.648 11.633 1 93.25 136 LEU B CA 1
ATOM 2790 C C . LEU B 1 136 ? -22.359 10.719 10.703 1 93.25 136 LEU B C 1
ATOM 2792 O O . LEU B 1 136 ? -22.359 11.906 11.039 1 93.25 136 LEU B O 1
ATOM 2796 N N . CYS B 1 137 ? -22.75 10.25 9.547 1 89.56 137 CYS B N 1
ATOM 2797 C CA . CYS B 1 137 ? -23.375 11.156 8.578 1 89.56 137 CYS B CA 1
ATOM 2798 C C . CYS B 1 137 ? -24.625 11.812 9.164 1 89.56 137 CYS B C 1
ATOM 2800 O O . CYS B 1 137 ? -24.844 13.008 8.969 1 89.56 137 CYS B O 1
ATOM 2802 N N . TYR B 1 138 ? -25.375 11.117 9.922 1 88.38 138 TYR B N 1
ATOM 2803 C CA . TYR B 1 138 ? -26.609 11.641 10.5 1 88.38 138 TYR B CA 1
ATOM 2804 C C . TYR B 1 138 ? -26.312 12.406 11.789 1 88.38 138 TYR B C 1
ATOM 2806 O O . TYR B 1 138 ? -27.047 13.336 12.141 1 88.38 138 TYR B O 1
ATOM 2814 N N . LYS B 1 139 ? -25.281 12.078 12.414 1 84.56 139 LYS B N 1
ATOM 2815 C CA . LYS B 1 139 ? -24.953 12.75 13.672 1 84.56 139 LYS B CA 1
ATOM 2816 C C . LYS B 1 139 ? -24.156 14.031 13.414 1 84.56 139 LYS B C 1
ATOM 2818 O O . LYS B 1 139 ? -24.281 15 14.172 1 84.56 139 LYS B O 1
ATOM 2823 N N . ALA B 1 140 ? -23.188 13.859 12.492 1 71.69 140 ALA B N 1
ATOM 2824 C CA . ALA B 1 140 ? -22.344 15.023 12.211 1 71.69 140 ALA B CA 1
ATOM 2825 C C . ALA B 1 140 ? -23.109 16.062 11.383 1 71.69 140 ALA B C 1
ATOM 2827 O O . ALA B 1 140 ? -22.609 17.156 11.164 1 71.69 140 ALA B O 1
ATOM 2828 N N . HIS B 1 141 ? -24.328 16.469 11.562 1 56.78 141 HIS B N 1
ATOM 2829 C CA . HIS B 1 141 ? -25.297 17.344 10.906 1 56.78 141 HIS B CA 1
ATOM 2830 C C . HIS B 1 141 ? -24.594 18.469 10.164 1 56.78 141 HIS B C 1
ATOM 2832 O O . HIS B 1 141 ? -25.031 19.625 10.227 1 56.78 141 HIS B O 1
ATOM 2838 N N . PRO B 1 142 ? -23.281 18.266 9.734 1 52.38 142 PRO B N 1
ATOM 2839 C CA . PRO B 1 142 ? -22.812 19.609 9.383 1 52.38 142 PRO B CA 1
ATOM 2840 C C . PRO B 1 142 ? -23.641 20.266 8.281 1 52.38 142 PRO B C 1
ATOM 2842 O O . PRO B 1 142 ? -23.766 21.484 8.234 1 52.38 142 PRO B O 1
ATOM 2845 N N . PHE B 1 143 ? -23.781 19.453 7.059 1 54.41 143 PHE B N 1
ATOM 2846 C CA . PHE B 1 143 ? -24.094 20.266 5.883 1 54.41 143 PHE B CA 1
ATOM 2847 C C . PHE B 1 143 ? -25.547 20.094 5.473 1 54.41 143 PHE B C 1
ATOM 2849 O O . PHE B 1 143 ? -26.016 18.969 5.285 1 54.41 143 PHE B O 1
ATOM 2856 N N . LYS B 1 144 ? -26.391 21.031 5.809 1 55 144 LYS B N 1
ATOM 2857 C CA . LYS B 1 144 ? -27.766 21.234 5.336 1 55 144 LYS B CA 1
ATOM 2858 C C . LYS B 1 144 ? -27.906 20.797 3.885 1 55 144 LYS B C 1
ATOM 2860 O O . LYS B 1 144 ? -28.969 20.281 3.496 1 55 144 LYS B O 1
ATOM 2865 N N . ASP B 1 145 ? -26.828 20.906 3.1 1 56.72 145 ASP B N 1
ATOM 2866 C CA . ASP B 1 145 ? -27.016 20.75 1.659 1 56.72 145 ASP B CA 1
ATOM 2867 C C . ASP B 1 145 ? -26.734 19.312 1.217 1 56.72 145 ASP B C 1
ATOM 2869 O O . ASP B 1 145 ? -26.688 19.031 0.019 1 56.72 145 ASP B O 1
ATOM 2873 N N . ARG B 1 146 ? -26.641 18.375 2.23 1 64.88 146 ARG B N 1
ATOM 2874 C CA . ARG B 1 146 ? -26.281 17.016 1.801 1 64.88 146 ARG B CA 1
ATOM 2875 C C . ARG B 1 146 ? -27.25 15.992 2.371 1 64.88 146 ARG B C 1
ATOM 2877 O O . ARG B 1 146 ? -26.844 14.93 2.842 1 64.88 146 ARG B O 1
ATOM 2884 N N . HIS B 1 147 ? -28.453 16.266 2.1 1 80.88 147 HIS B N 1
ATOM 2885 C CA . HIS B 1 147 ? -29.469 15.422 2.715 1 80.88 147 HIS B CA 1
ATOM 2886 C C . HIS B 1 147 ? -29.609 14.094 1.977 1 80.88 147 HIS B C 1
ATOM 2888 O O . HIS B 1 147 ? -30.125 13.125 2.531 1 80.88 147 HIS B O 1
ATOM 2894 N N . TRP B 1 148 ? -28.984 14.055 0.753 1 87.25 148 TRP B N 1
ATOM 2895 C CA . TRP B 1 148 ? -29.172 12.852 -0.046 1 87.25 148 TRP B CA 1
ATOM 2896 C C . TRP B 1 148 ? -28.078 11.828 0.251 1 87.25 148 TRP B C 1
ATOM 2898 O O . TRP B 1 148 ? -28.234 10.641 -0.042 1 87.25 148 TRP B O 1
ATOM 2908 N N . VAL B 1 149 ? -26.984 12.188 0.764 1 91.44 149 VAL B N 1
ATOM 2909 C CA . VAL B 1 149 ? -25.828 11.305 0.938 1 91.44 149 VAL B CA 1
ATOM 2910 C C . VAL B 1 149 ? -26.156 10.25 1.992 1 91.44 149 VAL B C 1
ATOM 2912 O O . VAL B 1 149 ? -25.828 9.07 1.815 1 91.44 149 VAL B O 1
ATOM 2915 N N . GLY B 1 150 ? -26.75 10.633 3.047 1 91.94 150 GLY B N 1
ATOM 2916 C CA . GLY B 1 150 ? -27.109 9.719 4.117 1 91.94 150 GLY B CA 1
ATOM 2917 C C . GLY B 1 150 ? -27.969 8.562 3.652 1 91.94 150 GLY B C 1
ATOM 2918 O O . GLY B 1 150 ? -27.562 7.398 3.752 1 91.94 150 GLY B O 1
ATOM 2919 N N . PRO B 1 151 ? -29.141 8.914 3.082 1 94.81 151 PRO B N 1
ATOM 2920 C CA . PRO B 1 151 ? -30.031 7.852 2.592 1 94.81 151 PRO B CA 1
ATOM 2921 C C . PRO B 1 151 ? -29.359 6.977 1.532 1 94.81 151 PRO B C 1
ATOM 2923 O O . PRO B 1 151 ? -29.562 5.762 1.509 1 94.81 151 PRO B O 1
ATOM 2926 N N . LEU B 1 152 ? -28.641 7.527 0.678 1 96.19 152 LEU B N 1
ATOM 2927 C CA . LEU B 1 152 ? -27.953 6.758 -0.357 1 96.19 152 LEU B CA 1
ATOM 2928 C C . LEU B 1 152 ? -26.938 5.801 0.259 1 96.19 152 LEU B C 1
ATOM 2930 O O . LEU B 1 152 ? -26.859 4.633 -0.133 1 96.19 152 LEU B O 1
ATOM 2934 N N . ARG B 1 153 ? -26.172 6.297 1.21 1 97.25 153 ARG B N 1
ATOM 2935 C CA . ARG B 1 153 ? -25.219 5.461 1.922 1 97.25 153 ARG B CA 1
ATOM 2936 C C . ARG B 1 153 ? -25.922 4.32 2.65 1 97.25 153 ARG B C 1
ATOM 2938 O O . ARG B 1 153 ? -25.453 3.176 2.615 1 97.25 153 ARG B O 1
ATOM 2945 N N . ALA B 1 154 ? -26.969 4.648 3.264 1 97.56 154 ALA B N 1
ATOM 2946 C CA . ALA B 1 154 ? -27.719 3.625 3.99 1 97.56 154 ALA B CA 1
ATOM 2947 C C . ALA B 1 154 ? -28.266 2.566 3.037 1 97.56 154 ALA B C 1
ATOM 2949 O O . ALA B 1 154 ? -28.266 1.375 3.357 1 97.56 154 ALA B O 1
ATOM 2950 N N . THR B 1 155 ? -28.781 2.982 1.963 1 98.31 155 THR B N 1
ATOM 2951 C CA . THR B 1 155 ? -29.312 2.059 0.97 1 98.31 155 THR B CA 1
ATOM 2952 C C . THR B 1 155 ? -28.234 1.101 0.481 1 98.31 155 THR B C 1
ATOM 2954 O O . THR B 1 155 ? -28.438 -0.116 0.471 1 98.31 155 THR B O 1
ATOM 2957 N N . PHE B 1 156 ? -27.094 1.617 0.143 1 98.69 156 PHE B N 1
ATOM 2958 C CA . PHE B 1 156 ? -26.016 0.77 -0.364 1 98.69 156 PHE B CA 1
ATOM 2959 C C . PHE B 1 156 ? -25.469 -0.132 0.738 1 98.69 156 PHE B C 1
ATOM 2961 O O . PHE B 1 156 ? -25.078 -1.271 0.477 1 98.69 156 PHE B O 1
ATOM 2968 N N . CYS B 1 157 ? -25.391 0.381 1.987 1 98.75 157 CYS B N 1
ATOM 2969 C CA . CYS B 1 157 ? -24.984 -0.481 3.094 1 98.75 157 CYS B CA 1
ATOM 2970 C C . CYS B 1 157 ? -25.969 -1.634 3.27 1 98.75 157 CYS B C 1
ATOM 2972 O O . CYS B 1 157 ? -25.562 -2.766 3.537 1 98.75 157 CYS B O 1
ATOM 2974 N N . SER B 1 158 ? -27.234 -1.335 3.129 1 98.81 158 SER B N 1
ATOM 2975 C CA . SER B 1 158 ? -28.25 -2.379 3.219 1 98.81 158 SER B CA 1
ATOM 2976 C C . SER B 1 158 ? -28.094 -3.402 2.1 1 98.81 158 SER B C 1
ATOM 2978 O O . SER B 1 158 ? -28.141 -4.609 2.344 1 98.81 158 SER B O 1
ATOM 2980 N N . ILE B 1 159 ? -27.938 -2.926 0.927 1 98.81 159 ILE B N 1
ATOM 2981 C CA . ILE B 1 159 ? -27.719 -3.807 -0.215 1 98.81 159 ILE B CA 1
ATOM 2982 C C . ILE B 1 159 ? -26.484 -4.688 0.041 1 98.81 159 ILE B C 1
ATOM 2984 O O . ILE B 1 159 ? -26.547 -5.906 -0.143 1 98.81 159 ILE B O 1
ATOM 2988 N N . CYS B 1 160 ? -25.406 -4.09 0.514 1 98.88 160 CYS B N 1
ATOM 2989 C CA . CYS B 1 160 ? -24.188 -4.836 0.802 1 98.88 160 CYS B CA 1
ATOM 2990 C C . CYS B 1 160 ? -24.438 -5.891 1.872 1 98.88 160 CYS B C 1
ATOM 2992 O O . CYS B 1 160 ? -23.906 -7 1.787 1 98.88 160 CYS B O 1
ATOM 2994 N N . THR B 1 161 ? -25.172 -5.543 2.873 1 98.88 161 THR B N 1
ATOM 2995 C CA . THR B 1 161 ? -25.484 -6.492 3.936 1 98.88 161 THR B CA 1
ATOM 2996 C C . THR B 1 161 ? -26.219 -7.715 3.373 1 98.88 161 THR B C 1
ATOM 2998 O O . THR B 1 161 ? -25.844 -8.852 3.666 1 98.88 161 THR B O 1
ATOM 3001 N N . VAL B 1 162 ? -27.188 -7.504 2.551 1 98.81 162 VAL B N 1
ATOM 3002 C CA . VAL B 1 162 ? -27.922 -8.594 1.938 1 98.81 162 VAL B CA 1
ATOM 3003 C C . VAL B 1 162 ? -27.016 -9.406 1.026 1 98.81 162 VAL B C 1
ATOM 3005 O O . VAL B 1 162 ? -27.031 -10.641 1.047 1 98.81 162 VAL B O 1
ATOM 3008 N N . LEU B 1 163 ? -26.219 -8.727 0.277 1 98.88 163 LEU B N 1
ATOM 3009 C CA . LEU B 1 163 ? -25.344 -9.391 -0.678 1 98.88 163 LEU B CA 1
ATOM 3010 C C . LEU B 1 163 ? -24.312 -10.266 0.041 1 98.88 163 LEU B C 1
ATOM 3012 O O . LEU B 1 163 ? -24.047 -11.383 -0.395 1 98.88 163 LEU B O 1
ATOM 3016 N N . VAL B 1 164 ? -23.734 -9.742 1.117 1 98.44 164 VAL B N 1
ATOM 3017 C CA . VAL B 1 164 ? -22.688 -10.508 1.794 1 98.44 164 VAL B CA 1
ATOM 3018 C C . VAL B 1 164 ? -23.312 -11.75 2.439 1 98.44 164 VAL B C 1
ATOM 3020 O O . VAL B 1 164 ? -22.703 -12.828 2.432 1 98.44 164 VAL B O 1
ATOM 3023 N N . ILE B 1 165 ? -24.484 -11.672 3.01 1 98.31 165 ILE B N 1
ATOM 3024 C CA . ILE B 1 165 ? -25.172 -12.812 3.604 1 98.31 165 ILE B CA 1
ATOM 3025 C C . ILE B 1 165 ? -25.547 -13.812 2.514 1 98.31 165 ILE B C 1
ATOM 3027 O O . ILE B 1 165 ? -25.312 -15.016 2.664 1 98.31 165 ILE B O 1
ATOM 3031 N N . THR B 1 166 ? -26.109 -13.336 1.427 1 98.62 166 THR B N 1
ATOM 3032 C CA . THR B 1 166 ? -26.484 -14.203 0.312 1 98.62 166 THR B CA 1
ATOM 3033 C C . THR B 1 166 ? -25.266 -14.891 -0.277 1 98.62 166 THR B C 1
ATOM 3035 O O . THR B 1 166 ? -25.297 -16.078 -0.591 1 98.62 166 THR B O 1
ATOM 3038 N N . MET B 1 167 ? -24.188 -14.141 -0.442 1 98.5 167 MET B N 1
ATOM 3039 C CA . MET B 1 167 ? -22.938 -14.703 -0.949 1 98.5 167 MET B CA 1
ATOM 3040 C C . MET B 1 167 ? -22.484 -15.875 -0.091 1 98.5 167 MET B C 1
ATOM 3042 O O . MET B 1 167 ? -22.188 -16.953 -0.612 1 98.5 167 MET B O 1
ATOM 3046 N N . ALA B 1 168 ? -22.484 -15.648 1.258 1 97.31 168 ALA B N 1
ATOM 3047 C CA . ALA B 1 168 ? -22.047 -16.688 2.184 1 97.31 168 ALA B CA 1
ATOM 3048 C C . ALA B 1 168 ? -22.969 -17.906 2.125 1 97.31 168 ALA B C 1
ATOM 3050 O O . ALA B 1 168 ? -22.5 -19.047 2.113 1 97.31 168 ALA B O 1
ATOM 3051 N N . THR B 1 169 ? -24.234 -17.688 2.049 1 98.25 169 THR B N 1
ATOM 3052 C CA . THR B 1 169 ? -25.219 -18.766 1.998 1 98.25 169 THR B CA 1
ATOM 3053 C C . THR B 1 169 ? -25.078 -19.578 0.708 1 98.25 169 THR B C 1
ATOM 3055 O O . THR B 1 169 ? -25.016 -20.797 0.741 1 98.25 169 THR B O 1
ATOM 3058 N N . LEU B 1 170 ? -24.969 -18.844 -0.417 1 98.31 170 LEU B N 1
ATOM 3059 C CA . LEU B 1 170 ? -24.844 -19.516 -1.708 1 98.31 170 LEU B CA 1
ATOM 3060 C C . LEU B 1 170 ? -23.531 -20.281 -1.791 1 98.31 170 LEU B C 1
ATOM 3062 O O . LEU B 1 170 ? -23.5 -21.422 -2.291 1 98.31 170 LEU B O 1
ATOM 3066 N N . HIS B 1 171 ? -22.469 -19.703 -1.294 1 96.88 171 HIS B N 1
ATOM 3067 C CA . HIS B 1 171 ? -21.188 -20.375 -1.284 1 96.88 171 HIS B CA 1
ATOM 3068 C C . HIS B 1 171 ? -21.25 -21.672 -0.496 1 96.88 171 HIS B C 1
ATOM 3070 O O . HIS B 1 171 ? -20.781 -22.719 -0.969 1 96.88 171 HIS B O 1
ATOM 3076 N N . ASN B 1 172 ? -21.922 -21.641 0.679 1 96.88 172 ASN B N 1
ATOM 3077 C CA . ASN B 1 172 ? -21.969 -22.797 1.577 1 96.88 172 ASN B CA 1
ATOM 3078 C C . ASN B 1 172 ? -22.938 -23.859 1.08 1 96.88 172 ASN B C 1
ATOM 3080 O O . ASN B 1 172 ? -22.875 -25.016 1.505 1 96.88 172 ASN B O 1
ATOM 3084 N N . THR B 1 173 ? -23.828 -23.531 0.191 1 97.75 173 THR B N 1
ATOM 3085 C CA . THR B 1 173 ? -24.797 -24.484 -0.319 1 97.75 173 THR B CA 1
ATOM 3086 C C . THR B 1 173 ? -24.391 -24.984 -1.703 1 97.75 173 THR B C 1
ATOM 3088 O O . THR B 1 173 ? -25.156 -25.688 -2.361 1 97.75 173 THR B O 1
ATOM 3091 N N . GLY B 1 174 ? -23.297 -24.547 -2.256 1 96.5 174 GLY B N 1
ATOM 3092 C CA . GLY B 1 174 ? -22.719 -25.125 -3.461 1 96.5 174 GLY B CA 1
ATOM 3093 C C . GLY B 1 174 ? -23.062 -24.359 -4.719 1 96.5 174 GLY B C 1
ATOM 3094 O O . GLY B 1 174 ? -22.734 -24.781 -5.824 1 96.5 174 GLY B O 1
ATOM 3095 N N . TYR B 1 175 ? -23.766 -23.234 -4.551 1 97.25 175 TYR B N 1
ATOM 3096 C CA . TYR B 1 175 ? -24.078 -22.391 -5.695 1 97.25 175 TYR B CA 1
ATOM 3097 C C . TYR B 1 175 ? -23 -21.344 -5.91 1 97.25 175 TYR B C 1
ATOM 3099 O O . TYR B 1 175 ? -23.234 -20.156 -5.684 1 97.25 175 TYR B O 1
ATOM 3107 N N . LYS B 1 176 ? -21.953 -21.75 -6.469 1 97.06 176 LYS B N 1
ATOM 3108 C CA . LYS B 1 176 ? -20.734 -20.953 -6.516 1 97.06 176 LYS B CA 1
ATOM 3109 C C . LYS B 1 176 ? -20.875 -19.781 -7.477 1 97.06 176 LYS B C 1
ATOM 3111 O O . LYS B 1 176 ? -20.406 -18.672 -7.195 1 97.06 176 LYS B O 1
ATOM 3116 N N . SER B 1 177 ? -21.516 -19.984 -8.617 1 98 177 SER B N 1
ATOM 3117 C CA . SER B 1 177 ? -21.703 -18.906 -9.57 1 98 177 SER B CA 1
ATOM 3118 C C . SER B 1 177 ? -22.547 -17.781 -8.977 1 98 177 SER B C 1
ATOM 3120 O O . SER B 1 177 ? -22.219 -16.609 -9.125 1 98 177 SER B O 1
ATOM 3122 N N . GLY B 1 178 ? -23.609 -18.25 -8.344 1 98.25 178 GLY B N 1
ATOM 3123 C CA . GLY B 1 178 ? -24.438 -17.25 -7.684 1 98.25 178 GLY B CA 1
ATOM 3124 C C . GLY B 1 178 ? -23.703 -16.484 -6.605 1 98.25 178 GLY B C 1
ATOM 3125 O O . GLY B 1 178 ? -23.859 -15.266 -6.496 1 98.25 178 GLY B O 1
ATOM 3126 N N . ALA B 1 179 ? -22.922 -17.141 -5.812 1 98.5 179 ALA B N 1
ATOM 3127 C CA . ALA B 1 179 ? -22.125 -16.5 -4.773 1 98.5 179 ALA B CA 1
ATOM 3128 C C . ALA B 1 179 ? -21.141 -15.508 -5.379 1 98.5 179 ALA B C 1
ATOM 3130 O O . ALA B 1 179 ? -20.969 -14.406 -4.863 1 98.5 179 ALA B O 1
ATOM 3131 N N . ALA B 1 180 ? -20.531 -15.898 -6.473 1 98.56 180 ALA B N 1
ATOM 3132 C CA . ALA B 1 180 ? -19.578 -15.039 -7.152 1 98.56 180 ALA B CA 1
ATOM 3133 C C . ALA B 1 180 ? -20.234 -13.758 -7.652 1 98.56 180 ALA B C 1
ATOM 3135 O O . ALA B 1 180 ? -19.672 -12.672 -7.527 1 98.56 180 ALA B O 1
ATOM 3136 N N . ILE B 1 181 ? -21.406 -13.898 -8.211 1 98.56 181 ILE B N 1
ATOM 3137 C CA . ILE B 1 181 ? -22.141 -12.734 -8.703 1 98.56 181 ILE B CA 1
ATOM 3138 C C . ILE B 1 181 ? -22.438 -11.789 -7.543 1 98.56 181 ILE B C 1
ATOM 3140 O O . ILE B 1 181 ? -22.297 -10.57 -7.676 1 98.56 181 ILE B O 1
ATOM 3144 N N . CYS B 1 182 ? -22.828 -12.328 -6.422 1 98.69 182 CYS B N 1
ATOM 3145 C CA . CYS B 1 182 ? -23.047 -11.523 -5.23 1 98.69 182 CYS B CA 1
ATOM 3146 C C . CYS B 1 182 ? -21.766 -10.82 -4.797 1 98.69 182 CYS B C 1
ATOM 3148 O O . CYS B 1 182 ? -21.797 -9.656 -4.395 1 98.69 182 CYS B O 1
ATOM 3150 N N . GLU B 1 183 ? -20.688 -11.508 -4.863 1 98.69 183 GLU B N 1
ATOM 3151 C CA . GLU B 1 183 ? -19.391 -10.922 -4.531 1 98.69 183 GLU B CA 1
ATOM 3152 C C . GLU B 1 183 ? -19.078 -9.719 -5.418 1 98.69 183 GLU B C 1
ATOM 3154 O O . GLU B 1 183 ? -18.672 -8.664 -4.926 1 98.69 183 GLU B O 1
ATOM 3159 N N . TRP B 1 184 ? -19.266 -9.867 -6.68 1 98.75 184 TRP B N 1
ATOM 3160 C CA . TRP B 1 184 ? -19.016 -8.781 -7.625 1 98.75 184 TRP B CA 1
ATOM 3161 C C . TRP B 1 184 ? -19.906 -7.586 -7.32 1 98.75 184 TRP B C 1
ATOM 3163 O O . TRP B 1 184 ? -19.438 -6.445 -7.277 1 98.75 184 TRP B O 1
ATOM 3173 N N . ALA B 1 185 ? -21.125 -7.883 -7.121 1 98.75 185 ALA B N 1
ATOM 3174 C CA . ALA B 1 185 ? -22.062 -6.805 -6.805 1 98.75 185 ALA B CA 1
ATOM 3175 C C . ALA B 1 185 ? -21.688 -6.109 -5.504 1 98.75 185 ALA B C 1
ATOM 3177 O O . ALA B 1 185 ? -21.797 -4.887 -5.391 1 98.75 185 ALA B O 1
ATOM 3178 N N . LEU B 1 186 ? -21.297 -6.867 -4.551 1 98.75 186 LEU B N 1
ATOM 3179 C CA . LEU B 1 186 ? -20.859 -6.344 -3.26 1 98.75 186 LEU B CA 1
ATOM 3180 C C . LEU B 1 186 ? -19.688 -5.391 -3.432 1 98.75 186 LEU B C 1
ATOM 3182 O O . LEU B 1 186 ? -19.719 -4.262 -2.938 1 98.75 186 LEU B O 1
ATOM 3186 N N . VAL B 1 187 ? -18.656 -5.789 -4.168 1 98.75 187 VAL B N 1
ATOM 3187 C CA . VAL B 1 187 ? -17.438 -5 -4.344 1 98.75 187 VAL B CA 1
ATOM 3188 C C . VAL B 1 187 ? -17.75 -3.738 -5.145 1 98.75 187 VAL B C 1
ATOM 3190 O O . VAL B 1 187 ? -17.25 -2.656 -4.832 1 98.75 187 VAL B O 1
ATOM 3193 N N . MET B 1 188 ? -18.625 -3.83 -6.156 1 98.62 188 MET B N 1
ATOM 3194 C CA . MET B 1 188 ? -19.047 -2.639 -6.891 1 98.62 188 MET B CA 1
ATOM 3195 C C . MET B 1 188 ? -19.766 -1.655 -5.969 1 98.62 188 MET B C 1
ATOM 3197 O O . MET B 1 188 ? -19.547 -0.446 -6.055 1 98.62 188 MET B O 1
ATOM 3201 N N . SER B 1 189 ? -20.594 -2.193 -5.141 1 98.69 189 SER B N 1
ATOM 3202 C CA . SER B 1 189 ? -21.297 -1.353 -4.184 1 98.69 189 SER B CA 1
ATOM 3203 C C . SER B 1 189 ? -20.328 -0.68 -3.213 1 98.69 189 SER B C 1
ATOM 3205 O O . SER B 1 189 ? -20.516 0.486 -2.855 1 98.69 189 SER B O 1
ATOM 3207 N N . PHE B 1 190 ? -19.328 -1.401 -2.756 1 98.81 190 PHE B N 1
ATOM 3208 C CA . PHE B 1 190 ? -18.297 -0.818 -1.906 1 98.81 190 PHE B CA 1
ATOM 3209 C C . PHE B 1 190 ? -17.609 0.351 -2.607 1 98.81 190 PHE B C 1
ATOM 3211 O O . PHE B 1 190 ? -17.328 1.38 -1.984 1 98.81 190 PHE B O 1
ATOM 3218 N N . PHE B 1 191 ? -17.297 0.212 -3.887 1 98.75 191 PHE B N 1
ATOM 3219 C CA . PHE B 1 191 ? -16.656 1.293 -4.625 1 98.75 191 PHE B CA 1
ATOM 3220 C C . PHE B 1 191 ? -17.562 2.512 -4.703 1 98.75 191 PHE B C 1
ATOM 3222 O O . PHE B 1 191 ? -17.094 3.65 -4.621 1 98.75 191 PHE B O 1
ATOM 3229 N N . VAL B 1 192 ? -18.859 2.279 -4.887 1 98.31 192 VAL B N 1
ATOM 3230 C CA . VAL B 1 192 ? -19.797 3.391 -4.867 1 98.31 192 VAL B CA 1
ATOM 3231 C C . VAL B 1 192 ? -19.766 4.07 -3.5 1 98.31 192 VAL B C 1
ATOM 3233 O O . VAL B 1 192 ? -19.734 5.301 -3.412 1 98.31 192 VAL B O 1
ATOM 3236 N N . LEU B 1 193 ? -19.797 3.305 -2.457 1 98.5 193 LEU B N 1
ATOM 3237 C CA . LEU B 1 193 ? -19.766 3.836 -1.1 1 98.5 193 LEU B CA 1
ATOM 3238 C C . LEU B 1 193 ? -18.516 4.668 -0.87 1 98.5 193 LEU B C 1
ATOM 3240 O O . LEU B 1 193 ? -18.562 5.727 -0.24 1 98.5 193 LEU B O 1
ATOM 3244 N N . PHE B 1 194 ? -17.391 4.219 -1.34 1 98.5 194 PHE B N 1
ATOM 3245 C CA . PHE B 1 194 ? -16.172 5.012 -1.257 1 98.5 194 PHE B CA 1
ATOM 3246 C C . PHE B 1 194 ? -16.312 6.297 -2.062 1 98.5 194 PHE B C 1
ATOM 3248 O O . PHE B 1 194 ? -15.914 7.371 -1.601 1 98.5 194 PHE B O 1
ATOM 3255 N N . GLY B 1 195 ? -16.875 6.18 -3.262 1 97.62 195 GLY B N 1
ATOM 3256 C CA . GLY B 1 195 ? -17.047 7.352 -4.102 1 97.62 195 GLY B CA 1
ATOM 3257 C C . GLY B 1 195 ? -17.906 8.422 -3.459 1 97.62 195 GLY B C 1
ATOM 3258 O O . GLY B 1 195 ? -17.703 9.617 -3.691 1 97.62 195 GLY B O 1
ATOM 3259 N N . LEU B 1 196 ? -18.828 8.055 -2.652 1 96.44 196 LEU B N 1
ATOM 3260 C CA . LEU B 1 196 ? -19.766 8.977 -2.014 1 96.44 196 LEU B CA 1
ATOM 3261 C C . LEU B 1 196 ? -19.031 9.914 -1.062 1 96.44 196 LEU B C 1
ATOM 3263 O O . LEU B 1 196 ? -19.531 10.992 -0.741 1 96.44 196 LEU B O 1
ATOM 3267 N N . PHE B 1 197 ? -17.828 9.555 -0.592 1 95.81 197 PHE B N 1
ATOM 3268 C CA . PHE B 1 197 ? -17.078 10.445 0.276 1 95.81 197 PHE B CA 1
ATOM 3269 C C . PHE B 1 197 ? -16.688 11.719 -0.463 1 95.81 197 PHE B C 1
ATOM 3271 O O . PHE B 1 197 ? -16.312 12.719 0.161 1 95.81 197 PHE B O 1
ATOM 3278 N N . GLY B 1 198 ? -16.719 11.609 -1.827 1 93.5 198 GLY B N 1
ATOM 3279 C CA . GLY B 1 198 ? -16.453 12.805 -2.605 1 93.5 198 GLY B CA 1
ATOM 3280 C C . GLY B 1 198 ? -17.359 13.969 -2.234 1 93.5 198 GLY B C 1
ATOM 3281 O O . GLY B 1 198 ? -16.938 15.125 -2.271 1 93.5 198 GLY B O 1
ATOM 3282 N N . SER B 1 199 ? -18.547 13.672 -1.846 1 90.56 199 SER B N 1
ATOM 3283 C CA . SER B 1 199 ? -19.5 14.711 -1.472 1 90.56 199 SER B CA 1
ATOM 3284 C C . SER B 1 199 ? -19.062 15.43 -0.199 1 90.56 199 SER B C 1
ATOM 3286 O O . SER B 1 199 ? -19.266 16.641 -0.062 1 90.56 199 SER B O 1
ATOM 3288 N N . GLU B 1 200 ? -18.516 14.758 0.721 1 88.25 200 GLU B N 1
ATOM 3289 C CA . GLU B 1 200 ? -18 15.375 1.945 1 88.25 200 GLU B CA 1
ATOM 3290 C C . GLU B 1 200 ? -16.672 16.078 1.703 1 88.25 200 GLU B C 1
ATOM 3292 O O . GLU B 1 200 ? -16.406 17.141 2.26 1 88.25 200 GLU B O 1
ATOM 3297 N N . PHE B 1 201 ? -15.883 15.414 0.87 1 89.06 201 PHE B N 1
ATOM 3298 C CA . PHE B 1 201 ? -14.516 15.883 0.691 1 89.06 201 PHE B CA 1
ATOM 3299 C C . PHE B 1 201 ? -14.477 17.141 -0.169 1 89.06 201 PHE B C 1
ATOM 3301 O O . PHE B 1 201 ? -13.5 17.891 -0.147 1 89.06 201 PHE B O 1
ATOM 3308 N N . ARG B 1 202 ? -15.5 17.406 -0.909 1 86.94 202 ARG B N 1
ATOM 3309 C CA . ARG B 1 202 ? -15.547 18.609 -1.739 1 86.94 202 ARG B CA 1
ATOM 3310 C C . ARG B 1 202 ? -15.555 19.859 -0.881 1 86.94 202 ARG B C 1
ATOM 3312 O O . ARG B 1 202 ? -15.266 20.953 -1.373 1 86.94 202 ARG B O 1
ATOM 3319 N N . HIS B 1 203 ? -15.875 19.75 0.376 1 79.75 203 HIS B N 1
ATOM 3320 C CA . HIS B 1 203 ? -15.969 20.906 1.273 1 79.75 203 HIS B CA 1
ATOM 3321 C C . HIS B 1 203 ? -14.703 21.062 2.102 1 79.75 203 HIS B C 1
ATOM 3323 O O . HIS B 1 203 ? -14.609 21.953 2.943 1 79.75 203 HIS B O 1
ATOM 3329 N N . ILE B 1 204 ? -13.883 20.125 1.889 1 77.25 204 ILE B N 1
ATOM 3330 C CA . ILE B 1 204 ? -12.633 20.203 2.637 1 77.25 204 ILE B CA 1
ATOM 3331 C C . ILE B 1 204 ? -11.82 21.406 2.154 1 77.25 204 ILE B C 1
ATOM 3333 O O . ILE B 1 204 ? -11.523 21.516 0.964 1 77.25 204 ILE B O 1
ATOM 3337 N N . ASP B 1 205 ? -11.898 22.359 2.916 1 65.94 205 ASP B N 1
ATOM 3338 C CA . ASP B 1 205 ? -10.992 23.484 2.682 1 65.94 205 ASP B CA 1
ATOM 3339 C C . ASP B 1 205 ? -9.594 23.188 3.211 1 65.94 205 ASP B C 1
ATOM 3341 O O . ASP B 1 205 ? -9.414 22.922 4.402 1 65.94 205 ASP B O 1
ATOM 3345 N N . PHE B 1 206 ? -8.93 22.172 2.621 1 55.19 206 PHE B N 1
ATOM 3346 C CA . PHE B 1 206 ? -7.641 21.656 3.082 1 55.19 206 PHE B CA 1
ATOM 3347 C C . PHE B 1 206 ? -6.855 22.75 3.795 1 55.19 206 PHE B C 1
ATOM 3349 O O . PHE B 1 206 ? -6.527 23.781 3.193 1 55.19 206 PHE B O 1
ATOM 3356 N N . HIS B 1 207 ? -7.102 22.953 5.004 1 57.88 207 HIS B N 1
ATOM 3357 C CA . HIS B 1 207 ? -6.133 23.75 5.742 1 57.88 207 HIS B CA 1
ATOM 3358 C C . HIS B 1 207 ? -4.875 22.953 6.051 1 57.88 207 HIS B C 1
ATOM 3360 O O . HIS B 1 207 ? -4.832 21.734 5.816 1 57.88 207 HIS B O 1
ATOM 3366 N N . GLN B 1 208 ? -3.877 23.359 7.027 1 60.69 208 GLN B N 1
ATOM 3367 C CA . GLN B 1 208 ? -2.463 23.328 7.383 1 60.69 208 GLN B CA 1
ATOM 3368 C C . GLN B 1 208 ? -2.107 22.047 8.125 1 60.69 208 GLN B C 1
ATOM 3370 O O . GLN B 1 208 ? -2.793 21.656 9.078 1 60.69 208 GLN B O 1
ATOM 3375 N N . LEU B 1 209 ? -1.614 21.016 7.301 1 62.03 209 LEU B N 1
ATOM 3376 C CA . LEU B 1 209 ? -0.877 20.031 8.094 1 62.03 209 LEU B CA 1
ATOM 3377 C C . LEU B 1 209 ? 0.321 20.688 8.781 1 62.03 209 LEU B C 1
ATOM 3379 O O . LEU B 1 209 ? 1.186 21.266 8.117 1 62.03 209 LEU B O 1
ATOM 3383 N N . THR B 1 210 ? 0.081 20.938 10.047 1 63.84 210 THR B N 1
ATOM 3384 C CA . THR B 1 210 ? 1.188 21.484 10.82 1 63.84 210 THR B CA 1
ATOM 3385 C C . THR B 1 210 ? 1.839 20.391 11.672 1 63.84 210 THR B C 1
ATOM 3387 O O . THR B 1 210 ? 1.161 19.719 12.445 1 63.84 210 THR B O 1
ATOM 3390 N N . VAL B 1 211 ? 3.031 20.156 11.336 1 64.81 211 VAL B N 1
ATOM 3391 C CA . VAL B 1 211 ? 3.729 19.125 12.094 1 64.81 211 VAL B CA 1
ATOM 3392 C C . VAL B 1 211 ? 4.68 19.781 13.102 1 64.81 211 VAL B C 1
ATOM 3394 O O . VAL B 1 211 ? 5.031 19.172 14.117 1 64.81 211 VAL B O 1
ATOM 3397 N N . GLN B 1 212 ? 5.129 21.016 12.805 1 61.62 212 GLN B N 1
ATOM 3398 C CA . GLN B 1 212 ? 6 21.75 13.711 1 61.62 212 GLN B CA 1
ATOM 3399 C C . GLN B 1 212 ? 5.43 23.141 14.031 1 61.62 212 GLN B C 1
ATOM 3401 O O . GLN B 1 212 ? 4.977 23.844 13.125 1 61.62 212 GLN B O 1
ATOM 3406 N N . LYS B 1 213 ? 5.254 23.406 15.414 1 57.38 213 LYS B N 1
ATOM 3407 C CA . LYS B 1 213 ? 4.824 24.75 15.797 1 57.38 213 LYS B CA 1
ATOM 3408 C C . LYS B 1 213 ? 5.875 25.781 15.422 1 57.38 213 LYS B C 1
ATOM 3410 O O . LYS B 1 213 ? 7.074 25.562 15.602 1 57.38 213 LYS B O 1
ATOM 3415 N N . GLN B 1 214 ? 5.621 26.656 14.516 1 51.38 214 GLN B N 1
ATOM 3416 C CA . GLN B 1 214 ? 6.535 27.781 14.289 1 51.38 214 GLN B CA 1
ATOM 3417 C C . GLN B 1 214 ? 6.766 28.562 15.578 1 51.38 214 GLN B C 1
ATOM 3419 O O . GLN B 1 214 ? 5.82 28.859 16.312 1 51.38 214 GLN B O 1
ATOM 3424 N N . GLU B 1 215 ? 7.801 28.312 16.312 1 43.16 215 GLU B N 1
ATOM 3425 C CA . GLU B 1 215 ? 8.086 29.281 17.375 1 43.16 215 GLU B CA 1
ATOM 3426 C C . GLU B 1 215 ? 7.871 30.719 16.891 1 43.16 215 GLU B C 1
ATOM 3428 O O . GLU B 1 215 ? 8.43 31.125 15.867 1 43.16 215 GLU B O 1
ATOM 3433 N N . MET B 1 216 ? 6.641 31.297 16.859 1 35.5 216 MET B N 1
ATOM 3434 C CA . MET B 1 216 ? 6.555 32.75 16.797 1 35.5 216 MET B CA 1
ATOM 3435 C C . MET B 1 216 ? 7.656 33.406 17.625 1 35.5 216 MET B C 1
ATOM 3437 O O . MET B 1 216 ? 7.758 33.156 18.828 1 35.5 216 MET B O 1
ATOM 3441 N N . ILE B 1 217 ? 8.789 33.719 17 1 33.03 217 ILE B N 1
ATOM 3442 C CA . ILE B 1 217 ? 9.43 34.875 17.609 1 33.03 217 ILE B CA 1
ATOM 3443 C C . ILE B 1 217 ? 8.461 36.062 17.594 1 33.03 217 ILE B C 1
ATOM 3445 O O . ILE B 1 217 ? 7.836 36.344 16.578 1 33.03 217 ILE B O 1
#

Sequence (434 aa):
MWLWALLPICLAVFGNVGIWVVFGIAVSNETVNITERFPYISECGTYNPQSCIFSQICNVCAVLALWVVVIRFQQVRDYGQNSKVNIASIILGFISCVGISLIGNFQQSVVMGIHLLGAFLAFFVGLAYFWLQVWLCYKAHPFKDRHWVGPLRATFCSICTVLVITMATLHNTGYKSGAAICEWALVMSFFVLFGLFGSEFRHIDFHQLTVQKQEMIMWLWALLPICLAVFGNVGIWVVFGIAVSNETVNITERFPYISECGTYNPQSCIFSQICNVCAVLALWVVVIRFQQVRDYGQNSKVNIASIILGFISCVGISLIGNFQQSVVMGIHLLGAFLAFFVGLAYFWLQVWLCYKAHPFKDRHWVGPLRATFCSICTVLVITMATLHNTGYKSGAAICEWALVMSFFVLFGLFGSEFRHIDFHQLTVQKQEMI